Protein AF-0000000076120559 (afdb_homodimer)

InterPro domains:
  IPR026103 Harbinger transposase-derived nuclease, animal [PR02086] (25-47)
  IPR026103 Harbinger transposase-derived nuclease, animal [PR02086] (47-70)
  IPR026103 Harbinger transposase-derived nuclease, animal [PR02086] (150-171)
  IPR026103 Harbinger transposase-derived nuclease, animal [PR02086] (171-194)
  IPR027806 Harbinger transposase-derived nuclease domain [PF13359] (143-293)
  IPR045249 Putative nuclease HARBI1-like [PTHR22930] (47-306)

Sequence (680 aa):
MAAFRQVPVPPHRKERHFRLKDDLSLNLSNEELRERYRFGREGINFISNLVSDDITRKTKRNHALTVPQMVMVTLRFLATGSFLQVVGDTIGLHKGTVSRIVSDVLTSLCNKRDQFIKWPRNVDETRGDFYRLSGFPNVLGAIDGTHVRIQAPSEDEASFVNRKGVHSVNVQAVCDAKGKFTNINANWPGSSHDSHIFRTSQVCTYMEENGGWANGVLLGDSGYPCRPFLMTPYLNPVQDHQKKYNKCHCSTRSVIERTFGRLKRRFHILHSEIRMKPGKACKIIIVCAILHNICILLNEPDIEDDGVIVGNDGDLGEHFNGHQDGRAVRDHISTTFFNHMAAFRQVPVPPHRKERHFRLKDDLSLNLSNEELRERYRFGREGINFISNLVSDDITRKTKRNHALTVPQMVMVTLRFLATGSFLQVVGDTIGLHKGTVSRIVSDVLTSLCNKRDQFIKWPRNVDETRGDFYRLSGFPNVLGAIDGTHVRIQAPSEDEASFVNRKGVHSVNVQAVCDAKGKFTNINANWPGSSHDSHIFRTSQVCTYMEENGGWANGVLLGDSGYPCRPFLMTPYLNPVQDHQKKYNKCHCSTRSVIERTFGRLKRRFHILHSEIRMKPGKACKIIIVCAILHNICILLNEPDIEDDGVIVGNDGDLGEHFNGHQDGRAVRDHISTTFFNH

Radius of gyration: 29.27 Å; Cα contacts (8 Å, |Δi|>4): 1115; chains: 2; bounding box: 77×86×58 Å

Organism: Mytilus edulis (NCBI:txid6550)

Secondary structure (DSSP, 8-state):
---------------------GGGSTTS-HHHHHHHHSS-HHHHHHHHHHHHHHHGGG---TTPPPHHHHHHHHHHHHHH---HHHHHHHHT--HHHHHHHHHHHHHHHHTTHHHHS---S-HHHHHHHHHHHH--TTEEEEEEEEEEEEPPPSSSGGGGB-TTS-BEEEEEEEE-TTS-EEEEEEEEETTS-HHHHHHTSHHHHHHHHH-BTTTBEEE--TTS--BTTEE---SS--SHHHHHHHHHHHHHHHHHHHHHHHHHHH-GGGTSEE-S-HHHHHHHHHHHHHHHHHHHHTTPPPPP--S------S-S-PPP-S----HHHHHHHHHHHS--/---------------------GGGSTTS-HHHHHHHHSS-HHHHHHHHHHHHHHHGGG---TTPPPHHHHHHHHHHHHHH---HHHHHHHHT--HHHHHHHHHHHHHHHHTTHHHHS---S-HHHHHHHHHHHH--TTEEEEEEEEEEEEPPPSSSGGGGB-TTS-BEEEEEEEE-TTS-EEEEEEEEETTS-HHHHHHTSHHHHHHHHH-BTTTBEEE--TTS--BTTEE---SS--SHHHHHHHHHHHHHHHHHHHHHHHHHHH-GGGTSEE-S-HHHHHHHHHHHHHHHHHHHHTTPPPPP--S------S-S-PPP-S----HHHHHHHHHHHS--

Foldseek 3Di:
DDPPPPPPPPPPPPPLPLQQPCVLPLPDQQVVLCLQQVGGPVLLVVLLVQQVVQPVVVDPDPPDDRSSSLSSLLSNCQQAVDQLCVSCVVGRHHSVVSVVSNVSSLVSLLVCLPVQAAQDPDQVVLQVLLCVQQNQGQARWAKFKDWFAADQAPPPRVQQQAPVRTGTFIKMFIATSLLATNDIDGQGHRHDFPQRCCCPDPVNVCCVVPNASVRGAYEYELSHAAERRYHYADPDDDDQLSVQLRVSSCSSNCSNVVSVVQLCNRGVSRVDYNHDHSVVVSSSVSSSSSSSSSCVVVVRDTDPPPVPPSPPPGPPVDGHDDDHDNVVSNVVSSVVRRVD/DDPPPPPPPPPPPPPLPLQQPCVLPLPDQQVVLCVQQVGGPVLLVVLLVQQVVQPVVVDPDPPDDRSSSLNSLLSNCQQAVDQLCVSCVVGRHHSVVSVVSNVSSLVSLLVCLPVQAAQDPDQVVLQVLLCVQQNQGQARWAKFKDWFAADQAPPPRVQQQAPVRTGTFIKMFIATSLLATNDIDGQGHRHDFPQRCCCPDPVNVCCVVPNASVRGAYEYEQSHAAERRYHYADPDDDDQLSVQLRVSSCSSNCSNVVSVVQLCNRGVSRVDYNHDHSVVVSSSVSSSSSSSSSCVVVVRDTDPPPVPPSPPPGPPVDGHDDDHDNVVSNVVSSVVRRVD

pLDDT: mean 86.77, std 17.56, range [21.62, 98.81]

Solvent-accessible surface area (backbone atoms only — not comparable to full-atom values): 36539 Å² total; per-residue (Å²): 136,86,80,78,75,78,73,76,73,72,78,75,72,73,77,75,77,55,61,61,51,74,70,76,41,88,78,54,53,49,67,56,31,30,74,53,40,67,33,35,67,67,51,47,50,54,52,24,61,72,38,36,76,71,50,58,75,73,57,86,53,94,86,53,80,51,58,55,49,42,45,47,53,35,31,32,38,39,32,57,41,48,54,52,53,55,56,13,42,45,42,44,41,55,34,69,58,42,51,49,41,36,51,51,52,45,51,43,48,48,75,44,39,71,80,56,38,45,68,79,82,57,54,67,59,43,16,48,47,29,27,70,70,47,58,44,75,44,28,61,29,20,42,51,53,43,69,33,38,35,45,60,48,91,66,71,41,72,51,18,31,22,96,77,70,42,36,20,35,29,27,40,37,27,19,37,74,86,45,38,49,28,42,74,46,56,84,36,42,19,52,58,50,64,43,58,53,43,69,73,30,68,65,44,54,47,36,74,73,62,38,23,67,90,64,19,22,32,33,35,53,48,43,34,59,32,30,58,34,28,44,43,57,66,91,76,58,78,54,66,23,42,46,48,37,34,53,29,49,51,59,46,37,43,41,42,58,51,32,52,44,52,50,31,64,49,27,24,26,50,63,42,61,33,84,50,56,65,73,56,45,33,47,50,54,52,33,51,51,42,50,50,32,49,32,60,74,68,66,54,79,79,72,76,79,86,53,70,70,69,69,78,77,57,74,76,73,56,65,49,83,71,84,59,78,7,58,66,51,50,50,49,50,23,59,72,74,28,63,120,136,82,80,81,76,77,73,79,72,72,78,75,72,73,78,75,77,52,62,60,51,74,71,75,40,86,78,53,52,49,68,55,32,30,73,53,40,66,35,35,66,67,52,47,50,52,52,26,61,72,37,37,75,71,52,58,75,72,58,86,54,93,86,52,78,50,58,55,47,41,46,47,52,35,30,32,37,40,33,58,41,48,55,51,50,55,58,12,43,43,40,42,41,55,34,70,59,41,50,51,41,37,51,53,52,44,52,44,48,50,74,44,40,72,81,56,39,45,67,81,83,57,54,68,59,40,16,50,47,28,26,70,71,46,59,44,74,46,29,60,29,20,42,51,54,45,67,33,37,35,44,60,47,91,66,70,40,72,51,18,30,22,97,76,69,44,37,20,37,30,27,40,37,27,18,37,74,85,45,38,49,28,42,76,46,54,83,36,41,19,53,59,49,64,43,57,52,44,70,72,29,69,66,42,55,47,36,74,74,61,40,23,70,89,63,20,21,32,33,35,54,49,42,34,58,32,30,57,34,26,43,42,57,67,91,77,58,77,53,67,22,42,46,49,37,32,53,29,48,50,60,47,37,43,42,41,58,50,33,51,43,52,48,30,66,49,28,25,26,50,63,41,61,33,84,50,58,66,74,56,45,30,46,52,53,50,34,50,51,42,50,48,34,49,31,61,74,68,64,54,78,79,73,74,78,86,53,70,70,69,70,77,75,57,76,77,73,56,64,48,83,71,83,60,77,7,58,66,52,51,48,50,50,24,57,72,74,27,63,119

Structure (mmCIF, N/CA/C/O backbone):
data_AF-0000000076120559-model_v1
#
loop_
_entity.id
_entity.type
_entity.pdbx_description
1 polymer 'Putative nuclease HARBI1'
#
loop_
_atom_site.group_PDB
_atom_site.id
_atom_site.type_symbol
_atom_site.label_atom_id
_atom_site.label_alt_id
_atom_site.label_comp_id
_atom_site.label_asym_id
_atom_site.label_entity_id
_atom_site.label_seq_id
_atom_site.pdbx_PDB_ins_code
_atom_site.Cartn_x
_atom_site.Cartn_y
_atom_site.Cartn_z
_atom_site.occupancy
_atom_site.B_iso_or_equiv
_atom_site.auth_seq_id
_atom_site.auth_comp_id
_atom_site.auth_asym_id
_atom_site.auth_atom_id
_atom_site.pdbx_PDB_model_num
ATOM 1 N N . MET A 1 1 ? 44.969 -41.5 30.812 1 28.22 1 MET A N 1
ATOM 2 C CA . MET A 1 1 ? 44.25 -41.156 29.578 1 28.22 1 MET A CA 1
ATOM 3 C C . MET A 1 1 ? 43.875 -39.656 29.578 1 28.22 1 MET A C 1
ATOM 5 O O . MET A 1 1 ? 43 -39.25 30.328 1 28.22 1 MET A O 1
ATOM 9 N N . ALA A 1 2 ? 44.844 -38.75 29.141 1 28.41 2 ALA A N 1
ATOM 10 C CA . ALA A 1 2 ? 44.875 -37.312 29.281 1 28.41 2 ALA A CA 1
ATOM 11 C C . ALA A 1 2 ? 43.781 -36.625 28.453 1 28.41 2 ALA A C 1
ATOM 13 O O . ALA A 1 2 ? 43.656 -36.906 27.266 1 28.41 2 ALA A O 1
ATOM 14 N N . ALA A 1 3 ? 42.688 -36.125 29.109 1 35.03 3 ALA A N 1
ATOM 15 C CA . ALA A 1 3 ? 41.469 -35.406 28.656 1 35.03 3 ALA A CA 1
ATOM 16 C C . ALA A 1 3 ? 41.844 -34.188 27.844 1 35.03 3 ALA A C 1
ATOM 18 O O . ALA A 1 3 ? 42.469 -33.25 28.375 1 35.03 3 ALA A O 1
ATOM 19 N N . PHE A 1 4 ? 42.312 -34.25 26.594 1 30.72 4 PHE A N 1
ATOM 20 C CA . PHE A 1 4 ? 42.594 -33.125 25.719 1 30.72 4 PHE A CA 1
ATOM 21 C C . PHE A 1 4 ? 41.406 -32.156 25.688 1 30.72 4 PHE A C 1
ATOM 23 O O . PHE A 1 4 ? 40.312 -32.5 25.25 1 30.72 4 PHE A O 1
ATOM 30 N N . ARG A 1 5 ? 41.375 -31.281 26.672 1 35.78 5 ARG A N 1
ATOM 31 C CA . ARG A 1 5 ? 40.406 -30.172 26.766 1 35.78 5 ARG A CA 1
ATOM 32 C C . ARG A 1 5 ? 40.406 -29.344 25.484 1 35.78 5 ARG A C 1
ATOM 34 O O . ARG A 1 5 ? 41.438 -28.75 25.125 1 35.78 5 ARG A O 1
ATOM 41 N N . GLN A 1 6 ? 39.625 -29.719 24.469 1 35.5 6 GLN A N 1
ATOM 42 C CA . GLN A 1 6 ? 39.438 -28.922 23.266 1 35.5 6 GLN A CA 1
ATOM 43 C C . GLN A 1 6 ? 39.094 -27.484 23.609 1 35.5 6 GLN A C 1
ATOM 45 O O . GLN A 1 6 ? 38.156 -27.219 24.359 1 35.5 6 GLN A O 1
ATOM 50 N N . VAL A 1 7 ? 40.062 -26.547 23.688 1 38.03 7 VAL A N 1
ATOM 51 C CA . VAL A 1 7 ? 39.875 -25.109 23.891 1 38.03 7 VAL A CA 1
ATOM 52 C C . VAL A 1 7 ? 38.906 -24.562 22.828 1 38.03 7 VAL A C 1
ATOM 54 O O . VAL A 1 7 ? 39.156 -24.734 21.641 1 38.03 7 VAL A O 1
ATOM 57 N N . PRO A 1 8 ? 37.656 -24.328 23.219 1 38.28 8 PRO A N 1
ATOM 58 C CA . PRO A 1 8 ? 36.688 -23.734 22.266 1 38.28 8 PRO A CA 1
ATOM 59 C C . PRO A 1 8 ? 37.219 -22.453 21.625 1 38.28 8 PRO A C 1
ATOM 61 O O . PRO A 1 8 ? 37.75 -21.594 22.328 1 38.28 8 PRO A O 1
ATOM 64 N N . VAL A 1 9 ? 37.844 -22.5 20.438 1 41.44 9 VAL A N 1
ATOM 65 C CA . VAL A 1 9 ? 38.219 -21.297 19.688 1 41.44 9 VAL A CA 1
ATOM 66 C C . VAL A 1 9 ? 37.031 -20.312 19.703 1 41.44 9 VAL A C 1
ATOM 68 O O . VAL A 1 9 ? 35.906 -20.688 19.469 1 41.44 9 VAL A O 1
ATOM 71 N N . PRO A 1 10 ? 37.219 -19.266 20.406 1 38.25 10 PRO A N 1
ATOM 72 C CA . PRO A 1 10 ? 36.156 -18.266 20.469 1 38.25 10 PRO A CA 1
ATOM 73 C C . PRO A 1 10 ? 35.625 -17.875 19.094 1 38.25 10 PRO A C 1
ATOM 75 O O . PRO A 1 10 ? 36.375 -17.922 18.109 1 38.25 10 PRO A O 1
ATOM 78 N N . PRO A 1 11 ? 34.375 -18 18.797 1 35.31 11 PRO A N 1
ATOM 79 C CA . PRO A 1 11 ? 33.812 -17.609 17.5 1 35.31 11 PRO A CA 1
ATOM 80 C C . PRO A 1 11 ? 34.312 -16.25 17.016 1 35.31 11 PRO A C 1
ATOM 82 O O . PRO A 1 11 ? 34.562 -15.367 17.844 1 35.31 11 PRO A O 1
ATOM 85 N N . HIS A 1 12 ? 35.188 -16.172 16.078 1 33.81 12 HIS A N 1
ATOM 86 C CA . HIS A 1 12 ? 35.688 -14.945 15.461 1 33.81 12 HIS A CA 1
ATOM 87 C C . HIS A 1 12 ? 34.531 -13.953 15.258 1 33.81 12 HIS A C 1
ATOM 89 O O . HIS A 1 12 ? 33.5 -14.297 14.672 1 33.81 12 HIS A O 1
ATOM 95 N N . ARG A 1 13 ? 34.438 -13.055 16.094 1 33 13 ARG A N 1
ATOM 96 C CA . ARG A 1 13 ? 33.531 -11.93 15.891 1 33 13 ARG A CA 1
ATOM 97 C C . ARG A 1 13 ? 33.625 -11.383 14.469 1 33 13 ARG A C 1
ATOM 99 O O . ARG A 1 13 ? 34.719 -10.93 14.062 1 33 13 ARG A O 1
ATOM 106 N N . LYS A 1 14 ? 33.031 -11.906 13.469 1 34.69 14 LYS A N 1
ATOM 107 C CA . LYS A 1 14 ? 33 -11.273 12.148 1 34.69 14 LYS A CA 1
ATOM 108 C C . LYS A 1 14 ? 33 -9.758 12.266 1 34.69 14 LYS A C 1
ATOM 110 O O . LYS A 1 14 ? 32.156 -9.188 12.977 1 34.69 14 LYS A O 1
ATOM 115 N N . GLU A 1 15 ? 34.031 -9.125 12.289 1 31.45 15 GLU A N 1
ATOM 116 C CA . GLU A 1 15 ? 34.125 -7.668 12.242 1 31.45 15 GLU A CA 1
ATOM 117 C C . GLU A 1 15 ? 33.031 -7.086 11.352 1 31.45 15 GLU A C 1
ATOM 119 O O . GLU A 1 15 ? 32.938 -7.391 10.164 1 31.45 15 GLU A O 1
ATOM 124 N N . ARG A 1 16 ? 31.828 -6.906 11.781 1 35.94 16 ARG A N 1
ATOM 125 C CA . ARG A 1 16 ? 30.766 -6.141 11.141 1 35.94 16 ARG A CA 1
ATOM 126 C C . ARG A 1 16 ? 31.281 -4.809 10.617 1 35.94 16 ARG A C 1
ATOM 128 O O . ARG A 1 16 ? 31.5 -3.871 11.391 1 35.94 16 ARG A O 1
ATOM 135 N N . HIS A 1 17 ? 32.312 -4.824 9.852 1 35.28 17 HIS A N 1
ATOM 136 C CA . HIS A 1 17 ? 32.719 -3.547 9.273 1 35.28 17 HIS A CA 1
ATOM 137 C C . HIS A 1 17 ? 31.5 -2.771 8.742 1 35.28 17 HIS A C 1
ATOM 139 O O . HIS A 1 17 ? 30.969 -3.092 7.68 1 35.28 17 HIS A O 1
ATOM 145 N N . PHE A 1 18 ? 30.609 -2.287 9.539 1 38.56 18 PHE A N 1
ATOM 146 C CA . PHE A 1 18 ? 29.562 -1.306 9.281 1 38.56 18 PHE A CA 1
ATOM 147 C C . PHE A 1 18 ? 30.156 -0.038 8.672 1 38.56 18 PHE A C 1
ATOM 149 O O . PHE A 1 18 ? 30.719 0.791 9.383 1 38.56 18 PHE A O 1
ATOM 156 N N . ARG A 1 19 ? 30.953 0.031 7.719 1 39.94 19 ARG A N 1
ATOM 157 C CA . ARG A 1 19 ? 31.344 1.354 7.246 1 39.94 19 ARG A CA 1
ATOM 158 C C . ARG A 1 19 ? 30.141 2.137 6.746 1 39.94 19 ARG A C 1
ATOM 160 O O . ARG A 1 19 ? 29.484 1.722 5.793 1 39.94 19 ARG A O 1
ATOM 167 N N . LEU A 1 20 ? 29.484 2.902 7.707 1 48.03 20 LEU A N 1
ATOM 168 C CA . LEU A 1 20 ? 28.531 3.934 7.281 1 48.03 20 LEU A CA 1
ATOM 169 C C . LEU A 1 20 ? 29.016 4.613 6.004 1 48.03 20 LEU A C 1
ATOM 171 O O . LEU A 1 20 ? 30.141 5.125 5.949 1 48.03 20 LEU A O 1
ATOM 175 N N . LYS A 1 21 ? 28.516 4.234 4.863 1 52 21 LYS A N 1
ATOM 176 C CA . LYS A 1 21 ? 28.875 4.902 3.617 1 52 21 LYS A CA 1
ATOM 177 C C . LYS A 1 21 ? 28.875 6.418 3.787 1 52 21 LYS A C 1
ATOM 179 O O . LYS A 1 21 ? 28.047 6.969 4.504 1 52 21 LYS A O 1
ATOM 184 N N . ASP A 1 22 ? 29.906 7.086 3.58 1 49.91 22 ASP A N 1
ATOM 185 C CA . ASP A 1 22 ? 30.125 8.523 3.525 1 49.91 22 ASP A CA 1
ATOM 186 C C . ASP A 1 22 ? 28.891 9.258 3.006 1 49.91 22 ASP A C 1
ATOM 188 O O . ASP A 1 22 ? 28.859 10.492 2.982 1 49.91 22 ASP A O 1
ATOM 192 N N . ASP A 1 23 ? 27.891 8.5 2.527 1 52.47 23 ASP A N 1
ATOM 193 C CA . ASP A 1 23 ? 26.812 9.055 1.729 1 52.47 23 ASP A CA 1
ATOM 194 C C . ASP A 1 23 ? 25.828 9.828 2.605 1 52.47 23 ASP A C 1
ATOM 196 O O . ASP A 1 23 ? 24.953 10.531 2.094 1 52.47 23 ASP A O 1
ATOM 200 N N . LEU A 1 24 ? 25.781 9.391 3.887 1 56.28 24 LEU A N 1
ATOM 201 C CA . LEU A 1 24 ? 24.922 10.281 4.672 1 56.28 24 LEU A CA 1
ATOM 202 C C . LEU A 1 24 ? 25.609 11.625 4.891 1 56.28 24 LEU A C 1
ATOM 204 O O . LEU A 1 24 ? 25.141 12.43 5.711 1 56.28 24 LEU A O 1
ATOM 208 N N . SER A 1 25 ? 26.688 11.672 4.121 1 57.06 25 SER A N 1
ATOM 209 C CA . SER A 1 25 ? 27.328 12.977 4.297 1 57.06 25 SER A CA 1
ATOM 210 C C . SER A 1 25 ? 26.547 14.062 3.551 1 57.06 25 SER A C 1
ATOM 212 O O . SER A 1 25 ? 25.875 13.789 2.559 1 57.06 25 SER A O 1
ATOM 214 N N . LEU A 1 26 ? 26.141 15.125 4.27 1 60.28 26 LEU A N 1
ATOM 215 C CA . LEU A 1 26 ? 25.562 16.375 3.785 1 60.28 26 LEU A CA 1
ATOM 216 C C . LEU A 1 26 ? 26.297 16.875 2.549 1 60.28 26 LEU A C 1
ATOM 218 O O . LEU A 1 26 ? 26.188 18.047 2.188 1 60.28 26 LEU A O 1
ATOM 222 N N . ASN A 1 27 ? 26.938 15.852 1.829 1 70.75 27 ASN A N 1
ATOM 223 C CA . ASN A 1 27 ? 27.625 16.312 0.628 1 70.75 27 ASN A CA 1
ATOM 224 C C . ASN A 1 27 ? 26.734 16.172 -0.61 1 70.75 27 ASN A C 1
ATOM 226 O O . ASN A 1 27 ? 27.203 16.359 -1.735 1 70.75 27 ASN A O 1
ATOM 230 N N . LEU A 1 28 ? 25.609 15.891 -0.394 1 84.69 28 LEU A N 1
ATOM 231 C CA . LEU A 1 28 ? 24.625 15.844 -1.473 1 84.69 28 LEU A CA 1
ATOM 232 C C . LEU A 1 28 ? 24.078 17.234 -1.758 1 84.69 28 LEU A C 1
ATOM 234 O O . LEU A 1 28 ? 24.125 18.125 -0.894 1 84.69 28 LEU A O 1
ATOM 238 N N . SER A 1 29 ? 23.734 17.391 -3.033 1 90.56 29 SER A N 1
ATOM 239 C CA . SER A 1 29 ? 23.047 18.641 -3.363 1 90.56 29 SER A CA 1
ATOM 240 C C . SER A 1 29 ? 21.688 18.719 -2.66 1 90.56 29 SER A C 1
ATOM 242 O O . SER A 1 29 ? 21.156 17.719 -2.201 1 90.56 29 SER A O 1
ATOM 244 N N . ASN A 1 30 ? 21.234 19.906 -2.537 1 92.62 30 ASN A N 1
ATOM 245 C CA . ASN A 1 30 ? 19.922 20.078 -1.922 1 92.62 30 ASN A CA 1
ATOM 246 C C . ASN A 1 30 ? 18.844 19.297 -2.652 1 92.62 30 ASN A C 1
ATOM 248 O O . ASN A 1 30 ? 17.922 18.75 -2.025 1 92.62 30 ASN A O 1
ATOM 252 N N . GLU A 1 31 ? 18.984 19.234 -3.91 1 91.88 31 GLU A N 1
ATOM 253 C CA . GLU A 1 31 ? 18.016 18.484 -4.707 1 91.88 31 GLU A CA 1
ATOM 254 C C . GLU A 1 31 ? 18.062 17 -4.387 1 91.88 31 GLU A C 1
ATOM 256 O O . GLU A 1 31 ? 17.016 16.344 -4.258 1 91.88 31 GLU A O 1
ATOM 261 N N . GLU A 1 32 ? 19.203 16.516 -4.25 1 91.62 32 GLU A N 1
ATOM 262 C CA . GLU A 1 32 ? 19.375 15.102 -3.918 1 91.62 32 GLU A CA 1
ATOM 263 C C . GLU A 1 32 ? 18.859 14.805 -2.512 1 91.62 32 GLU A C 1
ATOM 265 O O . GLU A 1 32 ? 18.266 13.758 -2.275 1 91.62 32 GLU A O 1
ATOM 270 N N . LEU A 1 33 ? 19.188 15.727 -1.61 1 94.25 33 LEU A N 1
ATOM 271 C CA . LEU A 1 33 ? 18.703 15.57 -0.242 1 94.25 33 LEU A CA 1
ATOM 272 C C . LEU A 1 33 ? 17.188 15.547 -0.206 1 94.25 33 LEU A C 1
ATOM 274 O O . LEU A 1 33 ? 16.594 14.688 0.437 1 94.25 33 LEU A O 1
ATOM 278 N N . ARG A 1 34 ? 16.578 16.406 -0.949 1 94.88 34 ARG A N 1
ATOM 279 C CA . ARG A 1 34 ? 15.125 16.516 -0.967 1 94.88 34 ARG A CA 1
ATOM 280 C C . ARG A 1 34 ? 14.5 15.266 -1.585 1 94.88 34 ARG A C 1
ATOM 282 O O . ARG A 1 34 ? 13.438 14.812 -1.146 1 94.88 34 ARG A O 1
ATOM 289 N N . GLU A 1 35 ? 15.133 14.734 -2.539 1 93.06 35 GLU A N 1
ATOM 290 C CA . GLU A 1 35 ? 14.625 13.539 -3.203 1 93.06 35 GLU A CA 1
ATOM 291 C C . GLU A 1 35 ? 14.633 12.336 -2.258 1 93.06 35 GLU A C 1
ATOM 293 O O . GLU A 1 35 ? 13.758 11.477 -2.338 1 93.06 35 GLU A O 1
ATOM 298 N N . ARG A 1 36 ? 15.609 12.305 -1.396 1 93.88 36 ARG A N 1
ATOM 299 C CA . ARG A 1 36 ? 15.812 11.125 -0.562 1 93.88 36 ARG A CA 1
ATOM 300 C C . ARG A 1 36 ? 15.203 11.32 0.822 1 93.88 36 ARG A C 1
ATOM 302 O O . ARG A 1 36 ? 14.68 10.375 1.414 1 93.88 36 ARG A O 1
ATOM 309 N N . TYR A 1 37 ? 15.266 12.57 1.289 1 95.75 37 TYR A N 1
ATOM 310 C CA . TYR A 1 37 ? 14.953 12.805 2.695 1 95.75 37 TYR A CA 1
ATOM 311 C C . TYR A 1 37 ? 13.852 13.844 2.846 1 95.75 37 TYR A C 1
ATOM 313 O O . TYR A 1 37 ? 13.398 14.125 3.961 1 95.75 37 TYR A O 1
ATOM 321 N N . ARG A 1 38 ? 13.414 14.523 1.765 1 96.38 38 ARG A N 1
ATOM 322 C CA . ARG A 1 38 ? 12.281 15.438 1.666 1 96.38 38 ARG A CA 1
ATOM 323 C C . ARG A 1 38 ? 12.633 16.797 2.246 1 96.38 38 ARG A C 1
ATOM 325 O O . ARG A 1 38 ? 11.781 17.703 2.299 1 96.38 38 ARG A O 1
ATOM 332 N N . PHE A 1 39 ? 13.867 16.984 2.707 1 97 39 PHE A N 1
ATOM 333 C CA . PHE A 1 39 ? 14.383 18.25 3.211 1 97 39 PHE A CA 1
ATOM 334 C C . PHE A 1 39 ? 15.742 18.578 2.605 1 97 39 PHE A C 1
ATOM 336 O O . PHE A 1 39 ? 16.531 17.656 2.332 1 97 39 PHE A O 1
ATOM 343 N N . GLY A 1 40 ? 15.953 19.891 2.404 1 95.19 40 GLY A N 1
ATOM 344 C CA . GLY A 1 40 ? 17.312 20.312 2.1 1 95.19 40 GLY A CA 1
ATOM 345 C C . GLY A 1 40 ? 18.219 20.344 3.318 1 95.19 40 GLY A C 1
ATOM 346 O O . GLY A 1 40 ? 17.812 19.922 4.402 1 95.19 40 GLY A O 1
ATOM 347 N N . ARG A 1 41 ? 19.438 20.812 3.047 1 94.81 41 ARG A N 1
ATOM 348 C CA . ARG A 1 41 ? 20.438 20.828 4.102 1 94.81 41 ARG A CA 1
ATOM 349 C C . ARG A 1 41 ? 19.969 21.656 5.297 1 94.81 41 ARG A C 1
ATOM 351 O O . ARG A 1 41 ? 20.156 21.25 6.445 1 94.81 41 ARG A O 1
ATOM 358 N N . GLU A 1 42 ? 19.391 22.75 5.031 1 95.06 42 GLU A N 1
ATOM 359 C CA . GLU A 1 42 ? 18.906 23.625 6.094 1 95.06 42 GLU A CA 1
ATOM 360 C C . GLU A 1 42 ? 17.828 22.938 6.934 1 95.06 42 GLU A C 1
ATOM 362 O O . GLU A 1 42 ? 17.844 23.047 8.164 1 95.06 42 GLU A O 1
ATOM 367 N N . GLY A 1 43 ? 16.891 22.297 6.262 1 96.94 43 GLY A N 1
ATOM 368 C CA . GLY A 1 43 ? 15.844 21.594 6.973 1 96.94 43 GLY A CA 1
ATOM 369 C C . GLY A 1 43 ? 16.375 20.453 7.832 1 96.94 43 GLY A C 1
ATOM 370 O O . GLY A 1 43 ? 15.938 20.281 8.977 1 96.94 43 GLY A O 1
ATOM 371 N N . ILE A 1 44 ? 17.297 19.719 7.336 1 96.69 44 ILE A N 1
ATOM 372 C CA . ILE A 1 44 ? 17.891 18.609 8.07 1 96.69 44 ILE A CA 1
ATOM 373 C C . ILE A 1 44 ? 18.625 19.125 9.305 1 96.69 44 ILE A C 1
ATOM 375 O O . ILE A 1 44 ? 18.5 18.562 10.391 1 96.69 44 ILE A O 1
ATOM 379 N N . ASN A 1 45 ? 19.328 20.172 9.102 1 95.62 45 ASN A N 1
ATOM 380 C CA . ASN A 1 45 ? 20.016 20.797 10.227 1 95.62 45 ASN A CA 1
ATOM 381 C C . ASN A 1 45 ? 19.031 21.297 11.281 1 95.62 45 ASN A C 1
ATOM 383 O O . ASN A 1 45 ? 19.281 21.156 12.477 1 95.62 45 ASN A O 1
ATOM 387 N N . PHE A 1 46 ? 18.016 21.953 10.828 1 97.5 46 PHE A N 1
ATOM 388 C CA . PHE A 1 46 ? 17 22.469 11.727 1 97.5 46 PHE A CA 1
ATOM 389 C C . PHE A 1 46 ? 16.422 21.359 12.586 1 97.5 46 PHE A C 1
ATOM 391 O O . PHE A 1 46 ? 16.344 21.484 13.812 1 97.5 46 PHE A O 1
ATOM 398 N N . ILE A 1 47 ? 16.031 20.25 11.938 1 98 47 ILE A N 1
ATOM 399 C CA . ILE A 1 47 ? 15.445 19.109 12.641 1 98 47 ILE A CA 1
ATOM 400 C C . ILE A 1 47 ? 16.484 18.484 13.578 1 98 47 ILE A C 1
ATOM 402 O O . ILE A 1 47 ? 16.156 18.094 14.695 1 98 47 ILE A O 1
ATOM 406 N N . SER A 1 48 ? 17.703 18.375 13.102 1 96.31 48 SER A N 1
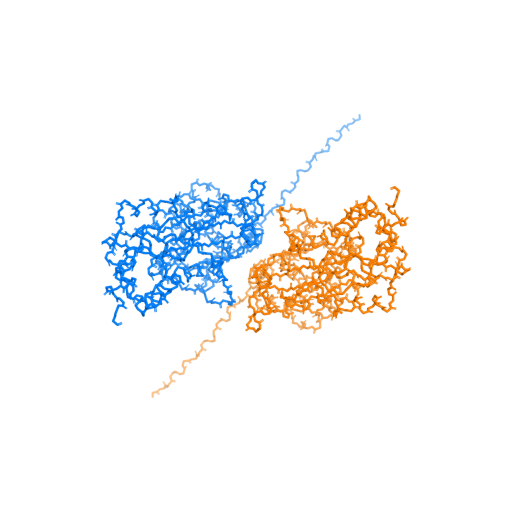ATOM 407 C CA . SER A 1 48 ? 18.766 17.812 13.922 1 96.31 48 SER A CA 1
ATOM 408 C C . SER A 1 48 ? 18.953 18.609 15.211 1 96.31 48 SER A C 1
ATOM 410 O O . SER A 1 48 ? 19.125 18.047 16.281 1 96.31 48 SER A O 1
ATOM 412 N N . ASN A 1 49 ? 18.906 19.891 15.055 1 96.19 49 ASN A N 1
ATOM 413 C CA . ASN A 1 49 ? 19.031 20.734 16.234 1 96.19 49 ASN A CA 1
ATOM 414 C C . ASN A 1 49 ? 17.844 20.562 17.188 1 96.19 49 ASN A C 1
ATOM 416 O O . ASN A 1 49 ? 18.016 20.609 18.406 1 96.19 49 ASN A O 1
ATOM 420 N N . LEU A 1 50 ? 16.734 20.422 16.609 1 96.44 50 LEU A N 1
ATOM 421 C CA . LEU A 1 50 ? 15.508 20.266 17.406 1 96.44 50 LEU A CA 1
ATOM 422 C C . LEU A 1 50 ? 15.586 19.031 18.281 1 96.44 50 LEU A C 1
ATOM 424 O O . LEU A 1 50 ? 15.094 19.031 19.422 1 96.44 50 LEU A O 1
ATOM 428 N N . VAL A 1 51 ? 16.219 17.953 17.781 1 96.88 51 VAL A N 1
ATOM 429 C CA . VAL A 1 51 ? 16.141 16.688 18.5 1 96.88 51 VAL A CA 1
ATOM 430 C C . VAL A 1 51 ? 17.453 16.422 19.234 1 96.88 51 VAL A C 1
ATOM 432 O O . VAL A 1 51 ? 17.578 15.438 19.969 1 96.88 51 VAL A O 1
ATOM 435 N N . SER A 1 52 ? 18.438 17.219 19.094 1 94.12 52 SER A N 1
ATOM 436 C CA . SER A 1 52 ? 19.797 16.984 19.562 1 94.12 52 SER A CA 1
ATOM 437 C C . SER A 1 52 ? 19.828 16.734 21.062 1 94.12 52 SER A C 1
ATOM 439 O O . SER A 1 52 ? 20.484 15.797 21.531 1 94.12 52 SER A O 1
ATOM 441 N N . ASP A 1 53 ? 19.141 17.484 21.828 1 90.69 53 ASP A N 1
ATOM 442 C CA . ASP A 1 53 ? 19.188 17.391 23.281 1 90.69 53 ASP A CA 1
ATOM 443 C C . ASP A 1 53 ? 18.594 16.062 23.766 1 90.69 53 ASP A C 1
ATOM 445 O O . ASP A 1 53 ? 19.062 15.484 24.75 1 90.69 53 ASP A O 1
ATOM 449 N N . ASP A 1 54 ? 17.594 15.586 23.125 1 90.69 54 ASP A N 1
ATOM 450 C CA . ASP A 1 54 ? 16.891 14.367 23.516 1 90.69 54 ASP A CA 1
ATOM 451 C C . ASP A 1 54 ? 17.688 13.125 23.141 1 90.69 54 ASP A C 1
ATOM 453 O O . ASP A 1 54 ? 17.641 12.109 23.844 1 90.69 54 ASP A O 1
ATOM 457 N N . ILE A 1 55 ? 18.375 13.172 22.031 1 88.19 55 ILE A N 1
ATOM 458 C CA . ILE A 1 55 ? 18.984 11.984 21.453 1 88.19 55 ILE A CA 1
ATOM 459 C C . ILE A 1 55 ? 20.422 11.836 21.953 1 88.19 55 ILE A C 1
ATOM 461 O O . ILE A 1 55 ? 20.891 10.719 22.203 1 88.19 55 ILE A O 1
ATOM 465 N N . THR A 1 56 ? 21.281 12.781 22.016 1 73 56 THR A N 1
ATOM 466 C CA . THR A 1 56 ? 22.672 12.742 22.453 1 73 56 THR A CA 1
ATOM 467 C C . THR A 1 56 ? 22.781 12.133 23.859 1 73 56 THR A C 1
ATOM 469 O O . THR A 1 56 ? 23.734 11.422 24.156 1 73 56 THR A O 1
ATOM 472 N N . ARG A 1 57 ? 21.953 12.305 24.516 1 61.06 57 ARG A N 1
ATOM 473 C CA . ARG A 1 57 ? 22.031 11.805 25.891 1 61.06 57 ARG A CA 1
ATOM 474 C C . ARG A 1 57 ? 22.031 10.281 25.922 1 61.06 57 ARG A C 1
ATOM 476 O O . ARG A 1 57 ? 22.562 9.672 26.844 1 61.06 57 ARG A O 1
ATOM 483 N N . LYS A 1 58 ? 21.641 9.703 24.844 1 55.84 58 LYS A N 1
ATOM 484 C CA . LYS A 1 58 ? 21.438 8.25 24.875 1 55.84 58 LYS A CA 1
ATOM 485 C C . LYS A 1 58 ? 22.656 7.523 24.312 1 55.84 58 LYS A C 1
ATOM 487 O O . LYS A 1 58 ? 22.844 6.328 24.547 1 55.84 58 LYS A O 1
ATOM 492 N N . THR A 1 59 ? 23.594 8.195 23.516 1 58 59 THR A N 1
ATOM 493 C CA . THR A 1 59 ? 24.578 7.387 22.781 1 58 59 THR A CA 1
ATOM 494 C C . THR A 1 59 ? 26 7.738 23.203 1 58 59 THR A C 1
ATOM 496 O O . THR A 1 59 ? 26.484 8.836 22.922 1 58 59 THR A O 1
ATOM 499 N N . LYS A 1 60 ? 26.594 7.535 24.375 1 51.09 60 LYS A N 1
ATOM 500 C CA . LYS A 1 60 ? 27.984 7.762 24.766 1 51.09 60 LYS A CA 1
ATOM 501 C C . LYS A 1 60 ? 28.922 6.793 24.047 1 51.09 60 LYS A C 1
ATOM 503 O O . LYS A 1 60 ? 30.094 6.703 24.375 1 51.09 60 LYS A O 1
ATOM 508 N N . ARG A 1 61 ? 28.469 6.219 22.969 1 51.47 61 ARG A N 1
ATOM 509 C CA . ARG A 1 61 ? 29.406 5.219 22.484 1 51.47 61 ARG A CA 1
ATOM 510 C C . ARG A 1 61 ? 30.312 5.801 21.406 1 51.47 61 ARG A C 1
ATOM 512 O O . ARG A 1 61 ? 29.922 6.73 20.703 1 51.47 61 ARG A O 1
ATOM 519 N N . ASN A 1 62 ? 31.703 5.57 21.359 1 48.66 62 ASN A N 1
ATOM 520 C CA . ASN A 1 62 ? 32.781 6.023 20.5 1 48.66 62 ASN A CA 1
ATOM 521 C C . ASN A 1 62 ? 32.344 6.066 19.031 1 48.66 62 ASN A C 1
ATOM 523 O O . ASN A 1 62 ? 32.812 6.914 18.266 1 48.66 62 ASN A O 1
ATOM 527 N N . HIS A 1 63 ? 31.672 5.082 18.484 1 57.91 63 HIS A N 1
ATOM 528 C CA . HIS A 1 63 ? 31.359 5.027 17.062 1 57.91 63 HIS A CA 1
ATOM 529 C C . HIS A 1 63 ? 29.859 5.234 16.812 1 57.91 63 HIS A C 1
ATOM 531 O O . HIS A 1 63 ? 29.281 4.59 15.945 1 57.91 63 HIS A O 1
ATOM 537 N N . ALA A 1 64 ? 29.453 6.258 17.469 1 71 64 ALA A N 1
ATOM 538 C CA . ALA A 1 64 ? 28 6.473 17.5 1 71 64 ALA A CA 1
ATOM 539 C C . ALA A 1 64 ? 27.562 7.348 16.328 1 71 64 ALA A C 1
ATOM 541 O O . ALA A 1 64 ? 28.328 8.172 15.828 1 71 64 ALA A O 1
ATOM 542 N N . LEU A 1 65 ? 26.562 6.961 15.672 1 84.56 65 LEU A N 1
ATOM 543 C CA . LEU A 1 65 ? 25.922 7.793 14.648 1 84.56 65 LEU A CA 1
ATOM 544 C C . LEU A 1 65 ? 25.672 9.203 15.18 1 84.56 65 LEU A C 1
ATOM 546 O O . LEU A 1 65 ? 25.328 9.383 16.344 1 84.56 65 LEU A O 1
ATOM 550 N N . THR A 1 66 ? 26.016 10.188 14.352 1 88.12 66 THR A N 1
ATOM 551 C CA . THR A 1 66 ? 25.719 11.57 14.703 1 88.12 66 THR A CA 1
ATOM 552 C C . THR A 1 66 ? 24.219 11.828 14.656 1 88.12 66 THR A C 1
ATOM 554 O O . THR A 1 66 ? 23.469 11.055 14.055 1 88.12 66 THR A O 1
ATOM 557 N N . VAL A 1 67 ? 23.812 12.883 15.273 1 92.38 67 VAL A N 1
ATOM 558 C CA . VAL A 1 67 ? 22.391 13.227 15.336 1 92.38 67 VAL A CA 1
ATOM 559 C C . VAL A 1 67 ? 21.859 13.453 13.922 1 92.38 67 VAL A C 1
ATOM 561 O O . VAL A 1 67 ? 20.812 12.922 13.547 1 92.38 67 VAL A O 1
ATOM 564 N N . PRO A 1 68 ? 22.578 14.219 13.078 1 92.31 68 PRO A N 1
ATOM 565 C CA . PRO A 1 68 ? 22.078 14.406 11.711 1 92.31 68 PRO A CA 1
ATOM 566 C C . PRO A 1 68 ? 21.906 13.086 10.961 1 92.31 68 PRO A C 1
ATOM 568 O O . PRO A 1 68 ? 20.953 12.922 10.203 1 92.31 68 PRO A O 1
ATOM 571 N N . GLN A 1 69 ? 22.781 12.211 11.195 1 91.5 69 GLN A N 1
ATOM 572 C CA . GLN A 1 69 ? 22.672 10.906 10.555 1 91.5 69 GLN A CA 1
ATOM 573 C C . GLN A 1 69 ? 21.406 10.18 11.016 1 91.5 69 GLN A C 1
ATOM 575 O O . GLN A 1 69 ? 20.703 9.57 10.203 1 91.5 69 GLN A O 1
ATOM 580 N N . MET A 1 70 ? 21.141 10.258 12.258 1 94.62 70 MET A N 1
ATOM 581 C CA . MET A 1 70 ? 19.953 9.617 12.805 1 94.62 70 MET A CA 1
ATOM 582 C C . MET A 1 70 ? 18.688 10.242 12.234 1 94.62 70 MET A C 1
ATOM 584 O O . MET A 1 70 ? 17.734 9.539 11.906 1 94.62 70 MET A O 1
ATOM 588 N N . VAL A 1 71 ? 18.75 11.523 12.109 1 96.44 71 VAL A N 1
ATOM 589 C CA . VAL A 1 71 ? 17.625 12.25 11.539 1 96.44 71 VAL A CA 1
ATOM 590 C C . VAL A 1 71 ? 17.438 11.836 10.078 1 96.44 71 VAL A C 1
ATOM 592 O O . VAL A 1 71 ? 16.312 11.562 9.648 1 96.44 71 VAL A O 1
ATOM 595 N N . MET A 1 72 ? 18.484 11.742 9.367 1 95.75 72 MET A N 1
ATOM 596 C CA . MET A 1 72 ? 18.422 11.383 7.957 1 95.75 72 MET A CA 1
ATOM 597 C C . MET A 1 72 ? 17.875 9.969 7.781 1 95.75 72 MET A C 1
ATOM 599 O O . MET A 1 72 ? 17.078 9.711 6.883 1 95.75 72 MET A O 1
ATOM 603 N N . VAL A 1 73 ? 18.297 9.094 8.609 1 95.88 73 VAL A N 1
ATOM 604 C CA . VAL A 1 73 ? 17.797 7.727 8.57 1 95.88 73 VAL A CA 1
ATOM 605 C C . VAL A 1 73 ? 16.281 7.723 8.781 1 95.88 73 VAL A C 1
ATOM 607 O O . VAL A 1 73 ? 15.547 7.055 8.047 1 95.88 73 VAL A O 1
ATOM 610 N N . THR A 1 74 ? 15.812 8.445 9.727 1 98 74 THR A N 1
ATOM 611 C CA . THR A 1 74 ? 14.398 8.516 10.055 1 98 74 THR A CA 1
ATOM 612 C C . THR A 1 74 ? 13.609 9.156 8.914 1 98 74 THR A C 1
ATOM 614 O O . THR A 1 74 ? 12.555 8.664 8.523 1 98 74 THR A O 1
ATOM 617 N N . LEU A 1 75 ? 14.195 10.234 8.422 1 98.25 75 LEU A N 1
ATOM 618 C CA . LEU A 1 75 ? 13.531 10.906 7.312 1 98.25 75 LEU A CA 1
ATOM 619 C C . LEU A 1 75 ? 13.422 9.984 6.105 1 98.25 75 LEU A C 1
ATOM 621 O O . LEU A 1 75 ? 12.406 9.992 5.406 1 98.25 75 LEU A O 1
ATOM 625 N N . ARG A 1 76 ? 14.453 9.195 5.855 1 97.06 76 ARG A N 1
ATOM 626 C CA . ARG A 1 76 ? 14.43 8.25 4.746 1 97.06 76 ARG A CA 1
ATOM 627 C C . ARG A 1 76 ? 13.328 7.211 4.934 1 97.06 76 ARG A C 1
ATOM 629 O O . ARG A 1 76 ? 12.625 6.863 3.986 1 97.06 76 ARG A O 1
ATOM 636 N N . PHE A 1 77 ? 13.227 6.789 6.109 1 98.12 77 PHE A N 1
ATOM 637 C CA . PHE A 1 77 ? 12.195 5.816 6.449 1 98.12 77 PHE A CA 1
ATOM 638 C C . PHE A 1 77 ? 10.805 6.395 6.207 1 98.12 77 PHE A C 1
ATOM 640 O O . PHE A 1 77 ? 9.961 5.754 5.57 1 98.12 77 PHE A O 1
ATOM 647 N N . LEU A 1 78 ? 10.57 7.547 6.617 1 98.62 78 LEU A N 1
ATOM 648 C CA . LEU A 1 78 ? 9.273 8.203 6.465 1 98.62 78 LEU A CA 1
ATOM 649 C C . LEU A 1 78 ? 9 8.531 5.004 1 98.62 78 LEU A C 1
ATOM 651 O O . LEU A 1 78 ? 7.863 8.414 4.539 1 98.62 78 LEU A O 1
ATOM 655 N N . ALA A 1 79 ? 10.023 9.008 4.305 1 97.56 79 ALA A N 1
ATOM 656 C CA . ALA A 1 79 ? 9.891 9.422 2.912 1 97.56 79 ALA A CA 1
ATOM 657 C C . ALA A 1 79 ? 9.492 8.25 2.027 1 97.56 79 ALA A C 1
ATOM 659 O O . ALA A 1 79 ? 8.773 8.43 1.036 1 97.56 79 ALA A O 1
ATOM 660 N N . THR A 1 80 ? 9.906 7.055 2.393 1 96.44 80 THR A N 1
ATOM 661 C CA . THR A 1 80 ? 9.805 5.961 1.432 1 96.44 80 THR A CA 1
ATOM 662 C C . THR A 1 80 ? 8.844 4.887 1.937 1 96.44 80 THR A C 1
ATOM 664 O O . THR A 1 80 ? 8.273 4.137 1.145 1 96.44 80 THR A O 1
ATOM 667 N N . GLY A 1 81 ? 8.734 4.785 3.227 1 96 81 GLY A N 1
ATOM 668 C CA . GLY A 1 81 ? 7.953 3.691 3.779 1 96 81 GLY A CA 1
ATOM 669 C C . GLY A 1 81 ? 8.586 2.332 3.559 1 96 81 GLY A C 1
ATOM 670 O O . GLY A 1 81 ? 7.902 1.309 3.582 1 96 81 GLY A O 1
ATOM 671 N N . SER A 1 82 ? 9.883 2.268 3.285 1 95.75 82 SER A N 1
ATOM 672 C CA . SER A 1 82 ? 10.602 1.027 3.014 1 95.75 82 SER A CA 1
ATOM 673 C C . SER A 1 82 ? 10.773 0.199 4.281 1 95.75 82 SER A C 1
ATOM 675 O O . SER A 1 82 ? 10.594 0.709 5.391 1 95.75 82 SER A O 1
ATOM 677 N N . PHE A 1 83 ? 11.086 -1.069 4.062 1 95.19 83 PHE A N 1
ATOM 678 C CA . PHE A 1 83 ? 11.461 -1.907 5.195 1 95.19 83 PHE A CA 1
ATOM 679 C C . PHE A 1 83 ? 12.672 -1.332 5.922 1 95.19 83 PHE A C 1
ATOM 681 O O . PHE A 1 83 ? 13.57 -0.766 5.289 1 95.19 83 PHE A O 1
ATOM 688 N N . LEU A 1 84 ? 12.664 -1.547 7.23 1 96.06 84 LEU A N 1
ATOM 689 C CA . LEU A 1 84 ? 13.789 -1.054 8.016 1 96.06 84 LEU A CA 1
ATOM 690 C C . LEU A 1 84 ? 15.109 -1.622 7.496 1 96.06 84 LEU A C 1
ATOM 692 O O . LEU A 1 84 ? 16.125 -0.921 7.461 1 96.06 84 LEU A O 1
ATOM 696 N N . GLN A 1 85 ? 15.078 -2.859 7.059 1 94.25 85 GLN A N 1
ATOM 697 C CA . GLN A 1 85 ? 16.281 -3.5 6.523 1 94.25 85 GLN A CA 1
ATOM 698 C C . GLN A 1 85 ? 16.75 -2.797 5.254 1 94.25 85 GLN A C 1
ATOM 700 O O . GLN A 1 85 ? 17.953 -2.637 5.043 1 94.25 85 GLN A O 1
ATOM 705 N N . VAL A 1 86 ? 15.836 -2.416 4.449 1 94.88 86 VAL A N 1
ATOM 706 C CA . VAL A 1 86 ? 16.172 -1.751 3.197 1 94.88 86 VAL A CA 1
ATOM 707 C C . VAL A 1 86 ? 16.797 -0.386 3.486 1 94.88 86 VAL A C 1
ATOM 709 O O . VAL A 1 86 ? 17.828 -0.029 2.908 1 94.88 86 VAL A O 1
ATOM 712 N N . VAL A 1 87 ? 16.156 0.319 4.375 1 95.06 87 VAL A N 1
ATOM 713 C CA . VAL A 1 87 ? 16.688 1.616 4.773 1 95.06 87 VAL A CA 1
ATOM 714 C C . VAL A 1 87 ? 18.109 1.444 5.328 1 95.06 87 VAL A C 1
ATOM 716 O O . VAL A 1 87 ? 19.016 2.186 4.957 1 95.06 87 VAL A O 1
ATOM 719 N N . GLY A 1 88 ? 18.266 0.471 6.148 1 93.44 88 GLY A N 1
ATOM 720 C CA . GLY A 1 88 ? 19.562 0.194 6.727 1 93.44 88 GLY A CA 1
ATOM 721 C C . GLY A 1 88 ? 20.609 -0.165 5.691 1 93.44 88 GLY A C 1
ATOM 722 O O . GLY A 1 88 ? 21.75 0.297 5.77 1 93.44 88 GLY A O 1
ATOM 723 N N . ASP A 1 89 ? 20.25 -0.935 4.73 1 90.31 89 ASP A N 1
ATOM 724 C CA . ASP A 1 89 ? 21.172 -1.387 3.695 1 90.31 89 ASP A CA 1
ATOM 725 C C . ASP A 1 89 ? 21.688 -0.212 2.863 1 90.31 89 ASP A C 1
ATOM 727 O O . ASP A 1 89 ? 22.781 -0.277 2.289 1 90.31 89 ASP A O 1
ATOM 731 N N . THR A 1 90 ? 20.891 0.834 2.801 1 90.06 90 THR A N 1
ATOM 732 C CA . THR A 1 90 ? 21.328 1.991 2.025 1 90.06 90 THR A CA 1
ATOM 733 C C . THR A 1 90 ? 22.531 2.668 2.682 1 90.06 90 THR A C 1
ATOM 735 O O . THR A 1 90 ? 23.281 3.383 2.021 1 90.06 90 THR A O 1
ATOM 738 N N . ILE A 1 91 ? 22.688 2.447 3.967 1 87.88 91 ILE A N 1
ATOM 739 C CA . ILE A 1 91 ? 23.719 3.199 4.668 1 87.88 91 ILE A CA 1
ATOM 740 C C . ILE A 1 91 ? 24.578 2.246 5.496 1 87.88 91 ILE A C 1
ATOM 742 O O . ILE A 1 91 ? 25.422 2.684 6.281 1 87.88 91 ILE A O 1
ATOM 746 N N . GLY A 1 92 ? 24.281 1.02 5.41 1 86.19 92 GLY A N 1
ATOM 747 C CA . GLY A 1 92 ? 25.125 0.023 6.062 1 86.19 92 GLY A CA 1
ATOM 748 C C . GLY A 1 92 ? 24.781 -0.177 7.527 1 86.19 92 GLY A C 1
ATOM 749 O O . GLY A 1 92 ? 25.672 -0.331 8.359 1 86.19 92 GLY A O 1
ATOM 750 N N . LEU A 1 93 ? 23.578 -0.082 7.898 1 89.69 93 LEU A N 1
ATOM 751 C CA . LEU A 1 93 ? 23.125 -0.297 9.266 1 89.69 93 LEU A CA 1
ATOM 752 C C . LEU A 1 93 ? 22.234 -1.537 9.352 1 89.69 93 LEU A C 1
ATOM 754 O O . LEU A 1 93 ? 21.5 -1.843 8.422 1 89.69 93 LEU A O 1
ATOM 758 N N . HIS A 1 94 ? 22.359 -2.168 10.461 1 91.38 94 HIS A N 1
ATOM 759 C CA . HIS A 1 94 ? 21.453 -3.273 10.727 1 91.38 94 HIS A CA 1
ATOM 760 C C . HIS A 1 94 ? 20.031 -2.766 11.008 1 91.38 94 HIS A C 1
ATOM 762 O O . HIS A 1 94 ? 19.859 -1.688 11.586 1 91.38 94 HIS A O 1
ATOM 768 N N . LYS A 1 95 ? 19.078 -3.541 10.68 1 94.25 95 LYS A N 1
ATOM 769 C CA . LYS A 1 95 ? 17.672 -3.152 10.82 1 94.25 95 LYS A CA 1
ATOM 770 C C . LYS A 1 95 ? 17.344 -2.838 12.273 1 94.25 95 LYS A C 1
ATOM 772 O O . LYS A 1 95 ? 16.516 -1.96 12.555 1 94.25 95 LYS A O 1
ATOM 777 N N . GLY A 1 96 ? 17.938 -3.598 13.266 1 94.56 96 GLY A N 1
ATOM 778 C CA . GLY A 1 96 ? 17.703 -3.311 14.672 1 94.56 96 GLY A CA 1
ATOM 779 C C . GLY A 1 96 ? 18.141 -1.92 15.078 1 94.56 96 GLY A C 1
ATOM 780 O O . GLY A 1 96 ? 17.469 -1.244 15.852 1 94.56 96 GLY A O 1
ATOM 781 N N . THR A 1 97 ? 19.312 -1.54 14.57 1 93.44 97 THR A N 1
ATOM 782 C CA . THR A 1 97 ? 19.812 -0.198 14.836 1 93.44 97 THR A CA 1
ATOM 783 C C . THR A 1 97 ? 18.906 0.857 14.219 1 93.44 97 THR A C 1
ATOM 785 O O . THR A 1 97 ? 18.594 1.865 14.852 1 93.44 97 THR A O 1
ATOM 788 N N . VAL A 1 98 ? 18.484 0.628 12.977 1 95.69 98 VAL A N 1
ATOM 789 C CA . VAL A 1 98 ? 17.562 1.542 12.305 1 95.69 98 VAL A CA 1
ATOM 790 C C . VAL A 1 98 ? 16.281 1.693 13.125 1 95.69 98 VAL A C 1
ATOM 792 O O . VAL A 1 98 ? 15.797 2.809 13.32 1 95.69 98 VAL A O 1
ATOM 795 N N . SER A 1 99 ? 15.758 0.588 13.602 1 96.62 99 SER A N 1
ATOM 796 C CA . SER A 1 99 ? 14.531 0.599 14.391 1 96.62 99 SER A CA 1
ATOM 797 C C . SER A 1 99 ? 14.68 1.474 15.633 1 96.62 99 SER A C 1
ATOM 799 O O . SER A 1 99 ? 13.797 2.277 15.938 1 96.62 99 SER A O 1
ATOM 801 N N . ARG A 1 100 ? 15.766 1.347 16.266 1 95.31 100 ARG A N 1
ATOM 802 C CA . ARG A 1 100 ? 16.016 2.125 17.469 1 95.31 100 ARG A CA 1
ATOM 803 C C . ARG A 1 100 ? 16.141 3.609 17.141 1 95.31 100 ARG A C 1
ATOM 805 O O . ARG A 1 100 ? 15.578 4.453 17.844 1 95.31 100 ARG A O 1
ATOM 812 N N . ILE A 1 101 ? 16.891 3.898 16.156 1 94.75 101 ILE A N 1
ATOM 813 C CA . ILE A 1 101 ? 17.094 5.281 15.727 1 94.75 101 ILE A CA 1
ATOM 814 C C . ILE A 1 101 ? 15.742 5.926 15.414 1 94.75 101 ILE A C 1
ATOM 816 O O . ILE A 1 101 ? 15.445 7.02 15.898 1 94.75 101 ILE A O 1
ATOM 820 N N . VAL A 1 102 ? 14.953 5.281 14.586 1 97.44 102 VAL A N 1
ATOM 821 C CA . VAL A 1 102 ? 13.648 5.789 14.18 1 97.44 102 VAL A CA 1
ATOM 822 C C . VAL A 1 102 ? 12.773 6.02 15.414 1 97.44 102 VAL A C 1
ATOM 824 O O . VAL A 1 102 ? 12.141 7.07 15.547 1 97.44 102 VAL A O 1
ATOM 827 N N . SER A 1 103 ? 12.812 5.078 16.312 1 97.12 103 SER A N 1
ATOM 828 C CA . SER A 1 103 ? 12.016 5.199 17.531 1 97.12 103 SER A CA 1
ATOM 829 C C . SER A 1 103 ? 12.438 6.414 18.344 1 97.12 103 SER A C 1
ATOM 831 O O . SER A 1 103 ? 11.594 7.164 18.828 1 97.12 103 SER A O 1
ATOM 833 N N . ASP A 1 104 ? 13.695 6.602 18.453 1 96.31 104 ASP A N 1
ATOM 834 C CA . ASP A 1 104 ? 14.227 7.711 19.25 1 96.31 104 ASP A CA 1
ATOM 835 C C . ASP A 1 104 ? 13.867 9.055 18.625 1 96.31 104 ASP A C 1
ATOM 837 O O . ASP A 1 104 ? 13.398 9.961 19.312 1 96.31 104 ASP A O 1
ATOM 841 N N . VAL A 1 105 ? 14.07 9.148 17.406 1 97.62 105 VAL A N 1
ATOM 842 C CA . VAL A 1 105 ? 13.805 10.406 16.719 1 97.62 105 VAL A CA 1
ATOM 843 C C . VAL A 1 105 ? 12.305 10.695 16.734 1 97.62 105 VAL A C 1
ATOM 845 O O . VAL A 1 105 ? 11.883 11.82 16.984 1 97.62 105 VAL A O 1
ATOM 848 N N . LEU A 1 106 ? 11.484 9.695 16.469 1 98.25 106 LEU A N 1
ATOM 849 C CA . LEU A 1 106 ? 10.039 9.867 16.516 1 98.25 106 LEU A CA 1
ATOM 850 C C . LEU A 1 106 ? 9.586 10.359 17.891 1 98.25 106 LEU A C 1
ATOM 852 O O . LEU A 1 106 ? 8.773 11.289 17.984 1 98.25 106 LEU A O 1
ATOM 856 N N . THR A 1 107 ? 10.102 9.75 18.875 1 97.5 107 THR A N 1
ATOM 857 C CA . THR A 1 107 ? 9.719 10.109 20.234 1 97.5 107 THR A CA 1
ATOM 858 C C . THR A 1 107 ? 10.102 11.562 20.547 1 97.5 107 THR A C 1
ATOM 860 O O . THR A 1 107 ? 9.289 12.32 21.078 1 97.5 107 THR A O 1
ATOM 863 N N . SER A 1 108 ? 11.25 11.922 20.156 1 97.69 108 SER A N 1
ATOM 864 C CA . SER A 1 108 ? 11.711 13.281 20.391 1 97.69 108 SER A CA 1
ATOM 865 C C . SER A 1 108 ? 10.844 14.305 19.656 1 97.69 108 SER A C 1
ATOM 867 O O . SER A 1 108 ? 10.438 15.312 20.234 1 97.69 108 SER A O 1
ATOM 869 N N . LEU A 1 109 ? 10.578 14.047 18.438 1 98.19 109 LEU A N 1
ATOM 870 C CA . LEU A 1 109 ? 9.766 14.969 17.656 1 98.19 109 LEU A CA 1
ATOM 871 C C . LEU A 1 109 ? 8.336 15.016 18.172 1 98.19 109 LEU A C 1
ATOM 873 O O . LEU A 1 109 ? 7.719 16.094 18.219 1 98.19 109 LEU A O 1
ATOM 877 N N . CYS A 1 110 ? 7.828 13.922 18.594 1 97.25 110 CYS A N 1
ATOM 878 C CA . CYS A 1 110 ? 6.477 13.875 19.141 1 97.25 110 CYS A CA 1
ATOM 879 C C . CYS A 1 110 ? 6.359 14.781 20.375 1 97.25 110 CYS A C 1
ATOM 881 O O . CYS A 1 110 ? 5.32 15.406 20.594 1 97.25 110 CYS A O 1
ATOM 883 N N . ASN A 1 111 ? 7.383 14.797 21.109 1 96.12 111 ASN A N 1
ATOM 884 C CA . ASN A 1 111 ? 7.395 15.617 22.312 1 96.12 111 ASN A CA 1
ATOM 885 C C . ASN A 1 111 ? 7.367 17.109 21.984 1 96.12 111 ASN A C 1
ATOM 887 O O . ASN A 1 111 ? 7.09 17.938 22.844 1 96.12 111 ASN A O 1
ATOM 891 N N . LYS A 1 112 ? 7.625 17.406 20.781 1 96.44 112 LYS A N 1
ATOM 892 C CA . LYS A 1 112 ? 7.641 18.812 20.359 1 96.44 112 LYS A CA 1
ATOM 893 C C . LYS A 1 112 ? 6.383 19.156 19.562 1 96.44 112 LYS A C 1
ATOM 895 O O . LYS A 1 112 ? 6.348 20.172 18.859 1 96.44 112 LYS A O 1
ATOM 900 N N . ARG A 1 113 ? 5.398 18.359 19.594 1 97 113 ARG A N 1
ATOM 901 C CA . ARG A 1 113 ? 4.156 18.516 18.844 1 97 113 ARG A CA 1
ATOM 902 C C . ARG A 1 113 ? 3.549 19.891 19.047 1 97 113 ARG A C 1
ATOM 904 O O . ARG A 1 113 ? 3.199 20.578 18.094 1 97 113 ARG A O 1
ATOM 911 N N . ASP A 1 114 ? 3.502 20.406 20.312 1 96.06 114 ASP A N 1
ATOM 912 C CA . ASP A 1 114 ? 2.807 21.641 20.672 1 96.06 114 ASP A CA 1
ATOM 913 C C . ASP A 1 114 ? 3.57 22.859 20.172 1 96.06 114 ASP A C 1
ATOM 915 O O . ASP A 1 114 ? 3.023 23.969 20.125 1 96.06 114 ASP A O 1
ATOM 919 N N . GLN A 1 115 ? 4.797 22.641 19.844 1 96.56 115 GLN A N 1
ATOM 920 C CA . GLN A 1 115 ? 5.598 23.719 19.297 1 96.56 115 GLN A CA 1
ATOM 921 C C . GLN A 1 115 ? 5.242 23.984 17.828 1 96.56 115 GLN A C 1
ATOM 923 O O . GLN A 1 115 ? 5.363 25.109 17.344 1 96.56 115 GLN A O 1
ATOM 928 N N . PHE A 1 116 ? 4.766 22.969 17.156 1 97.56 116 PHE A N 1
ATOM 929 C CA . PHE A 1 116 ? 4.633 23.094 15.711 1 97.56 116 PHE A CA 1
ATOM 930 C C . PHE A 1 116 ? 3.172 22.984 15.289 1 97.56 116 PHE A C 1
ATOM 932 O O . PHE A 1 116 ? 2.797 23.422 14.203 1 97.56 116 PHE A O 1
ATOM 939 N N . ILE A 1 117 ? 2.371 22.328 16.016 1 97.75 117 ILE A N 1
ATOM 940 C CA . ILE A 1 117 ? 0.938 22.219 15.773 1 97.75 117 ILE A CA 1
ATOM 941 C C . ILE A 1 117 ? 0.169 22.969 16.859 1 97.75 117 ILE A C 1
ATOM 943 O O . ILE A 1 117 ? -0.018 22.469 17.953 1 97.75 117 ILE A O 1
ATOM 947 N N . LYS A 1 118 ? -0.268 24.141 16.438 1 94.94 118 LYS A N 1
ATOM 948 C CA . LYS A 1 118 ? -0.9 25.047 17.391 1 94.94 118 LYS A CA 1
ATOM 949 C C . LYS A 1 118 ? -2.158 25.672 16.797 1 94.94 118 LYS A C 1
ATOM 951 O O . LYS A 1 118 ? -2.189 26.016 15.617 1 94.94 118 LYS A O 1
ATOM 956 N N . TRP A 1 119 ? -3.078 25.781 17.672 1 93.75 119 TRP A N 1
ATOM 957 C CA . TRP A 1 119 ? -4.281 26.516 17.297 1 93.75 119 TRP A CA 1
ATOM 958 C C . TRP A 1 119 ? -3.957 27.984 17.016 1 93.75 119 TRP A C 1
ATOM 960 O O . TRP A 1 119 ? -3.111 28.578 17.688 1 93.75 119 TRP A O 1
ATOM 970 N N . PRO A 1 120 ? -4.59 28.562 16.094 1 90.5 120 PRO A N 1
ATOM 971 C CA . PRO A 1 120 ? -4.25 29.938 15.75 1 90.5 120 PRO A CA 1
ATOM 972 C C . PRO A 1 120 ? -4.492 30.906 16.906 1 90.5 120 PRO A C 1
ATOM 974 O O . PRO A 1 120 ? -5.551 30.875 17.531 1 90.5 120 PRO A O 1
ATOM 977 N N . ARG A 1 121 ? -3.547 31.734 17.078 1 86.88 121 ARG A N 1
ATOM 978 C CA . ARG A 1 121 ? -3.668 32.75 18.109 1 86.88 121 ARG A CA 1
ATOM 979 C C . ARG A 1 121 ? -4.266 34.031 17.531 1 86.88 121 ARG A C 1
ATOM 981 O O . ARG A 1 121 ? -5.078 34.688 18.188 1 86.88 121 ARG A O 1
ATOM 988 N N . ASN A 1 122 ? -3.836 34.281 16.312 1 89.31 122 ASN A N 1
ATOM 989 C CA . ASN A 1 122 ? -4.363 35.469 15.625 1 89.31 122 ASN A CA 1
ATOM 990 C C . ASN A 1 122 ? -5.566 35.125 14.75 1 89.31 122 ASN A C 1
ATOM 992 O O . ASN A 1 122 ? -5.418 34.875 13.555 1 89.31 122 ASN A O 1
ATOM 996 N N . VAL A 1 123 ? -6.715 35.25 15.266 1 89.88 123 VAL A N 1
ATOM 997 C CA . VAL A 1 123 ? -7.965 34.844 14.641 1 89.88 123 VAL A CA 1
ATOM 998 C C . VAL A 1 123 ? -8.25 35.719 13.422 1 89.88 123 VAL A C 1
ATOM 1000 O O . VAL A 1 123 ? -8.664 35.219 12.375 1 89.88 123 VAL A O 1
ATOM 1003 N N . ASP A 1 124 ? -8.008 37 13.555 1 91.69 124 ASP A N 1
ATOM 1004 C CA . ASP A 1 124 ? -8.297 37.938 12.477 1 91.69 124 ASP A CA 1
ATOM 1005 C C . ASP A 1 124 ? -7.441 37.656 11.25 1 91.69 124 ASP A C 1
ATOM 1007 O O . ASP A 1 124 ? -7.938 37.656 10.125 1 91.69 124 ASP A O 1
ATOM 1011 N N . GLU A 1 125 ? -6.293 37.406 11.539 1 94.12 125 GLU A N 1
ATOM 1012 C CA . GLU A 1 125 ? -5.395 37.094 10.43 1 94.12 125 GLU A CA 1
ATOM 1013 C C . GLU A 1 125 ? -5.797 35.781 9.742 1 94.12 125 GLU A C 1
ATOM 1015 O O . GLU A 1 125 ? -5.785 35.688 8.516 1 94.12 125 GLU A O 1
ATOM 1020 N N . THR A 1 126 ? -6.07 34.781 10.523 1 95.06 126 THR A N 1
ATOM 1021 C CA . THR A 1 126 ? -6.469 33.5 9.984 1 95.06 126 THR A CA 1
ATOM 1022 C C . THR A 1 126 ? -7.734 33.625 9.141 1 95.06 126 THR A C 1
ATOM 1024 O O . THR A 1 126 ? -7.797 33.094 8.023 1 95.06 126 THR A O 1
ATOM 1027 N N . ARG A 1 127 ? -8.68 34.375 9.641 1 95.19 127 ARG A N 1
ATOM 1028 C CA . ARG A 1 127 ? -9.922 34.594 8.914 1 95.19 127 ARG A CA 1
ATOM 1029 C C . ARG A 1 127 ? -9.664 35.312 7.598 1 95.19 127 ARG A C 1
ATOM 1031 O O . ARG A 1 127 ? -10.273 35 6.574 1 95.19 127 ARG A O 1
ATOM 1038 N N . GLY A 1 128 ? -8.812 36.281 7.715 1 95.88 128 GLY A N 1
ATOM 1039 C CA . GLY A 1 128 ? -8.453 37.031 6.512 1 95.88 128 GLY A CA 1
ATOM 1040 C C . GLY A 1 128 ? -7.805 36.156 5.453 1 95.88 128 GLY A C 1
ATOM 1041 O O . GLY A 1 128 ? -8.117 36.281 4.266 1 95.88 128 GLY A O 1
ATOM 1042 N N . ASP A 1 129 ? -6.926 35.281 5.906 1 96.5 129 ASP A N 1
ATOM 1043 C CA . ASP A 1 129 ? -6.234 34.406 4.984 1 96.5 129 ASP A CA 1
ATOM 1044 C C . ASP A 1 129 ? -7.223 33.469 4.277 1 96.5 129 ASP A C 1
ATOM 1046 O O . ASP A 1 129 ? -7.117 33.25 3.07 1 96.5 129 ASP A O 1
ATOM 1050 N N . PHE A 1 130 ? -8.164 32.938 4.973 1 96.94 130 PHE A N 1
ATOM 1051 C CA . PHE A 1 130 ? -9.164 32.062 4.375 1 96.94 130 PHE A CA 1
ATOM 1052 C C . PHE A 1 130 ? -10.039 32.812 3.389 1 96.94 130 PHE A C 1
ATOM 1054 O O . PHE A 1 130 ? -10.383 32.312 2.322 1 96.94 130 PHE A O 1
ATOM 1061 N N . TYR A 1 131 ? -10.391 34.031 3.812 1 96.62 131 TYR A N 1
ATOM 1062 C CA . TYR A 1 131 ? -11.234 34.844 2.939 1 96.62 131 TYR A CA 1
ATOM 1063 C C . TYR A 1 131 ? -10.539 35.125 1.616 1 96.62 131 TYR A C 1
ATOM 1065 O O . TYR A 1 131 ? -11.172 35.156 0.562 1 96.62 131 TYR A O 1
ATOM 1073 N N . ARG A 1 132 ? -9.32 35.344 1.738 1 96.25 132 ARG A N 1
ATOM 1074 C CA . ARG A 1 132 ? -8.531 35.625 0.54 1 96.25 132 ARG A CA 1
ATOM 1075 C C . ARG A 1 132 ? -8.445 34.375 -0.358 1 96.25 132 ARG A C 1
ATOM 1077 O O . ARG A 1 132 ? -8.273 34.5 -1.573 1 96.25 132 ARG A O 1
ATOM 1084 N N . LEU A 1 133 ? -8.523 33.219 0.217 1 94.06 133 LEU A N 1
ATOM 1085 C CA . LEU A 1 133 ? -8.43 31.984 -0.542 1 94.06 133 LEU A CA 1
ATOM 1086 C C . LEU A 1 133 ? -9.625 31.828 -1.483 1 94.06 133 LEU A C 1
ATOM 1088 O O . LEU A 1 133 ? -9.445 31.594 -2.682 1 94.06 133 LEU A O 1
ATOM 1092 N N . SER A 1 134 ? -10.883 31.891 -0.935 1 93 134 SER A N 1
ATOM 1093 C CA . SER A 1 134 ? -12.039 31.578 -1.778 1 93 134 SER A CA 1
ATOM 1094 C C . SER A 1 134 ? -13.234 32.438 -1.407 1 93 134 SER A C 1
ATOM 1096 O O . SER A 1 134 ? -14.336 32.25 -1.924 1 93 134 SER A O 1
ATOM 1098 N N . GLY A 1 135 ? -13.078 33.281 -0.416 1 94.62 135 GLY A N 1
ATOM 1099 C CA . GLY A 1 135 ? -14.102 34.281 -0.157 1 94.62 135 GLY A CA 1
ATOM 1100 C C . GLY A 1 135 ? -15.055 33.906 0.956 1 94.62 13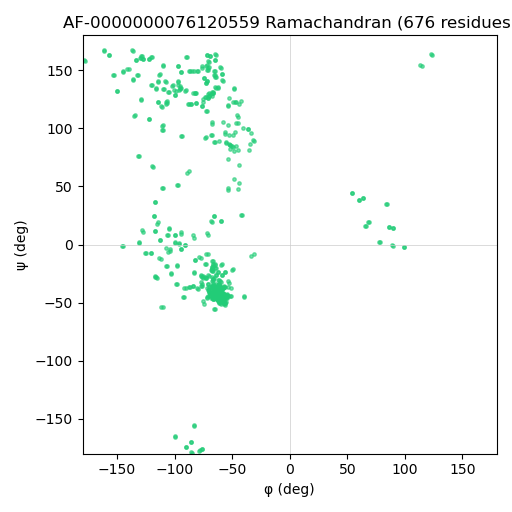5 GLY A C 1
ATOM 1101 O O . GLY A 1 135 ? -15.984 34.656 1.273 1 94.62 135 GLY A O 1
ATOM 1102 N N . PHE A 1 136 ? -14.945 32.75 1.568 1 96.38 136 PHE A N 1
ATOM 1103 C CA . PHE A 1 136 ? -15.812 32.375 2.672 1 96.38 136 PHE A CA 1
ATOM 1104 C C . PHE A 1 136 ? -15.461 33.156 3.934 1 96.38 136 PHE A C 1
ATOM 1106 O O . PHE A 1 136 ? -14.312 33.156 4.371 1 96.38 136 PHE A O 1
ATOM 1113 N N . PRO A 1 137 ? -16.391 33.781 4.516 1 94.75 137 PRO A N 1
ATOM 1114 C CA . PRO A 1 137 ? -16.062 34.656 5.645 1 94.75 137 PRO A CA 1
ATOM 1115 C C . PRO A 1 137 ? -15.867 33.875 6.949 1 94.75 137 PRO A C 1
ATOM 1117 O O . PRO A 1 137 ? -16.453 32.812 7.137 1 94.75 137 PRO A O 1
ATOM 1120 N N . ASN A 1 138 ? -15.039 34.375 7.785 1 94.94 138 ASN A N 1
ATOM 1121 C CA . ASN A 1 138 ? -14.914 34.062 9.203 1 94.94 138 ASN A CA 1
ATOM 1122 C C . ASN A 1 138 ? -14.5 32.594 9.414 1 94.94 138 ASN A C 1
ATOM 1124 O O . ASN A 1 138 ? -15.031 31.922 10.297 1 94.94 138 ASN A O 1
ATOM 1128 N N . VAL A 1 139 ? -13.625 32.094 8.617 1 96.88 139 VAL A N 1
ATOM 1129 C CA . VAL A 1 139 ? -13.164 30.719 8.742 1 96.88 139 VAL A CA 1
ATOM 1130 C C . VAL A 1 139 ? -11.891 30.672 9.578 1 96.88 139 VAL A C 1
ATOM 1132 O O . VAL A 1 139 ? -10.977 31.469 9.359 1 96.88 139 VAL A O 1
ATOM 1135 N N . LEU A 1 140 ? -11.836 29.75 10.484 1 96 140 LEU A N 1
ATOM 1136 C CA . LEU A 1 140 ? -10.664 29.547 11.328 1 96 140 LEU A CA 1
ATOM 1137 C C . LEU A 1 140 ? -9.852 28.344 10.875 1 96 140 LEU A C 1
ATOM 1139 O O . LEU A 1 140 ? -8.664 28.234 11.195 1 96 140 LEU A O 1
ATOM 1143 N N . GLY A 1 141 ? -10.523 27.422 10.219 1 97.31 141 GLY A N 1
ATOM 1144 C CA . GLY A 1 141 ? -9.859 26.203 9.781 1 97.31 141 GLY A CA 1
ATOM 1145 C C . GLY A 1 141 ? -10.766 25.281 8.992 1 97.31 141 GLY A C 1
ATOM 1146 O O . GLY A 1 141 ? -11.992 25.422 9.031 1 97.31 141 GLY A O 1
ATOM 1147 N N . ALA A 1 142 ? -10.18 24.438 8.219 1 98.25 142 ALA A N 1
ATOM 1148 C CA . ALA A 1 142 ? -10.875 23.359 7.535 1 98.25 142 ALA A CA 1
ATOM 1149 C C . ALA A 1 142 ? -10.586 22.016 8.203 1 98.25 142 ALA A C 1
ATOM 1151 O O . ALA A 1 142 ? -9.43 21.688 8.484 1 98.25 142 ALA A O 1
ATOM 1152 N N . ILE A 1 143 ? -11.625 21.25 8.469 1 97.81 143 ILE A N 1
ATOM 1153 C CA . ILE A 1 143 ? -11.492 19.984 9.188 1 97.81 143 ILE A CA 1
ATOM 1154 C C . ILE A 1 143 ? -11.859 18.828 8.273 1 97.81 143 ILE A C 1
ATOM 1156 O O . ILE A 1 143 ? -12.789 18.922 7.469 1 97.81 143 ILE A O 1
ATOM 1160 N N . ASP A 1 144 ? -11.141 17.766 8.359 1 96.69 144 ASP A N 1
ATOM 1161 C CA . ASP A 1 144 ? -11.445 16.547 7.629 1 96.69 144 ASP A CA 1
ATOM 1162 C C . ASP A 1 144 ? -10.727 15.352 8.242 1 96.69 144 ASP A C 1
ATOM 1164 O O . ASP A 1 144 ? -9.906 15.508 9.148 1 96.69 144 ASP A O 1
ATOM 1168 N N . GLY A 1 145 ? -11.164 14.195 7.812 1 95.31 145 GLY A N 1
ATOM 1169 C CA . GLY A 1 145 ? -10.5 12.953 8.203 1 95.31 145 GLY A CA 1
ATOM 1170 C C . GLY A 1 145 ? -9.766 12.289 7.055 1 95.31 145 GLY A C 1
ATOM 1171 O O . GLY A 1 145 ? -10.07 12.531 5.887 1 95.31 145 GLY A O 1
ATOM 1172 N N . THR A 1 146 ? -8.781 11.539 7.391 1 94.62 146 THR A N 1
ATOM 1173 C CA . THR A 1 146 ? -8.078 10.711 6.414 1 94.62 146 THR A CA 1
ATOM 1174 C C . THR A 1 146 ? -7.629 9.398 7.047 1 94.62 146 THR A C 1
ATOM 1176 O O . THR A 1 146 ? -7.332 9.344 8.242 1 94.62 146 THR A O 1
ATOM 1179 N N . HIS A 1 147 ? -7.582 8.352 6.242 1 93.94 147 HIS A N 1
ATOM 1180 C CA . HIS A 1 147 ? -7.176 7.047 6.742 1 93.94 147 HIS A CA 1
ATOM 1181 C C . HIS A 1 147 ? -5.73 6.742 6.367 1 93.94 147 HIS A C 1
ATOM 1183 O O . HIS A 1 147 ? -5.293 7.047 5.254 1 93.94 147 HIS A O 1
ATOM 1189 N N . VAL A 1 148 ? -5.039 6.234 7.262 1 96 148 VAL A N 1
ATOM 1190 C CA . VAL A 1 148 ? -3.695 5.711 7.043 1 96 148 VAL A CA 1
ATOM 1191 C C . VAL A 1 148 ? -3.689 4.199 7.27 1 96 148 VAL A C 1
ATOM 1193 O O . VAL A 1 148 ? -4.043 3.725 8.352 1 96 148 VAL A O 1
ATOM 1196 N N . ARG A 1 149 ? -3.277 3.49 6.273 1 93.44 149 ARG A N 1
ATOM 1197 C CA . ARG A 1 149 ? -3.311 2.033 6.309 1 93.44 149 ARG A CA 1
ATOM 1198 C C . ARG A 1 149 ? -2.244 1.486 7.254 1 93.44 149 ARG A C 1
ATOM 1200 O O . ARG A 1 149 ? -1.11 1.97 7.266 1 93.44 149 ARG A O 1
ATOM 1207 N N . ILE A 1 150 ? -2.613 0.45 7.98 1 94.06 150 ILE A N 1
ATOM 1208 C CA . ILE A 1 150 ? -1.674 -0.22 8.875 1 94.06 150 ILE A CA 1
ATOM 1209 C C . ILE A 1 150 ? -1.778 -1.732 8.688 1 94.06 150 ILE A C 1
ATOM 1211 O O . ILE A 1 150 ? -2.76 -2.23 8.133 1 94.06 150 ILE A O 1
ATOM 1215 N N . GLN A 1 151 ? -0.737 -2.336 9.086 1 90.44 151 GLN A N 1
ATOM 1216 C CA . GLN A 1 151 ? -0.798 -3.791 9.156 1 90.44 151 GLN A CA 1
ATOM 1217 C C . GLN A 1 151 ? -1.805 -4.25 10.211 1 90.44 151 GLN A C 1
ATOM 1219 O O . GLN A 1 151 ? -1.938 -3.627 11.266 1 90.44 151 GLN A O 1
ATOM 1224 N N . ALA A 1 152 ? -2.449 -5.34 9.93 1 86.75 152 ALA A N 1
ATOM 1225 C CA . ALA A 1 152 ? -3.438 -5.875 10.867 1 86.75 152 ALA A CA 1
ATOM 1226 C C . ALA A 1 152 ? -2.84 -6.043 12.258 1 86.75 152 ALA A C 1
ATOM 1228 O O . ALA A 1 152 ? -1.849 -6.754 12.438 1 86.75 152 ALA A O 1
ATOM 1229 N N . PRO A 1 153 ? -3.436 -5.336 13.172 1 86.88 153 PRO A N 1
ATOM 1230 C CA . PRO A 1 153 ? -2.932 -5.488 14.539 1 86.88 153 PRO A CA 1
ATOM 1231 C C . PRO A 1 153 ? -3.301 -6.832 15.156 1 86.88 153 PRO A C 1
ATOM 1233 O O . PRO A 1 153 ? -4.289 -7.453 14.75 1 86.88 153 PRO A O 1
ATOM 1236 N N . SER A 1 154 ? -2.504 -7.211 16.078 1 83.19 154 SER A N 1
ATOM 1237 C CA . SER A 1 154 ? -2.76 -8.477 16.766 1 83.19 154 SER A CA 1
ATOM 1238 C C . SER A 1 154 ? -3.895 -8.336 17.781 1 83.19 154 SER A C 1
ATOM 1240 O O . SER A 1 154 ? -4.602 -9.305 18.062 1 83.19 154 SER A O 1
ATOM 1242 N N . GLU A 1 155 ? -4.051 -7.184 18.266 1 83.06 155 GLU A N 1
ATOM 1243 C CA . GLU A 1 155 ? -5.09 -6.91 19.25 1 83.06 155 GLU A CA 1
ATOM 1244 C C . GLU A 1 155 ? -6.199 -6.039 18.656 1 83.06 155 GLU A C 1
ATOM 1246 O O . GLU A 1 155 ? -5.922 -5.062 17.953 1 83.06 155 GLU A O 1
ATOM 1251 N N . ASP A 1 156 ? -7.449 -6.418 18.891 1 85.38 156 ASP A N 1
ATOM 1252 C CA . ASP A 1 156 ? -8.625 -5.648 18.484 1 85.38 156 ASP A CA 1
ATOM 1253 C C . ASP A 1 156 ? -8.586 -5.332 16.984 1 85.38 156 ASP A C 1
ATOM 1255 O O . ASP A 1 156 ? -8.75 -4.176 16.594 1 85.38 156 ASP A O 1
ATOM 1259 N N . GLU A 1 157 ? -8.258 -6.254 16.234 1 84 157 GLU A N 1
ATOM 1260 C CA . GLU A 1 157 ? -8.094 -6.098 14.789 1 84 157 GLU A CA 1
ATOM 1261 C C . GLU A 1 157 ? -9.352 -5.516 14.148 1 84 157 GLU A C 1
ATOM 1263 O O . GLU A 1 157 ? -9.266 -4.605 13.32 1 84 157 GLU A O 1
ATOM 1268 N N . ALA A 1 158 ? -10.461 -5.969 14.523 1 83.81 158 ALA A N 1
ATOM 1269 C CA . ALA A 1 158 ? -11.727 -5.594 13.898 1 83.81 158 ALA A CA 1
ATOM 1270 C C . ALA A 1 158 ? -11.977 -4.094 14.031 1 83.81 158 ALA A C 1
ATOM 1272 O O . ALA A 1 158 ? -12.57 -3.477 13.148 1 83.81 158 ALA A O 1
ATOM 1273 N N . SER A 1 159 ? -11.547 -3.531 15.109 1 88.62 159 SER A N 1
ATOM 1274 C CA . SER A 1 159 ? -11.75 -2.105 15.344 1 88.62 159 SER A CA 1
ATOM 1275 C C . SER A 1 159 ? -10.992 -1.264 14.32 1 88.62 159 SER A C 1
ATOM 1277 O O . SER A 1 159 ? -11.352 -0.112 14.07 1 88.62 159 SER A O 1
ATOM 1279 N N . PHE A 1 160 ? -10.039 -1.873 13.727 1 89.81 160 PHE A N 1
ATOM 1280 C CA . PHE A 1 160 ? -9.18 -1.087 12.852 1 89.81 160 PHE A CA 1
ATOM 1281 C C . PHE A 1 160 ? -9.586 -1.263 11.398 1 89.81 160 PHE A C 1
ATOM 1283 O O . PHE A 1 160 ? -8.953 -0.697 10.5 1 89.81 160 PHE A O 1
ATOM 1290 N N . VAL A 1 161 ? -10.562 -1.981 11.125 1 86.88 161 VAL A N 1
ATOM 1291 C CA . VAL A 1 161 ? -11.039 -2.188 9.758 1 86.88 161 VAL A CA 1
ATOM 1292 C C . VAL A 1 161 ? -12.008 -1.067 9.375 1 86.88 161 VAL A C 1
ATOM 1294 O O . VAL A 1 161 ? -13.031 -0.869 10.039 1 86.88 161 VAL A O 1
ATOM 1297 N N . ASN A 1 162 ? -11.68 -0.385 8.375 1 85.69 162 ASN A N 1
ATOM 1298 C CA . ASN A 1 162 ? -12.531 0.723 7.953 1 85.69 162 ASN A CA 1
ATOM 1299 C C . ASN A 1 162 ? -13.648 0.249 7.031 1 85.69 162 ASN A C 1
ATOM 1301 O O . ASN A 1 162 ? -13.789 -0.949 6.785 1 85.69 162 ASN A O 1
ATOM 1305 N N . ARG A 1 163 ? -14.422 1.15 6.59 1 75.75 163 ARG A N 1
ATOM 1306 C CA . ARG A 1 163 ? -15.602 0.841 5.797 1 75.75 163 ARG A CA 1
ATOM 1307 C C . ARG A 1 163 ? -15.227 0.147 4.492 1 75.75 163 ARG A C 1
ATOM 1309 O O . ARG A 1 163 ? -16.047 -0.542 3.887 1 75.75 163 ARG A O 1
ATOM 1316 N N . LYS A 1 164 ? -14.055 0.354 4.074 1 75 164 LYS A N 1
ATOM 1317 C CA . LYS A 1 164 ? -13.594 -0.241 2.824 1 75 164 LYS A CA 1
ATOM 1318 C C . LYS A 1 164 ? -12.945 -1.6 3.07 1 75 164 LYS A C 1
ATOM 1320 O O . LYS A 1 164 ? -12.398 -2.209 2.146 1 75 164 LYS A O 1
ATOM 1325 N N . GLY A 1 165 ? -12.891 -2.016 4.367 1 78.25 165 GLY A N 1
ATOM 1326 C CA . GLY A 1 165 ? -12.359 -3.328 4.711 1 78.25 165 GLY A CA 1
ATOM 1327 C C . GLY A 1 165 ? -10.852 -3.338 4.887 1 78.25 165 GLY A C 1
ATOM 1328 O O . GLY A 1 165 ? -10.227 -4.398 4.863 1 78.25 165 GLY A O 1
ATOM 1329 N N . VAL A 1 166 ? -10.32 -2.221 5.008 1 85.06 166 VAL A N 1
ATOM 1330 C CA . VAL A 1 166 ? -8.867 -2.096 5.141 1 85.06 166 VAL A CA 1
ATOM 1331 C C . VAL A 1 166 ? -8.508 -1.706 6.57 1 85.06 166 VAL A C 1
ATOM 1333 O O . VAL A 1 166 ? -9.195 -0.886 7.188 1 85.06 166 VAL A O 1
ATOM 1336 N N . HIS A 1 167 ? -7.5 -2.279 7.047 1 91.38 167 HIS A N 1
ATOM 1337 C CA . HIS A 1 167 ? -7.016 -1.875 8.367 1 91.38 167 HIS A CA 1
ATOM 1338 C C . HIS A 1 167 ? -6.383 -0.488 8.312 1 91.38 167 HIS A C 1
ATOM 1340 O O . HIS A 1 167 ? -5.434 -0.259 7.559 1 91.38 167 HIS A O 1
ATOM 1346 N N . SER A 1 168 ? -6.848 0.417 9.172 1 94.25 168 SER A N 1
ATOM 1347 C CA . SER A 1 168 ? -6.316 1.773 9.094 1 94.25 168 SER A CA 1
ATOM 1348 C C . SER A 1 168 ? -6.492 2.514 10.422 1 94.25 168 SER A C 1
ATOM 1350 O O . SER A 1 168 ? -7.168 2.023 11.328 1 94.25 168 SER A O 1
ATOM 1352 N N . VAL A 1 169 ? -5.77 3.566 10.547 1 95.31 169 VAL A N 1
ATOM 1353 C CA . VAL A 1 169 ? -5.984 4.598 11.555 1 95.31 169 VAL A CA 1
ATOM 1354 C C . VAL A 1 169 ? -6.727 5.781 10.938 1 95.31 169 VAL A C 1
ATOM 1356 O O . VAL A 1 169 ? -6.395 6.219 9.836 1 95.31 169 VAL A O 1
ATOM 1359 N N . ASN A 1 170 ? -7.809 6.191 11.586 1 95.5 170 ASN A N 1
ATOM 1360 C CA . ASN A 1 170 ? -8.531 7.383 11.148 1 95.5 170 ASN A CA 1
ATOM 1361 C C . ASN A 1 170 ? -7.961 8.648 11.781 1 95.5 170 ASN A C 1
ATOM 1363 O O . ASN A 1 170 ? -7.965 8.781 13.008 1 95.5 170 ASN A O 1
ATOM 1367 N N . VAL A 1 171 ? -7.52 9.547 10.984 1 97.06 171 VAL A N 1
ATOM 1368 C CA . VAL A 1 171 ? -6.836 10.758 11.43 1 97.06 171 VAL A CA 1
ATOM 1369 C C . VAL A 1 171 ? -7.711 11.977 11.156 1 97.06 171 VAL A C 1
ATOM 1371 O O . VAL A 1 171 ? -8.078 12.242 10.008 1 97.06 171 VAL A O 1
ATOM 1374 N N . GLN A 1 172 ? -8.078 12.688 12.156 1 97.25 172 GLN A N 1
ATOM 1375 C CA . GLN A 1 172 ? -8.758 13.977 11.992 1 97.25 172 GLN A CA 1
ATOM 1376 C C . GLN A 1 172 ? -7.766 15.133 12.07 1 97.25 172 GLN A C 1
ATOM 1378 O O . GLN A 1 172 ? -6.922 15.172 12.969 1 97.25 172 GLN A O 1
ATOM 1383 N N . ALA A 1 173 ? -7.836 16.047 11.18 1 98.19 173 ALA A N 1
ATOM 1384 C CA . ALA A 1 173 ? -6.934 17.188 11.227 1 98.19 173 ALA A CA 1
ATOM 1385 C C . ALA A 1 173 ? -7.664 18.484 10.859 1 98.19 173 ALA A C 1
ATOM 1387 O O . ALA A 1 173 ? -8.711 18.453 10.203 1 98.19 173 ALA A O 1
ATOM 1388 N N . VAL A 1 174 ? -7.207 19.562 11.383 1 98.25 174 VAL A N 1
ATOM 1389 C CA . VAL A 1 174 ? -7.586 20.922 11 1 98.25 174 VAL A CA 1
ATOM 1390 C C . VAL A 1 174 ? -6.379 21.656 10.422 1 98.25 174 VAL A C 1
ATOM 1392 O O . VAL A 1 174 ? -5.262 21.531 10.93 1 98.25 174 VAL A O 1
ATOM 1395 N N . CYS A 1 175 ? -6.574 22.312 9.344 1 98.31 175 CYS A N 1
ATOM 1396 C CA . CYS A 1 175 ? -5.465 23.094 8.812 1 98.31 175 CYS A CA 1
ATOM 1397 C C . CYS A 1 175 ? -5.902 24.531 8.516 1 98.31 175 CYS A C 1
ATOM 1399 O O . CYS A 1 175 ? -7.098 24.828 8.469 1 98.31 175 CYS A O 1
ATOM 1401 N N . ASP A 1 176 ? -4.996 25.438 8.406 1 97.69 176 ASP A N 1
ATOM 1402 C CA . ASP A 1 176 ? -5.266 26.828 8.062 1 97.69 176 ASP A CA 1
ATOM 1403 C C . ASP A 1 176 ? -5.215 27.031 6.551 1 97.69 176 ASP A C 1
ATOM 1405 O O . ASP A 1 176 ? -5.156 26.062 5.785 1 97.69 176 ASP A O 1
ATOM 1409 N N . ALA A 1 177 ? -5.328 28.25 6.129 1 97.38 177 ALA A N 1
ATOM 1410 C CA . ALA A 1 177 ? -5.453 28.594 4.711 1 97.38 177 ALA A CA 1
ATOM 1411 C C . ALA A 1 177 ? -4.164 28.281 3.959 1 97.38 177 ALA A C 1
ATOM 1413 O O . ALA A 1 177 ? -4.172 28.141 2.732 1 97.38 177 ALA A O 1
ATOM 1414 N N . LYS A 1 178 ? -3.068 28.156 4.68 1 96 178 LYS A N 1
ATOM 1415 C CA . LYS A 1 178 ? -1.773 27.875 4.062 1 96 178 LYS A CA 1
ATOM 1416 C C . LYS A 1 178 ? -1.475 26.375 4.059 1 96 178 LYS A C 1
ATOM 1418 O O . LYS A 1 178 ? -0.426 25.953 3.57 1 96 178 LYS A O 1
ATOM 1423 N N . GLY A 1 179 ? -2.338 25.609 4.66 1 97.19 179 GLY A N 1
ATOM 1424 C CA . GLY A 1 179 ? -2.166 24.172 4.699 1 97.19 179 GLY A CA 1
ATOM 1425 C C . GLY A 1 179 ? -1.364 23.703 5.895 1 97.19 179 GLY A C 1
ATOM 1426 O O . GLY A 1 179 ? -0.824 22.594 5.887 1 97.19 179 GLY A O 1
ATOM 1427 N N . LYS A 1 180 ? -1.201 24.562 6.836 1 97.88 180 LYS A N 1
ATOM 1428 C CA . LYS A 1 180 ? -0.539 24.172 8.078 1 97.88 180 LYS A CA 1
ATOM 1429 C C . LYS A 1 180 ? -1.519 23.516 9.039 1 97.88 180 LYS A C 1
ATOM 1431 O O . LYS A 1 180 ? -2.609 24.031 9.281 1 97.88 180 LYS A O 1
ATOM 1436 N N . PHE A 1 181 ? -1.074 22.344 9.539 1 98.56 181 PHE A N 1
ATOM 1437 C CA . PHE A 1 181 ? -1.933 21.688 10.516 1 98.56 181 PHE A CA 1
ATOM 1438 C C . PHE A 1 181 ? -1.965 22.453 11.828 1 98.56 181 PHE A C 1
ATOM 1440 O O . PHE A 1 181 ? -0.916 22.766 12.391 1 98.56 181 PHE A O 1
ATOM 1447 N N . THR A 1 182 ? -3.145 22.75 12.289 1 97.94 182 THR A N 1
ATOM 1448 C CA . THR A 1 182 ? -3.297 23.469 13.555 1 97.94 182 THR A CA 1
ATOM 1449 C C . THR A 1 182 ? -3.803 22.516 14.648 1 97.94 182 THR A C 1
ATOM 1451 O O . THR A 1 182 ? -3.717 22.844 15.836 1 97.94 182 THR A O 1
ATOM 1454 N N . ASN A 1 183 ? -4.332 21.453 14.219 1 97.69 183 ASN A N 1
ATOM 1455 C CA . ASN A 1 183 ? -4.754 20.375 15.109 1 97.69 183 ASN A CA 1
ATOM 1456 C C . ASN A 1 183 ? -4.73 19.031 14.398 1 97.69 183 ASN A C 1
ATOM 1458 O O . ASN A 1 183 ? -5.023 18.938 13.203 1 97.69 183 ASN A O 1
ATOM 1462 N N . ILE A 1 184 ? -4.395 17.984 15.156 1 97.5 184 ILE A N 1
ATOM 1463 C CA . ILE A 1 184 ? -4.398 16.656 14.586 1 97.5 184 ILE A CA 1
ATOM 1464 C C . ILE A 1 184 ? -4.719 15.625 15.672 1 97.5 184 ILE A C 1
ATOM 1466 O O . ILE A 1 184 ? -4.246 15.75 16.812 1 97.5 184 ILE A O 1
ATOM 1470 N N . ASN A 1 185 ? -5.578 14.766 15.406 1 96.56 185 ASN A N 1
ATOM 1471 C CA . ASN A 1 185 ? -5.918 13.602 16.219 1 96.56 185 ASN A CA 1
ATOM 1472 C C . ASN A 1 185 ? -5.738 12.305 15.438 1 96.56 185 ASN A C 1
ATOM 1474 O O . ASN A 1 185 ? -6.52 12.008 14.531 1 96.56 185 ASN A O 1
ATOM 1478 N N . ALA A 1 186 ? -4.727 11.555 15.781 1 95.56 186 ALA A N 1
ATOM 1479 C CA . ALA A 1 186 ? -4.387 10.336 15.055 1 95.56 186 ALA A CA 1
ATOM 1480 C C . ALA A 1 186 ? -4.512 9.109 15.961 1 95.56 186 ALA A C 1
ATOM 1482 O O . ALA A 1 186 ? -3.727 8.164 15.852 1 95.56 186 ALA A O 1
ATOM 1483 N N . ASN A 1 187 ? -5.457 9.086 16.828 1 93.25 187 ASN A N 1
ATOM 1484 C CA . ASN A 1 187 ? -5.52 8.023 17.828 1 93.25 187 ASN A CA 1
ATOM 1485 C C . ASN A 1 187 ? -6.793 7.199 17.688 1 93.25 187 ASN A C 1
ATOM 1487 O O . ASN A 1 187 ? -7.238 6.566 18.641 1 93.25 187 ASN A O 1
ATOM 1491 N N . TRP A 1 188 ? -7.379 7.164 16.547 1 93.88 188 TRP A N 1
ATOM 1492 C CA . TRP A 1 188 ? -8.641 6.445 16.406 1 93.88 188 TRP A CA 1
ATOM 1493 C C . TRP A 1 188 ? -8.516 5.324 15.383 1 93.88 188 TRP A C 1
ATOM 1495 O O . TRP A 1 188 ? -7.887 5.5 14.336 1 93.88 188 TRP A O 1
ATOM 1505 N N . PRO A 1 189 ? -9.086 4.18 15.742 1 93.88 189 PRO A N 1
ATOM 1506 C CA . PRO A 1 189 ? -9.078 3.078 14.773 1 93.88 189 PRO A CA 1
ATOM 1507 C C . PRO A 1 189 ? -9.883 3.389 13.516 1 93.88 189 PRO A C 1
ATOM 1509 O O . PRO A 1 189 ? -10.711 4.297 13.516 1 93.88 189 PRO A O 1
ATOM 1512 N N . GLY A 1 190 ? -9.656 2.635 12.508 1 91.62 190 GLY A N 1
ATOM 1513 C CA . GLY A 1 190 ? -10.242 2.867 11.195 1 91.62 190 GLY A CA 1
ATOM 1514 C C . GLY A 1 190 ? -11.75 2.721 11.188 1 91.62 190 GLY A C 1
ATOM 1515 O O . GLY A 1 190 ? -12.422 3.242 10.289 1 91.62 190 GLY A O 1
ATOM 1516 N N . SER A 1 191 ? -12.297 2.121 12.133 1 91.12 191 SER A N 1
ATOM 1517 C CA . SER A 1 191 ? -13.742 1.902 12.164 1 91.12 191 SER A CA 1
ATOM 1518 C C . SER A 1 191 ? -14.477 3.137 12.68 1 91.12 191 SER A C 1
ATOM 1520 O O . SER A 1 191 ? -15.695 3.24 12.547 1 91.12 191 SER A O 1
ATOM 1522 N N . SER A 1 192 ? -13.797 4.051 13.234 1 91.94 192 SER A N 1
ATOM 1523 C CA . SER A 1 192 ? -14.406 5.242 13.812 1 91.94 192 SER A CA 1
ATOM 1524 C C . SER A 1 192 ? -14.859 6.215 12.734 1 91.94 192 SER A C 1
ATOM 1526 O O . SER A 1 192 ? -14.156 6.426 11.742 1 91.94 192 SER A O 1
ATOM 1528 N N . HIS A 1 193 ? -15.984 6.855 12.977 1 90.19 193 HIS A N 1
ATOM 1529 C CA . HIS A 1 193 ? -16.5 7.855 12.055 1 90.19 193 HIS A CA 1
ATOM 1530 C C . HIS A 1 193 ? -15.922 9.234 12.352 1 90.19 193 HIS A C 1
ATOM 1532 O O . HIS A 1 193 ? -15.703 9.586 13.516 1 90.19 193 HIS A O 1
ATOM 1538 N N . ASP A 1 194 ? -15.805 9.961 11.336 1 91 194 ASP A N 1
ATOM 1539 C CA . ASP A 1 194 ? -15.266 11.312 11.469 1 91 194 ASP A CA 1
ATOM 1540 C C . ASP A 1 194 ? -16.078 12.125 12.477 1 91 194 ASP A C 1
ATOM 1542 O O . ASP A 1 194 ? -15.5 12.859 13.289 1 91 194 ASP A O 1
ATOM 1546 N N . SER A 1 195 ? -17.422 12.016 12.398 1 92.38 195 SER A N 1
ATOM 1547 C CA . SER A 1 195 ? -18.281 12.781 13.297 1 92.38 195 SER A CA 1
ATOM 1548 C C . SER A 1 195 ? -18.047 12.383 14.758 1 92.38 195 SER A C 1
ATOM 1550 O O . SER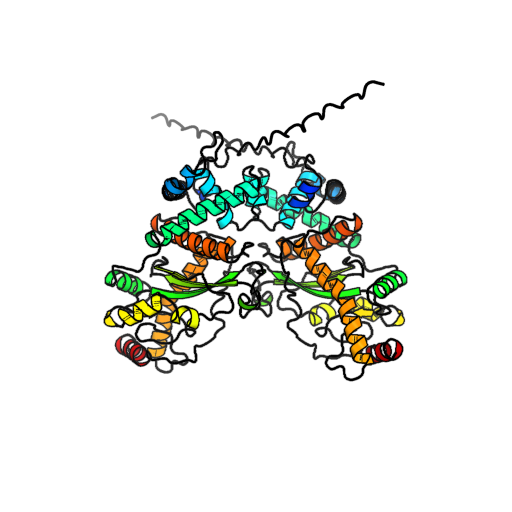 A 1 195 ? -18.109 13.227 15.648 1 92.38 195 SER A O 1
ATOM 1552 N N . HIS A 1 196 ? -17.797 11.148 14.93 1 92.25 196 HIS A N 1
ATOM 1553 C CA . HIS A 1 196 ? -17.531 10.672 16.281 1 92.25 196 HIS A CA 1
ATOM 1554 C C . HIS A 1 196 ? -16.188 11.203 16.797 1 92.25 196 HIS A C 1
ATOM 1556 O O . HIS A 1 196 ? -16.109 11.656 17.953 1 92.25 196 HIS A O 1
ATOM 1562 N N . ILE A 1 197 ? -15.234 11.141 15.992 1 94.75 197 ILE A N 1
ATOM 1563 C CA . ILE A 1 197 ? -13.922 11.648 16.359 1 94.75 197 ILE A CA 1
ATOM 1564 C C . ILE A 1 197 ? -14.016 13.141 16.703 1 94.75 197 ILE A C 1
ATOM 1566 O O . ILE A 1 197 ? -13.484 13.594 17.719 1 94.75 197 ILE A O 1
ATOM 1570 N N . PHE A 1 198 ? -14.703 13.867 15.891 1 96.25 198 PHE A N 1
ATOM 1571 C CA . PHE A 1 198 ? -14.867 15.297 16.109 1 96.25 198 PHE A CA 1
ATOM 1572 C C . PHE A 1 198 ? -15.547 15.562 17.453 1 96.25 198 PHE A C 1
ATOM 1574 O O . PHE A 1 198 ? -15.055 16.359 18.266 1 96.25 198 PHE A O 1
ATOM 1581 N N . ARG A 1 199 ? -16.609 14.883 17.719 1 94.12 199 ARG A N 1
ATOM 1582 C CA . ARG A 1 199 ? -17.422 15.109 18.906 1 94.12 199 ARG A CA 1
ATOM 1583 C C . ARG A 1 199 ? -16.594 14.875 20.172 1 94.12 199 ARG A C 1
ATOM 1585 O O . ARG A 1 199 ? -16.797 15.562 21.188 1 94.12 199 ARG A O 1
ATOM 1592 N N . THR A 1 200 ? -15.672 14.008 20.094 1 93.81 200 THR A N 1
ATOM 1593 C CA . THR A 1 200 ? -14.891 13.656 21.281 1 93.81 200 THR A CA 1
ATOM 1594 C C . THR A 1 200 ? -13.547 14.375 21.281 1 93.81 200 THR A C 1
ATOM 1596 O O . THR A 1 200 ? -12.711 14.141 22.141 1 93.81 200 THR A O 1
ATOM 1599 N N . SER A 1 201 ? -13.391 15.234 20.391 1 94.88 201 SER A N 1
ATOM 1600 C CA . SER A 1 201 ? -12.086 15.867 20.203 1 94.88 201 SER A CA 1
ATOM 1601 C C . SER A 1 201 ? -11.953 17.109 21.062 1 94.88 201 SER A C 1
ATOM 1603 O O . SER A 1 201 ? -12.953 17.688 21.5 1 94.88 201 SER A O 1
ATOM 1605 N N . GLN A 1 202 ? -10.711 17.516 21.25 1 92 202 GLN A N 1
ATOM 1606 C CA . GLN A 1 202 ? -10.406 18.766 21.938 1 92 202 GLN A CA 1
ATOM 1607 C C . GLN A 1 202 ? -10.867 19.969 21.109 1 92 202 GLN A C 1
ATOM 1609 O O . GLN A 1 202 ? -11.258 21 21.672 1 92 202 GLN A O 1
ATOM 1614 N N . VAL A 1 203 ? -10.844 19.859 19.859 1 93.88 203 VAL A N 1
ATOM 1615 C CA . VAL A 1 203 ? -11.25 20.953 18.984 1 93.88 203 VAL A CA 1
ATOM 1616 C C . VAL A 1 203 ? -12.734 21.25 19.172 1 93.88 203 VAL A C 1
ATOM 1618 O O . VAL A 1 203 ? -13.141 22.422 19.266 1 93.88 203 VAL A O 1
ATOM 1621 N N . CYS A 1 204 ? -13.469 20.234 19.234 1 94.56 204 CYS A N 1
ATOM 1622 C CA . CYS A 1 204 ? -14.898 20.422 19.453 1 94.56 204 CYS A CA 1
ATOM 1623 C C . CYS A 1 204 ? -15.156 21.109 20.797 1 94.56 204 CYS A C 1
ATOM 1625 O O . CYS A 1 204 ? -15.898 22.094 20.844 1 94.56 204 CYS A O 1
ATOM 1627 N N . THR A 1 205 ? -14.57 20.609 21.812 1 94 205 THR A N 1
ATOM 1628 C CA . THR A 1 205 ? -14.727 21.188 23.141 1 94 205 THR A CA 1
ATOM 1629 C C . THR A 1 205 ? -14.312 22.656 23.141 1 94 205 THR A C 1
ATOM 1631 O O . THR A 1 205 ? -15.023 23.5 23.688 1 94 205 THR A O 1
ATOM 1634 N N . TYR A 1 206 ? -13.234 22.906 22.547 1 92.81 206 TYR A N 1
ATOM 1635 C CA . TYR A 1 206 ? -12.727 24.266 22.484 1 92.81 206 TYR A CA 1
ATOM 1636 C C . TYR A 1 206 ? -13.703 25.188 21.75 1 92.81 206 TYR A C 1
ATOM 1638 O O . TYR A 1 206 ? -13.984 26.297 22.203 1 92.81 206 TYR A O 1
ATOM 1646 N N . MET A 1 207 ? -14.219 24.734 20.672 1 93.38 207 MET A N 1
ATOM 1647 C CA . MET A 1 207 ? -15.102 25.547 19.844 1 93.38 207 MET A CA 1
ATOM 1648 C C . MET A 1 207 ? -16.453 25.75 20.531 1 93.38 207 MET A C 1
ATOM 1650 O O . MET A 1 207 ? -17.078 26.797 20.391 1 93.38 207 MET A O 1
ATOM 1654 N N . GLU A 1 208 ? -16.875 24.797 21.234 1 92.38 208 GLU A N 1
ATOM 1655 C CA . GLU A 1 208 ? -18.109 24.922 22 1 92.38 208 GLU A CA 1
ATOM 1656 C C . GLU A 1 208 ? -18 26.016 23.062 1 92.38 208 GLU A C 1
ATOM 1658 O O . GLU A 1 208 ? -18.953 26.734 23.328 1 92.38 208 GLU A O 1
ATOM 1663 N N . GLU A 1 209 ? -16.828 26.094 23.562 1 91 209 GLU A N 1
ATOM 1664 C CA . GLU A 1 209 ? -16.594 27.047 24.656 1 91 209 GLU A CA 1
ATOM 1665 C C . GLU A 1 209 ? -16.234 28.422 24.125 1 91 209 GLU A C 1
ATOM 1667 O O . GLU A 1 209 ? -16.609 29.438 24.703 1 91 209 GLU A O 1
ATOM 1672 N N . ASN A 1 210 ? -15.5 28.438 23.062 1 83.81 210 ASN A N 1
ATOM 1673 C CA . ASN A 1 210 ? -14.914 29.688 22.609 1 83.81 210 ASN A CA 1
ATOM 1674 C C . ASN A 1 210 ? -15.383 30.047 21.203 1 83.81 210 ASN A C 1
ATOM 1676 O O . ASN A 1 210 ? -15.102 31.141 20.703 1 83.81 210 ASN A O 1
ATOM 1680 N N . GLY A 1 211 ? -16.094 29.078 20.625 1 74.62 211 GLY A N 1
ATOM 1681 C CA . GLY A 1 211 ? -16.406 29.25 19.219 1 74.62 211 GLY A CA 1
ATOM 1682 C C . GLY A 1 211 ? -17.672 30.078 18.984 1 74.62 211 GLY A C 1
ATOM 1683 O O . GLY A 1 211 ? -18.062 30.859 19.859 1 74.62 211 GLY A O 1
ATOM 1684 N N . GLY A 1 212 ? -18.109 30.094 17.766 1 71.75 212 GLY A N 1
ATOM 1685 C CA . GLY A 1 212 ? -19.266 30.859 17.312 1 71.75 212 GLY A CA 1
ATOM 1686 C C . GLY A 1 212 ? -18.938 31.812 16.172 1 71.75 212 GLY A C 1
ATOM 1687 O O . GLY A 1 212 ? -17.766 32.062 15.883 1 71.75 212 GLY A O 1
ATOM 1688 N N . TRP A 1 213 ? -19.953 32.219 15.562 1 72.25 213 TRP A N 1
ATOM 1689 C CA . TRP A 1 213 ? -19.812 33.062 14.367 1 72.25 213 TRP A CA 1
ATOM 1690 C C . TRP A 1 213 ? -18.891 34.25 14.625 1 72.25 213 TRP A C 1
ATOM 1692 O O . TRP A 1 213 ? -18.031 34.562 13.805 1 72.25 213 TRP A O 1
ATOM 1702 N N . ALA A 1 214 ? -19 34.75 15.766 1 77 214 ALA A N 1
ATOM 1703 C CA . ALA A 1 214 ? -18.234 35.938 16.062 1 77 214 ALA A CA 1
ATOM 1704 C C . ALA A 1 214 ? -16.75 35.656 16.188 1 77 214 ALA A C 1
ATOM 1706 O O . ALA A 1 214 ? -15.906 36.469 15.867 1 77 214 ALA A O 1
ATOM 1707 N N . ASN A 1 215 ? -16.422 34.438 16.547 1 85.25 215 ASN A N 1
ATOM 1708 C CA . ASN A 1 215 ? -15.031 34.125 16.812 1 85.25 215 ASN A CA 1
ATOM 1709 C C . ASN A 1 215 ? -14.438 33.25 15.695 1 85.25 215 ASN A C 1
ATOM 1711 O O . ASN A 1 215 ? -13.234 33.031 15.664 1 85.25 215 ASN A O 1
ATOM 1715 N N . GLY A 1 216 ? -15.281 32.906 14.773 1 91.94 216 GLY A N 1
ATOM 1716 C CA . GLY A 1 216 ? -14.812 32.094 13.648 1 91.94 216 GLY A CA 1
ATOM 1717 C C . GLY A 1 216 ? -15.398 30.703 13.609 1 91.94 216 GLY A C 1
ATOM 1718 O O . GLY A 1 216 ? -15.805 30.172 14.648 1 91.94 216 GLY A O 1
ATOM 1719 N N . VAL A 1 217 ? -15.453 30.141 12.422 1 95.62 217 VAL A N 1
ATOM 1720 C CA . VAL A 1 217 ? -16.078 28.828 12.273 1 95.62 217 VAL A CA 1
ATOM 1721 C C . VAL A 1 217 ? -15.125 27.875 11.562 1 95.62 217 VAL A C 1
ATOM 1723 O O . VAL A 1 217 ? -14.18 28.312 10.906 1 95.62 217 VAL A O 1
ATOM 1726 N N . LEU A 1 218 ? -15.352 26.594 11.719 1 97.12 218 LEU A N 1
ATOM 1727 C CA . LEU A 1 218 ? -14.695 25.547 10.953 1 97.12 218 LEU A CA 1
ATOM 1728 C C . LEU A 1 218 ? -15.531 25.141 9.75 1 97.12 218 LEU A C 1
ATOM 1730 O O . LEU A 1 218 ? -16.766 25.25 9.781 1 97.12 218 LEU A O 1
ATOM 1734 N N . LEU A 1 219 ? -14.875 24.75 8.734 1 97.75 219 LEU A N 1
ATOM 1735 C CA . LEU A 1 219 ? -15.562 24.172 7.59 1 97.75 219 LEU A CA 1
ATOM 1736 C C . LEU A 1 219 ? -15.344 22.672 7.527 1 97.75 219 LEU A C 1
ATOM 1738 O O . LEU A 1 219 ? -14.203 22.203 7.566 1 97.75 219 LEU A O 1
ATOM 1742 N N . GLY A 1 220 ? -16.375 21.875 7.516 1 97.19 220 GLY A N 1
ATOM 1743 C CA . GLY A 1 220 ? -16.344 20.422 7.391 1 97.19 220 GLY A CA 1
ATOM 1744 C C . GLY A 1 220 ? -17.281 19.906 6.312 1 97.19 220 GLY A C 1
ATOM 1745 O O . GLY A 1 220 ? -18.172 20.625 5.844 1 97.19 220 GLY A O 1
ATOM 1746 N N . ASP A 1 221 ? -17.078 18.719 5.898 1 95 221 ASP A N 1
ATOM 1747 C CA . ASP A 1 221 ? -17.938 18.141 4.867 1 95 221 ASP A CA 1
ATOM 1748 C C . ASP A 1 221 ? -19.266 17.688 5.453 1 95 221 ASP A C 1
ATOM 1750 O O . ASP A 1 221 ? -19.578 17.969 6.609 1 95 221 ASP A O 1
ATOM 1754 N N . SER A 1 222 ? -20.125 17.078 4.641 1 93.44 222 SER A N 1
ATOM 1755 C CA . SER A 1 222 ? -21.484 16.734 5.043 1 93.44 222 SER A CA 1
ATOM 1756 C C . SER A 1 222 ? -21.484 15.562 6.027 1 93.44 222 SER A C 1
ATOM 1758 O O . SER A 1 222 ? -22.531 15.234 6.602 1 93.44 222 SER A O 1
ATOM 1760 N N . GLY A 1 223 ? -20.312 14.977 6.207 1 91.62 223 GLY A N 1
ATOM 1761 C CA . GLY A 1 223 ? -20.188 13.906 7.188 1 91.62 223 GLY A CA 1
ATOM 1762 C C . GLY A 1 223 ? -20.125 14.414 8.617 1 91.62 223 GLY A C 1
ATOM 1763 O O . GLY A 1 223 ? -20.281 13.648 9.562 1 91.62 223 GLY A O 1
ATOM 1764 N N . TYR A 1 224 ? -19.953 15.68 8.766 1 94.94 224 TYR A N 1
ATOM 1765 C CA . TYR A 1 224 ? -19.938 16.328 10.07 1 94.94 224 TYR A CA 1
ATOM 1766 C C . TYR A 1 224 ? -21.297 16.938 10.406 1 94.94 224 TYR A C 1
ATOM 1768 O O . TYR A 1 224 ? -22.062 17.281 9.508 1 94.94 224 TYR A O 1
ATOM 1776 N N . PRO A 1 225 ? -21.578 17.062 11.641 1 94.5 225 PRO A N 1
ATOM 1777 C CA . PRO A 1 225 ? -22.797 17.797 12.008 1 94.5 225 PRO A CA 1
ATOM 1778 C C . PRO A 1 225 ? -22.656 19.297 11.805 1 94.5 225 PRO A C 1
ATOM 1780 O O . PRO A 1 225 ? -21.609 19.875 12.094 1 94.5 225 PRO A O 1
ATOM 1783 N N . CYS A 1 226 ? -23.703 19.875 11.305 1 95.31 226 CYS A N 1
ATOM 1784 C CA . CYS A 1 226 ? -23.734 21.328 11.258 1 95.31 226 CYS A CA 1
ATOM 1785 C C . CYS A 1 226 ? -23.922 21.922 12.648 1 95.31 226 CYS A C 1
ATOM 1787 O O . CYS A 1 226 ? -24.953 21.688 13.281 1 95.31 226 CYS A O 1
ATOM 1789 N N . ARG A 1 227 ? -22.938 22.625 13.117 1 95.12 227 ARG A N 1
ATOM 1790 C CA . ARG A 1 227 ? -22.953 23.297 14.414 1 95.12 227 ARG A CA 1
ATOM 1791 C C . ARG A 1 227 ? -22.75 24.797 14.25 1 95.12 227 ARG A C 1
ATOM 1793 O O . ARG A 1 227 ? -22.297 25.266 13.195 1 95.12 227 ARG A O 1
ATOM 1800 N N . PRO A 1 228 ? -23.094 25.578 15.242 1 94.38 228 PRO A N 1
ATOM 1801 C CA . PRO A 1 228 ? -22.906 27.031 15.109 1 94.38 228 PRO A CA 1
ATOM 1802 C C . PRO A 1 228 ? -21.469 27.422 14.789 1 94.38 228 PRO A C 1
ATOM 1804 O O . PRO A 1 228 ? -21.219 28.484 14.203 1 94.38 228 PRO A O 1
ATOM 1807 N N . PHE A 1 229 ? -20.547 26.531 15.156 1 95.5 229 PHE A N 1
ATOM 1808 C CA . PHE A 1 229 ? -19.141 26.812 14.953 1 95.5 229 PHE A CA 1
ATOM 1809 C C . PHE A 1 229 ? -18.547 25.875 13.906 1 95.5 229 PHE A C 1
ATOM 1811 O O . PHE A 1 229 ? -17.328 25.891 13.656 1 95.5 229 PHE A O 1
ATOM 1818 N N . LEU A 1 230 ? -19.312 25.016 13.273 1 96.69 230 LEU A N 1
ATOM 1819 C CA . LEU A 1 230 ? -18.922 24.078 12.227 1 96.69 230 LEU A CA 1
ATOM 1820 C C . LEU A 1 230 ? -19.922 24.109 11.078 1 96.69 230 LEU A C 1
ATOM 1822 O O . LEU A 1 230 ? -21.047 23.625 11.219 1 96.69 230 LEU A O 1
ATOM 1826 N N . MET A 1 231 ? -19.5 24.609 9.961 1 96.19 231 MET A N 1
ATOM 1827 C CA . MET A 1 231 ? -20.391 24.797 8.82 1 96.19 231 MET A CA 1
ATOM 1828 C C . MET A 1 231 ? -20.203 23.672 7.809 1 96.19 231 MET A C 1
ATOM 1830 O O . MET A 1 231 ? -19.078 23.281 7.496 1 96.19 231 MET A O 1
ATOM 1834 N N . THR A 1 232 ? -21.234 23.125 7.355 1 97.12 232 THR A N 1
ATOM 1835 C CA . THR A 1 232 ? -21.266 22.078 6.34 1 97.12 232 THR A CA 1
ATOM 1836 C C . THR A 1 232 ? -22.109 22.516 5.141 1 97.12 232 THR A C 1
ATOM 1838 O O . THR A 1 232 ? -22.844 23.484 5.223 1 97.12 232 THR A O 1
ATOM 1841 N N . PRO A 1 233 ? -21.938 21.938 4.035 1 96.94 233 PRO A N 1
ATOM 1842 C CA . PRO A 1 233 ? -22.719 22.328 2.863 1 96.94 233 PRO A CA 1
ATOM 1843 C C . PRO A 1 233 ? -24.188 21.922 2.975 1 96.94 233 PRO A C 1
ATOM 1845 O O . PRO A 1 233 ? -24.547 21.062 3.783 1 96.94 233 PRO A O 1
ATOM 1848 N N . TYR A 1 234 ? -25.031 22.688 2.166 1 95.75 234 TYR A N 1
ATOM 1849 C CA . TYR A 1 234 ? -26.406 22.25 1.979 1 95.75 234 TYR A CA 1
ATOM 1850 C C . TYR A 1 234 ? -26.469 20.938 1.195 1 95.75 234 TYR A C 1
ATOM 1852 O O . TYR A 1 234 ? -25.812 20.797 0.157 1 95.75 234 TYR A O 1
ATOM 1860 N N . LEU A 1 235 ? -27.188 19.984 1.659 1 92.19 235 LEU A N 1
ATOM 1861 C CA . LEU A 1 235 ? -27.312 18.703 0.961 1 92.19 235 LEU A CA 1
ATOM 1862 C C . LEU A 1 235 ? -28.141 18.875 -0.312 1 92.19 235 LEU A C 1
ATOM 1864 O O . LEU A 1 235 ? -27.812 18.281 -1.346 1 92.19 235 LEU A O 1
ATOM 1868 N N . ASN A 1 236 ? -29.188 19.703 -0.213 1 92.62 236 ASN A N 1
ATOM 1869 C CA . ASN A 1 236 ? -30.078 19.969 -1.347 1 92.62 236 ASN A CA 1
ATOM 1870 C C . ASN A 1 236 ? -30.297 21.469 -1.542 1 92.62 236 ASN A C 1
ATOM 1872 O O . ASN A 1 236 ? -31.391 21.969 -1.293 1 92.62 236 ASN A O 1
ATOM 1876 N N . PRO A 1 237 ? -29.328 22.109 -2.09 1 94.25 237 PRO A N 1
ATOM 1877 C CA . PRO A 1 237 ? -29.484 23.562 -2.289 1 94.25 237 PRO A CA 1
ATOM 1878 C C . PRO A 1 237 ? -30.547 23.906 -3.33 1 94.25 237 PRO A C 1
ATOM 1880 O O . PRO A 1 237 ? -30.484 23.406 -4.461 1 94.25 237 PRO A O 1
ATOM 1883 N N . VAL A 1 238 ? -31.422 24.719 -3.051 1 92.94 238 VAL A N 1
ATOM 1884 C CA . VAL A 1 238 ? -32.531 25.109 -3.938 1 92.94 238 VAL A CA 1
ATOM 1885 C C . VAL A 1 238 ? -32.344 26.562 -4.375 1 92.94 238 VAL A C 1
ATOM 1887 O O . VAL A 1 238 ? -32.375 26.859 -5.57 1 92.94 238 VAL A O 1
ATOM 1890 N N . GLN A 1 239 ? -32.188 27.391 -3.396 1 94.75 239 GLN A N 1
ATOM 1891 C CA . GLN A 1 239 ? -32.031 28.812 -3.66 1 94.75 239 GLN A CA 1
ATOM 1892 C C . GLN A 1 239 ? -30.641 29.125 -4.168 1 94.75 239 GLN A C 1
ATOM 1894 O O . GLN A 1 239 ? -29.688 28.391 -3.889 1 94.75 239 GLN A O 1
ATOM 1899 N N . ASP A 1 240 ? -30.453 30.125 -4.898 1 95.5 240 ASP A N 1
ATOM 1900 C CA . ASP A 1 240 ? -29.188 30.531 -5.508 1 95.5 240 ASP A CA 1
ATOM 1901 C C . ASP A 1 240 ? -28.125 30.812 -4.441 1 95.5 240 ASP A C 1
ATOM 1903 O O . ASP A 1 240 ? -26.969 30.453 -4.613 1 95.5 240 ASP A O 1
ATOM 1907 N N . HIS A 1 241 ? -28.547 31.438 -3.418 1 94.5 241 HIS A N 1
ATOM 1908 C CA . HIS A 1 241 ? -27.562 31.766 -2.387 1 94.5 241 HIS A CA 1
ATOM 1909 C C . HIS A 1 241 ? -27.031 30.5 -1.72 1 94.5 241 HIS A C 1
ATOM 1911 O O . HIS A 1 241 ? -25.875 30.469 -1.272 1 94.5 241 HIS A O 1
ATOM 1917 N N . GLN A 1 242 ? -27.875 29.484 -1.68 1 96.56 242 GLN A N 1
ATOM 1918 C CA . GLN A 1 242 ? -27.422 28.203 -1.146 1 96.56 242 GLN A CA 1
ATOM 1919 C C . GLN A 1 242 ? -26.391 27.562 -2.07 1 96.56 242 GLN A C 1
ATOM 1921 O O . GLN A 1 242 ? -25.422 26.969 -1.606 1 96.56 242 GLN A O 1
ATOM 1926 N N . LYS A 1 243 ? -26.625 27.656 -3.318 1 96.56 243 LYS A N 1
ATOM 1927 C CA . LYS A 1 243 ? -25.703 27.109 -4.309 1 96.56 243 LYS A CA 1
ATOM 1928 C C . LYS A 1 243 ? -24.359 27.844 -4.27 1 96.56 243 LYS A C 1
ATOM 1930 O O . LYS A 1 243 ? -23.312 27.219 -4.348 1 96.56 243 LYS A O 1
ATOM 1935 N N . LYS A 1 244 ? -24.453 29.156 -4.184 1 96.44 244 LYS A N 1
ATOM 1936 C CA . LYS A 1 244 ? -23.25 29.953 -4.082 1 96.44 244 LYS A CA 1
ATOM 1937 C C . LYS A 1 244 ? -22.484 29.641 -2.801 1 96.44 244 LYS A C 1
ATOM 1939 O O . LYS A 1 244 ? -21.25 29.562 -2.811 1 96.44 244 LYS A O 1
ATOM 1944 N N . TYR A 1 245 ? -23.25 29.469 -1.722 1 97.12 245 TYR A N 1
ATOM 1945 C CA . TYR A 1 245 ? -22.672 29.062 -0.452 1 97.12 245 TYR A CA 1
ATOM 1946 C C . TYR A 1 245 ? -21.906 27.75 -0.607 1 97.12 245 TYR A C 1
ATOM 1948 O O . TYR A 1 245 ? -20.75 27.641 -0.196 1 97.12 245 TYR A O 1
ATOM 1956 N N . ASN A 1 246 ? -22.531 26.766 -1.194 1 97.31 246 ASN A N 1
ATOM 1957 C CA . ASN A 1 246 ? -21.922 25.453 -1.365 1 97.31 246 ASN A CA 1
ATOM 1958 C C . ASN A 1 246 ? -20.641 25.531 -2.213 1 97.31 246 ASN A C 1
ATOM 1960 O O . ASN A 1 246 ? -19.641 24.891 -1.906 1 97.31 246 ASN A O 1
ATOM 1964 N N . LYS A 1 247 ? -20.719 26.281 -3.232 1 96.5 247 LYS A N 1
ATOM 1965 C CA . LYS A 1 247 ? -19.562 26.438 -4.113 1 96.5 247 LYS A CA 1
ATOM 1966 C C . LYS A 1 247 ? -18.375 27.047 -3.369 1 96.5 247 LYS A C 1
ATOM 1968 O O . LYS A 1 247 ? -17.266 26.531 -3.449 1 96.5 247 LYS A O 1
ATOM 1973 N N . CYS A 1 248 ? -18.656 28.109 -2.664 1 97.31 248 CYS A N 1
ATOM 1974 C CA . CYS A 1 248 ? -17.609 28.781 -1.9 1 97.31 248 CYS A CA 1
ATOM 1975 C C . CYS A 1 248 ? -17.094 27.891 -0.779 1 97.31 248 CYS A C 1
ATOM 1977 O O . CYS A 1 248 ? -15.883 27.844 -0.537 1 97.31 248 CYS A O 1
ATOM 1979 N N . HIS A 1 249 ? -18 27.25 -0.125 1 97.56 249 HIS A N 1
ATOM 1980 C CA . HIS A 1 249 ? -17.656 26.328 0.943 1 97.56 249 HIS A CA 1
ATOM 1981 C C . HIS A 1 249 ? -16.719 25.234 0.442 1 97.56 249 HIS A C 1
ATOM 1983 O O . HIS A 1 249 ? -15.672 24.984 1.045 1 97.56 249 HIS A O 1
ATOM 1989 N N . CYS A 1 250 ? -17.094 24.641 -0.63 1 96.62 250 CYS A N 1
ATOM 1990 C CA . CYS A 1 250 ? -16.297 23.547 -1.204 1 96.62 250 CYS A CA 1
ATOM 1991 C C . CYS A 1 250 ? -14.914 24.047 -1.609 1 96.62 250 CYS A C 1
ATOM 1993 O O . CYS A 1 250 ? -13.914 23.375 -1.33 1 96.62 250 CYS A O 1
ATOM 1995 N N . SER A 1 251 ? -14.914 25.125 -2.225 1 96.81 251 SER A N 1
ATOM 1996 C CA . SER A 1 251 ? -13.648 25.688 -2.688 1 96.81 251 SER A CA 1
ATOM 1997 C C . SER A 1 251 ? -12.727 26.016 -1.5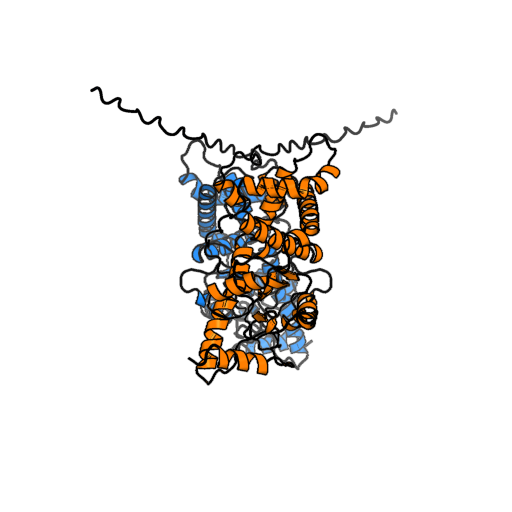16 1 96.81 251 SER A C 1
ATOM 1999 O O . SER A 1 251 ? -11.523 25.766 -1.579 1 96.81 251 SER A O 1
ATOM 2001 N N . THR A 1 252 ? -13.258 26.547 -0.502 1 97.31 252 THR A N 1
ATOM 2002 C CA . THR A 1 252 ? -12.477 26.922 0.672 1 97.31 252 THR A CA 1
ATOM 2003 C C . THR A 1 252 ? -12.008 25.672 1.423 1 97.31 252 THR A C 1
ATOM 2005 O O . THR A 1 252 ? -10.844 25.578 1.794 1 97.31 252 THR A O 1
ATOM 2008 N N . ARG A 1 253 ? -12.883 24.75 1.581 1 97 253 ARG A N 1
ATOM 2009 C CA . ARG A 1 253 ? -12.609 23.531 2.346 1 97 253 ARG A CA 1
ATOM 2010 C C . ARG A 1 253 ? -11.57 22.672 1.643 1 97 253 ARG A C 1
ATOM 2012 O O . ARG A 1 253 ? -10.883 21.859 2.283 1 97 253 ARG A O 1
ATOM 2019 N N . SER A 1 254 ? -11.391 22.797 0.367 1 96.31 254 SER A N 1
ATOM 2020 C CA . SER A 1 254 ? -10.508 21.969 -0.442 1 96.31 254 SER A CA 1
ATOM 2021 C C . SER A 1 254 ? -9.062 22.047 0.045 1 96.31 254 SER A C 1
ATOM 2023 O O . SER A 1 254 ? -8.25 21.172 -0.263 1 96.31 254 SER A O 1
ATOM 2025 N N . VAL A 1 255 ? -8.742 23.047 0.833 1 97.25 255 VAL A N 1
ATOM 2026 C CA . VAL A 1 255 ? -7.383 23.234 1.329 1 97.25 255 VAL A CA 1
ATOM 2027 C C . VAL A 1 255 ? -6.969 22.047 2.18 1 97.25 255 VAL A C 1
ATOM 2029 O O . VAL A 1 255 ? -5.816 21.594 2.129 1 97.25 255 VAL A O 1
ATOM 2032 N N . ILE A 1 256 ? -7.887 21.5 2.951 1 97.69 256 ILE A N 1
ATOM 2033 C CA . ILE A 1 256 ? -7.547 20.391 3.83 1 97.69 256 ILE A CA 1
ATOM 2034 C C . ILE A 1 256 ? -7.281 19.141 2.996 1 97.69 256 ILE A C 1
ATOM 2036 O O . ILE A 1 256 ? -6.383 18.359 3.312 1 97.69 256 ILE A O 1
ATOM 2040 N N . GLU A 1 257 ? -8.047 18.938 1.943 1 94.38 257 GLU A N 1
ATOM 2041 C CA . GLU A 1 257 ? -7.805 17.812 1.045 1 94.38 257 GLU A CA 1
ATOM 2042 C C . GLU A 1 257 ? -6.441 17.922 0.367 1 94.38 257 GLU A C 1
ATOM 2044 O O . GLU A 1 257 ? -5.707 16.938 0.269 1 94.38 257 GLU A O 1
ATOM 2049 N N . ARG A 1 258 ? -6.172 19.078 -0.064 1 94.56 258 ARG A N 1
ATOM 2050 C CA . ARG A 1 258 ? -4.875 19.328 -0.688 1 94.56 258 ARG A CA 1
ATOM 2051 C C . ARG A 1 258 ? -3.74 19.125 0.312 1 94.56 258 ARG A C 1
ATOM 2053 O O . ARG A 1 258 ? -2.672 18.625 -0.046 1 94.56 258 ARG A O 1
ATOM 2060 N N . THR A 1 259 ? -3.967 19.531 1.454 1 97.19 259 THR A N 1
ATOM 2061 C CA . THR A 1 259 ? -2.961 19.375 2.5 1 97.19 259 THR A CA 1
ATOM 2062 C C . THR A 1 259 ? -2.666 17.906 2.762 1 97.19 259 THR A C 1
ATOM 2064 O O . THR A 1 259 ? -1.504 17.5 2.854 1 97.19 259 THR A O 1
ATOM 2067 N N . PHE A 1 260 ? -3.699 17.078 2.871 1 96.56 260 PHE A N 1
ATOM 2068 C CA . PHE A 1 260 ? -3.5 15.641 3.029 1 96.56 260 PHE A CA 1
ATOM 2069 C C . PHE A 1 260 ? -2.725 15.07 1.849 1 96.56 260 PHE A C 1
ATOM 2071 O O . PHE A 1 260 ? -1.852 14.219 2.027 1 96.56 260 PHE A O 1
ATOM 2078 N N . GLY A 1 261 ? -3.088 15.539 0.688 1 94.12 261 GLY A N 1
ATOM 2079 C CA . GLY A 1 261 ? -2.359 15.109 -0.493 1 94.12 261 GLY A CA 1
ATOM 2080 C C . GLY A 1 261 ? -0.877 15.422 -0.429 1 94.12 261 GLY A C 1
ATOM 2081 O O . GLY A 1 261 ? -0.042 14.555 -0.71 1 94.12 261 GLY A O 1
ATOM 2082 N N . ARG A 1 262 ? -0.552 16.625 -0.04 1 95.31 262 ARG A N 1
ATOM 2083 C CA . ARG A 1 262 ? 0.839 17.047 0.088 1 95.31 262 ARG A CA 1
ATOM 2084 C C . ARG A 1 262 ? 1.564 16.219 1.148 1 95.31 262 ARG A C 1
ATOM 2086 O O . ARG A 1 262 ? 2.709 15.812 0.946 1 95.31 262 ARG A O 1
ATOM 2093 N N . LEU A 1 263 ? 0.886 16.016 2.205 1 97.25 263 LEU A N 1
ATOM 2094 C CA . LEU A 1 263 ? 1.446 15.242 3.314 1 97.25 263 LEU A CA 1
ATOM 2095 C C . LEU A 1 263 ? 1.801 13.828 2.875 1 97.25 263 LEU A C 1
ATOM 2097 O O . LEU A 1 263 ? 2.932 13.375 3.074 1 97.25 263 LEU A O 1
ATOM 2101 N N . LYS A 1 264 ? 0.872 13.148 2.246 1 95.19 264 LYS A N 1
ATOM 2102 C CA . LYS A 1 264 ? 1.054 11.75 1.87 1 95.19 264 LYS A CA 1
ATOM 2103 C C . LYS A 1 264 ? 2.027 11.617 0.702 1 95.19 264 LYS A C 1
ATOM 2105 O O . LYS A 1 264 ? 2.736 10.617 0.59 1 95.19 264 LYS A O 1
ATOM 2110 N N . ARG A 1 265 ? 2.066 12.641 -0.101 1 93.44 265 ARG A N 1
ATOM 2111 C CA . ARG A 1 265 ? 3.025 12.633 -1.2 1 93.44 265 ARG A CA 1
ATOM 2112 C C . ARG A 1 265 ? 4.453 12.789 -0.682 1 93.44 265 ARG A C 1
ATOM 2114 O O . ARG A 1 265 ? 5.379 12.164 -1.208 1 93.44 265 ARG A O 1
ATOM 2121 N N . ARG A 1 266 ? 4.609 13.602 0.24 1 96 266 ARG A N 1
ATOM 2122 C CA . ARG A 1 266 ? 5.941 13.859 0.781 1 96 266 ARG A CA 1
ATOM 2123 C C . ARG A 1 266 ? 6.434 12.672 1.605 1 96 266 ARG A C 1
ATOM 2125 O O . ARG A 1 266 ? 7.586 12.258 1.48 1 96 266 ARG A O 1
ATOM 2132 N N . PHE A 1 267 ? 5.57 12.203 2.416 1 97.62 267 PHE A N 1
ATOM 2133 C CA . PHE A 1 267 ? 5.914 11.055 3.252 1 97.62 267 PHE A CA 1
ATOM 2134 C C . PHE A 1 267 ? 5.148 9.812 2.814 1 97.62 267 PHE A C 1
ATOM 2136 O O . PHE A 1 267 ? 4.062 9.539 3.324 1 97.62 267 PHE A O 1
ATOM 2143 N N . HIS A 1 268 ? 5.77 9.008 2.07 1 95.69 268 HIS A N 1
ATOM 2144 C CA . HIS A 1 268 ? 5.137 7.875 1.402 1 95.69 268 HIS A CA 1
ATOM 2145 C C . HIS A 1 268 ? 4.691 6.82 2.408 1 95.69 268 HIS A C 1
ATOM 2147 O O . HIS A 1 268 ? 3.805 6.012 2.117 1 95.69 268 HIS A O 1
ATOM 2153 N N . ILE A 1 269 ? 5.262 6.832 3.555 1 97.25 269 ILE A N 1
ATOM 2154 C CA . ILE A 1 269 ? 4.887 5.875 4.586 1 97.25 269 ILE A CA 1
ATOM 2155 C C . ILE A 1 269 ? 3.4 6.027 4.914 1 97.25 269 ILE A C 1
ATOM 2157 O O . ILE A 1 269 ? 2.746 5.062 5.316 1 97.25 269 ILE A O 1
ATOM 2161 N N . LEU A 1 270 ? 2.896 7.203 4.691 1 96.94 270 LEU A N 1
ATOM 2162 C CA . LEU A 1 270 ? 1.492 7.461 4.988 1 96.94 270 LEU A CA 1
ATOM 2163 C C . LEU A 1 270 ? 0.602 7.004 3.836 1 96.94 270 LEU A C 1
ATOM 2165 O O . LEU A 1 270 ? -0.612 6.867 4 1 96.94 270 LEU A O 1
ATOM 2169 N N . HIS A 1 271 ? 1.173 6.953 2.736 1 92.38 271 HIS A N 1
ATOM 2170 C CA . HIS A 1 271 ? 0.445 6.496 1.558 1 92.38 271 HIS A CA 1
ATOM 2171 C C . HIS A 1 271 ? 0.451 4.973 1.462 1 92.38 271 HIS A C 1
ATOM 2173 O O . HIS A 1 271 ? -0.525 4.371 1.007 1 92.38 271 HIS A O 1
ATOM 2179 N N . SER A 1 272 ? 1.539 4.504 1.875 1 91.81 272 SER A N 1
ATOM 2180 C CA . SER A 1 272 ? 1.671 3.053 1.862 1 91.81 272 SER A CA 1
ATOM 2181 C C . SER A 1 272 ? 1.043 2.43 3.105 1 91.81 272 SER A C 1
ATOM 2183 O O . SER A 1 272 ? 0.099 2.982 3.674 1 91.81 272 SER A O 1
ATOM 2185 N N . GLU A 1 273 ? 1.471 1.307 3.484 1 92.19 273 GLU A N 1
ATOM 2186 C CA . GLU A 1 273 ? 1.016 0.608 4.684 1 92.19 273 GLU A CA 1
ATOM 2187 C C . GLU A 1 273 ? 2.084 0.626 5.773 1 92.19 273 GLU A C 1
ATOM 2189 O O . GLU A 1 273 ? 3.215 0.19 5.547 1 92.19 273 GLU A O 1
ATOM 2194 N N . ILE A 1 274 ? 1.717 1.185 6.902 1 94.81 274 ILE A N 1
ATOM 2195 C CA . ILE A 1 274 ? 2.654 1.189 8.023 1 94.81 274 ILE A CA 1
ATOM 2196 C C . ILE A 1 274 ? 2.705 -0.198 8.656 1 94.81 274 ILE A C 1
ATOM 2198 O O . ILE A 1 274 ? 1.695 -0.695 9.164 1 94.81 274 ILE A O 1
ATOM 2202 N N . ARG A 1 275 ? 3.865 -0.725 8.609 1 92.25 275 ARG A N 1
ATOM 2203 C CA . ARG A 1 275 ? 4.055 -2.09 9.094 1 92.25 275 ARG A CA 1
ATOM 2204 C C . ARG A 1 275 ? 4.578 -2.104 10.523 1 92.25 275 ARG A C 1
ATOM 2206 O O . ARG A 1 275 ? 5.625 -2.695 10.797 1 92.25 275 ARG A O 1
ATOM 2213 N N . MET A 1 276 ? 3.982 -1.43 11.367 1 93 276 MET A N 1
ATOM 2214 C CA . MET A 1 276 ? 4.305 -1.336 12.789 1 93 276 MET A CA 1
ATOM 2215 C C . MET A 1 276 ? 3.039 -1.401 13.641 1 93 276 MET A C 1
ATOM 2217 O O . MET A 1 276 ? 1.928 -1.317 13.117 1 93 276 MET A O 1
ATOM 2221 N N . LYS A 1 277 ? 3.211 -1.58 14.891 1 92.06 277 LYS A N 1
ATOM 2222 C CA . LYS A 1 277 ? 2.076 -1.592 15.812 1 92.06 277 LYS A CA 1
ATOM 2223 C C . LYS A 1 277 ? 1.328 -0.262 15.773 1 92.06 277 LYS A C 1
ATOM 2225 O O . LYS A 1 277 ? 1.918 0.781 15.484 1 92.06 277 LYS A O 1
ATOM 2230 N N . PRO A 1 278 ? 0.066 -0.312 16.078 1 92.5 278 PRO A N 1
ATOM 2231 C CA . PRO A 1 278 ? -0.765 0.891 15.984 1 92.5 278 PRO A CA 1
ATOM 2232 C C . PRO A 1 278 ? -0.193 2.064 16.781 1 92.5 278 PRO A C 1
ATOM 2234 O O . PRO A 1 278 ? -0.229 3.207 16.312 1 92.5 278 PRO A O 1
ATOM 2237 N N . GLY A 1 279 ? 0.281 1.78 18 1 93.25 279 GLY A N 1
ATOM 2238 C CA . GLY A 1 279 ? 0.87 2.854 18.781 1 93.25 279 GLY A CA 1
ATOM 2239 C C . GLY A 1 279 ? 1.987 3.58 18.047 1 93.25 279 GLY A C 1
ATOM 2240 O O . GLY A 1 279 ? 2.055 4.809 18.078 1 93.25 279 GLY A O 1
ATOM 2241 N N . LYS A 1 280 ? 2.848 2.883 17.453 1 95.25 280 LYS A N 1
ATOM 2242 C CA . LYS A 1 280 ? 3.945 3.477 16.703 1 95.25 280 LYS A CA 1
ATOM 2243 C C . LYS A 1 280 ? 3.432 4.176 15.445 1 95.25 280 LYS A C 1
ATOM 2245 O O . LYS A 1 280 ? 3.965 5.215 15.039 1 95.25 280 LYS A O 1
ATOM 2250 N N . ALA A 1 281 ? 2.426 3.572 14.844 1 96.56 281 ALA A N 1
ATOM 2251 C CA . ALA A 1 281 ? 1.818 4.199 13.68 1 96.56 281 ALA A CA 1
ATOM 2252 C C . ALA A 1 281 ? 1.292 5.59 14.008 1 96.56 281 ALA A C 1
ATOM 2254 O O . ALA A 1 281 ? 1.474 6.531 13.234 1 96.56 281 ALA A O 1
ATOM 2255 N N . CYS A 1 282 ? 0.699 5.719 15.125 1 96.94 282 CYS A N 1
ATOM 2256 C CA . CYS A 1 282 ? 0.186 7.012 15.562 1 96.94 282 CYS A CA 1
ATOM 2257 C C . CYS A 1 282 ? 1.313 8.023 15.695 1 96.94 282 CYS A C 1
ATOM 2259 O O . CYS A 1 282 ? 1.178 9.172 15.258 1 96.94 282 CYS A O 1
ATOM 2261 N N . LYS A 1 283 ? 2.404 7.59 16.266 1 97.5 283 LYS A N 1
ATOM 2262 C CA . LYS A 1 283 ? 3.561 8.469 16.406 1 97.5 283 LYS A CA 1
ATOM 2263 C C . LYS A 1 283 ? 4.082 8.922 15.047 1 97.5 283 LYS A C 1
ATOM 2265 O O . LYS A 1 283 ? 4.418 10.094 14.859 1 97.5 283 LYS A O 1
ATOM 2270 N N . ILE A 1 284 ? 4.137 7.969 14.156 1 98.56 284 ILE A N 1
ATOM 2271 C CA . ILE A 1 284 ? 4.621 8.258 12.805 1 98.56 284 ILE A CA 1
ATOM 2272 C C . ILE A 1 284 ? 3.746 9.328 12.164 1 98.56 284 ILE A C 1
ATOM 2274 O O . ILE A 1 284 ? 4.258 10.281 11.57 1 98.56 284 ILE A O 1
ATOM 2278 N N . ILE A 1 285 ? 2.477 9.219 12.312 1 98.5 285 ILE A N 1
ATOM 2279 C CA . ILE A 1 285 ? 1.526 10.141 11.703 1 98.5 285 ILE A CA 1
ATOM 2280 C C . ILE A 1 285 ? 1.719 11.539 12.289 1 98.5 285 ILE A C 1
ATOM 2282 O O . ILE A 1 285 ? 1.81 12.516 11.547 1 98.5 285 ILE A O 1
ATOM 2286 N N . ILE A 1 286 ? 1.825 11.617 13.578 1 98.38 286 ILE A N 1
ATOM 2287 C CA . ILE A 1 286 ? 1.996 12.891 14.258 1 98.38 286 ILE A CA 1
ATOM 2288 C C . ILE A 1 286 ? 3.303 13.547 13.812 1 98.38 286 ILE A C 1
ATOM 2290 O O . ILE A 1 286 ? 3.336 14.742 13.508 1 98.38 286 ILE A O 1
ATOM 2294 N N . VAL A 1 287 ? 4.316 12.781 13.781 1 98.81 287 VAL A N 1
ATOM 2295 C CA . VAL A 1 287 ? 5.625 13.305 13.406 1 98.81 287 VAL A CA 1
ATOM 2296 C C . VAL A 1 287 ? 5.594 13.805 11.961 1 98.81 287 VAL A C 1
ATOM 2298 O O . VAL A 1 287 ? 6.148 14.859 11.648 1 98.81 287 VAL A O 1
ATOM 2301 N N . CYS A 1 288 ? 4.961 13.055 11.07 1 98.81 288 CYS A N 1
ATOM 2302 C CA . CYS A 1 288 ? 4.852 13.5 9.688 1 98.81 288 CYS A CA 1
ATOM 2303 C C . CYS A 1 288 ? 4.109 14.828 9.594 1 98.81 288 CYS A C 1
ATOM 2305 O O . CYS A 1 288 ? 4.457 15.68 8.781 1 98.81 288 CYS A O 1
ATOM 2307 N N . ALA A 1 289 ? 3.107 14.977 10.422 1 98.75 289 ALA A N 1
ATOM 2308 C CA . ALA A 1 289 ? 2.385 16.25 10.461 1 98.75 289 ALA A CA 1
ATOM 2309 C C . ALA A 1 289 ? 3.289 17.375 10.938 1 98.75 289 ALA A C 1
ATOM 2311 O O . ALA A 1 289 ? 3.26 18.484 10.383 1 98.75 289 ALA A O 1
ATOM 2312 N N . ILE A 1 290 ? 4.062 17.109 11.977 1 98.75 290 ILE A N 1
ATOM 2313 C CA . ILE A 1 290 ? 5.02 18.078 12.492 1 98.75 290 ILE A CA 1
ATOM 2314 C C . ILE A 1 290 ? 5.996 18.469 11.383 1 98.75 290 ILE A C 1
ATOM 2316 O O . ILE A 1 290 ? 6.223 19.656 11.141 1 98.75 290 ILE A O 1
ATOM 2320 N N . LEU A 1 291 ? 6.52 17.484 10.719 1 98.81 291 LEU A N 1
ATOM 2321 C CA . LEU A 1 291 ? 7.5 17.719 9.672 1 98.81 291 LEU A CA 1
ATOM 2322 C C . LEU A 1 291 ? 6.883 18.484 8.508 1 98.81 291 LEU A C 1
ATOM 2324 O O . LEU A 1 291 ? 7.547 19.312 7.871 1 98.81 291 LEU A O 1
ATOM 2328 N N . HIS A 1 292 ? 5.688 18.219 8.203 1 98.5 292 HIS A N 1
ATOM 2329 C CA . HIS A 1 292 ? 4.969 18.969 7.184 1 98.5 292 HIS A CA 1
ATOM 2330 C C . HIS A 1 292 ? 4.914 20.453 7.535 1 98.5 292 HIS A C 1
ATOM 2332 O O . HIS A 1 292 ? 5.184 21.312 6.684 1 98.5 292 HIS A O 1
ATOM 2338 N N . ASN A 1 293 ? 4.535 20.766 8.773 1 98.5 293 ASN A N 1
ATOM 2339 C CA . ASN A 1 293 ? 4.5 22.156 9.211 1 98.5 293 ASN A CA 1
ATOM 2340 C C . ASN A 1 293 ? 5.887 22.797 9.164 1 98.5 293 ASN A C 1
ATOM 2342 O O . ASN A 1 293 ? 6.02 23.969 8.836 1 98.5 293 ASN A O 1
ATOM 2346 N N . ILE A 1 294 ? 6.914 22.031 9.508 1 98.31 294 ILE A N 1
ATOM 2347 C CA . ILE A 1 294 ? 8.289 22.531 9.43 1 98.31 294 ILE A CA 1
ATOM 2348 C C . ILE A 1 294 ? 8.641 22.844 7.98 1 98.31 294 ILE A C 1
ATOM 2350 O O . ILE A 1 294 ? 9.312 23.844 7.703 1 98.31 294 ILE A O 1
ATOM 2354 N N . CYS A 1 295 ? 8.219 22.016 7.059 1 97.75 295 CYS A N 1
ATOM 2355 C CA . CYS A 1 295 ? 8.445 22.25 5.637 1 97.75 295 CYS A CA 1
ATOM 2356 C C . CYS A 1 295 ? 7.855 23.594 5.215 1 97.75 295 CYS A C 1
ATOM 2358 O O . CYS A 1 295 ? 8.484 24.344 4.461 1 97.75 295 CYS A O 1
ATOM 2360 N N . ILE A 1 296 ? 6.668 23.859 5.672 1 96.81 296 ILE A N 1
ATOM 2361 C CA . ILE A 1 296 ? 6.012 25.125 5.348 1 96.81 296 ILE A CA 1
ATOM 2362 C C . ILE A 1 296 ? 6.777 26.281 5.98 1 96.81 296 ILE A C 1
ATOM 2364 O O . ILE A 1 296 ? 7.02 27.297 5.332 1 96.81 296 ILE A O 1
ATOM 2368 N N . LEU A 1 297 ? 7.184 26.109 7.219 1 96.44 297 LEU A N 1
ATOM 2369 C CA . LEU A 1 297 ? 7.926 27.125 7.953 1 96.44 297 LEU A CA 1
ATOM 2370 C C . LEU A 1 297 ? 9.219 27.484 7.23 1 96.44 297 LEU A C 1
ATOM 2372 O O . LEU A 1 297 ? 9.594 28.656 7.156 1 96.44 297 LEU A O 1
ATOM 2376 N N . LEU A 1 298 ? 9.875 26.469 6.652 1 96.94 298 LEU A N 1
ATOM 2377 C CA . LEU A 1 298 ? 11.18 26.672 6.035 1 96.94 298 LEU A CA 1
ATOM 2378 C C . LEU A 1 298 ? 11.039 26.891 4.535 1 96.94 298 LEU A C 1
ATOM 2380 O O . LEU A 1 298 ? 12.047 27.016 3.826 1 96.94 298 LEU A O 1
ATOM 2384 N N . ASN A 1 299 ? 9.82 26.906 3.996 1 95.81 299 ASN A N 1
ATOM 2385 C CA . ASN A 1 299 ? 9.523 27.094 2.58 1 95.81 299 ASN A CA 1
ATOM 2386 C C . ASN A 1 299 ? 10.172 26 1.722 1 95.81 299 ASN A C 1
ATOM 2388 O O . ASN A 1 299 ? 10.789 26.312 0.697 1 95.81 299 ASN A O 1
ATOM 2392 N N . GLU A 1 300 ? 10.156 24.781 2.252 1 95.5 300 GLU A N 1
ATOM 2393 C CA . GLU A 1 300 ? 10.586 23.641 1.439 1 95.5 300 GLU A CA 1
ATOM 2394 C C . GLU A 1 300 ? 9.648 23.422 0.255 1 95.5 300 GLU A C 1
ATOM 2396 O O . GLU A 1 300 ? 8.43 23.438 0.412 1 95.5 300 GLU A O 1
ATOM 2401 N N . PRO A 1 301 ? 10.172 23.188 -0.908 1 92.75 301 PRO A N 1
ATOM 2402 C CA . PRO A 1 301 ? 9.305 22.984 -2.068 1 92.75 301 PRO A CA 1
ATOM 2403 C C . PRO A 1 301 ? 8.469 21.719 -1.961 1 92.75 301 PRO A C 1
ATOM 2405 O O . PRO A 1 301 ? 8.914 20.719 -1.372 1 92.75 301 PRO A O 1
ATOM 2408 N N . ASP A 1 302 ? 7.277 21.75 -2.555 1 89.12 302 ASP A N 1
ATOM 2409 C CA . ASP A 1 302 ? 6.43 20.562 -2.602 1 89.12 302 ASP A CA 1
ATOM 2410 C C . ASP A 1 302 ? 7.012 19.516 -3.543 1 89.12 302 ASP A C 1
ATOM 2412 O O . ASP A 1 302 ? 7.754 19.844 -4.469 1 89.12 302 ASP A O 1
ATOM 2416 N N . ILE A 1 303 ? 6.668 18.297 -3.211 1 84.88 303 ILE A N 1
ATOM 2417 C CA . ILE A 1 303 ? 7.102 17.203 -4.066 1 84.88 303 ILE A CA 1
ATOM 2418 C C . ILE A 1 303 ? 6.164 17.078 -5.262 1 84.88 303 ILE A C 1
ATOM 2420 O O . ILE A 1 303 ? 4.941 17.172 -5.113 1 84.88 303 ILE A O 1
ATOM 2424 N N . GLU A 1 304 ? 6.777 17.203 -6.457 1 69.5 304 GLU A N 1
ATOM 2425 C CA . GLU A 1 304 ? 5.98 17.125 -7.676 1 69.5 304 GLU A CA 1
ATOM 2426 C C . GLU A 1 304 ? 5.219 15.812 -7.766 1 69.5 304 GLU A C 1
ATOM 2428 O O . GLU A 1 304 ? 5.68 14.789 -7.254 1 69.5 304 GLU A O 1
ATOM 2433 N N . ASP A 1 305 ? 3.998 15.938 -8.25 1 58.88 305 ASP A N 1
ATOM 2434 C CA . ASP A 1 305 ? 3.037 14.844 -8.398 1 58.88 305 ASP A CA 1
ATOM 2435 C C . ASP A 1 305 ? 3.621 13.703 -9.227 1 58.88 305 ASP A C 1
ATOM 2437 O O . ASP A 1 305 ? 4.016 13.906 -10.375 1 58.88 305 ASP A O 1
ATOM 2441 N N . ASP A 1 306 ? 4.336 12.711 -8.641 1 52.22 306 ASP A N 1
ATOM 2442 C CA . ASP A 1 306 ? 4.789 11.555 -9.414 1 52.22 306 ASP A CA 1
ATOM 2443 C C . ASP A 1 306 ? 3.607 10.719 -9.891 1 52.22 306 ASP A C 1
ATOM 2445 O O . ASP A 1 306 ? 3.762 9.531 -10.188 1 52.22 306 ASP A O 1
ATOM 2449 N N . GLY A 1 307 ? 2.365 11.406 -10.016 1 50.41 307 GLY A N 1
ATOM 2450 C CA . GLY A 1 307 ? 1.221 10.672 -10.523 1 50.41 307 GLY A CA 1
ATOM 2451 C C . GLY A 1 307 ? 0.425 9.977 -9.438 1 50.41 307 GLY A C 1
ATOM 2452 O O . GLY A 1 307 ? -0.489 9.203 -9.727 1 50.41 307 GLY A O 1
ATOM 2453 N N . VAL A 1 308 ? 0.946 10.164 -8.227 1 49.91 308 VAL A N 1
ATOM 2454 C CA . VAL A 1 308 ? 0.223 9.5 -7.148 1 49.91 308 VAL A CA 1
ATOM 2455 C C . VAL A 1 308 ? -1.094 10.227 -6.883 1 49.91 308 VAL A C 1
ATOM 2457 O O . VAL A 1 308 ? -1.099 11.406 -6.547 1 49.91 308 VAL A O 1
ATOM 2460 N N . ILE A 1 309 ? -2.205 9.773 -7.543 1 48.81 309 ILE A N 1
ATOM 2461 C CA . ILE A 1 309 ? -3.516 10.289 -7.16 1 48.81 309 ILE A CA 1
ATOM 2462 C C . ILE A 1 309 ? -3.879 9.781 -5.766 1 48.81 309 ILE A C 1
ATOM 2464 O O . ILE A 1 309 ? -3.959 8.578 -5.535 1 48.81 309 ILE A O 1
ATOM 2468 N N . VAL A 1 310 ? -3.602 10.539 -4.723 1 52.62 310 VAL A N 1
ATOM 2469 C CA . VAL A 1 310 ? -4.062 10.188 -3.383 1 52.62 310 VAL A CA 1
ATOM 2470 C C . VAL A 1 310 ? -5.586 10.258 -3.324 1 52.62 310 VAL A C 1
ATOM 2472 O O . VAL A 1 310 ? -6.176 11.32 -3.57 1 52.62 310 VAL A O 1
ATOM 2475 N N . GLY A 1 311 ? -6.176 9.109 -3.682 1 49.09 311 GLY A N 1
ATOM 2476 C CA . GLY A 1 311 ? -7.629 9.102 -3.627 1 49.09 311 GLY A CA 1
ATOM 2477 C C . GLY A 1 311 ? -8.18 9.664 -2.332 1 49.09 311 GLY A C 1
ATOM 2478 O O . GLY A 1 311 ? -7.52 9.609 -1.293 1 49.09 311 GLY A O 1
ATOM 2479 N N . ASN A 1 312 ? -8.977 10.648 -2.484 1 48 312 ASN A N 1
ATOM 2480 C CA . ASN A 1 312 ? -9.734 11.148 -1.345 1 48 312 ASN A CA 1
ATOM 2481 C C . ASN A 1 312 ? -10.484 10.031 -0.634 1 48 312 ASN A C 1
ATOM 2483 O O . ASN A 1 312 ? -11.367 9.398 -1.222 1 48 312 ASN A O 1
ATOM 2487 N N . ASP A 1 313 ? -9.812 9.344 0.296 1 51.16 313 ASP A N 1
ATOM 2488 C CA . ASP A 1 313 ? -10.422 8.289 1.094 1 51.16 313 ASP A CA 1
ATOM 2489 C C . ASP A 1 313 ? -11.742 8.758 1.709 1 51.16 313 ASP A C 1
ATOM 2491 O O . ASP A 1 313 ? -12.492 7.949 2.266 1 51.16 313 ASP A O 1
ATOM 2495 N N . GLY A 1 314 ? -11.93 10.039 1.838 1 46.56 314 GLY A N 1
ATOM 2496 C CA . GLY A 1 314 ? -12.906 10.57 2.777 1 46.56 314 GLY A CA 1
ATOM 2497 C C . GLY A 1 314 ? -14.336 10.422 2.305 1 46.56 314 GLY A C 1
ATOM 2498 O O . GLY A 1 314 ? -15.25 10.25 3.113 1 46.56 314 GLY A O 1
ATOM 2499 N N . ASP A 1 315 ? -14.617 10.836 0.974 1 51.66 315 ASP A N 1
ATOM 2500 C CA . ASP A 1 315 ? -16.031 11.172 0.816 1 51.66 315 ASP A CA 1
ATOM 2501 C C . ASP A 1 315 ? -16.844 9.945 0.425 1 51.66 315 ASP A C 1
ATOM 2503 O O . ASP A 1 315 ? -16.828 9.523 -0.734 1 51.66 315 ASP A O 1
ATOM 2507 N N . LEU A 1 316 ? -16.844 8.961 1.285 1 50.47 316 LEU A N 1
ATOM 2508 C CA . LEU A 1 316 ? -17.75 7.883 0.9 1 50.47 316 LEU A CA 1
ATOM 2509 C C . LEU A 1 316 ? -19.188 8.398 0.788 1 50.47 316 LEU A C 1
ATOM 2511 O O . LEU A 1 316 ? -20.141 7.605 0.763 1 50.47 316 LEU A O 1
ATOM 2515 N N . GLY A 1 317 ? -19.234 9.75 0.637 1 57.44 317 GLY A N 1
ATOM 2516 C CA . GLY A 1 317 ? -20.562 10.289 0.385 1 57.44 317 GLY A CA 1
ATOM 2517 C C . GLY A 1 317 ? -21.516 10.125 1.559 1 57.44 317 GLY A C 1
ATOM 2518 O O . GLY A 1 317 ? -22.734 10.141 1.386 1 57.44 317 GLY A O 1
ATOM 2519 N N . GLU A 1 318 ? -20.922 9.82 2.748 1 67.94 318 GLU A N 1
ATOM 2520 C CA . GLU A 1 318 ? -21.844 9.648 3.863 1 67.94 318 GLU A CA 1
ATOM 2521 C C . GLU A 1 318 ? -22.25 10.992 4.469 1 67.94 318 GLU A C 1
ATOM 2523 O O . GLU A 1 318 ? -21.422 11.898 4.582 1 67.94 318 GLU A O 1
ATOM 2528 N N . HIS A 1 319 ? -23.484 11.203 4.645 1 80.25 319 HIS A N 1
ATOM 2529 C CA . HIS A 1 319 ? -24.047 12.383 5.293 1 80.25 319 HIS A CA 1
ATOM 2530 C C . HIS A 1 319 ? -24.344 12.109 6.766 1 80.25 319 HIS A C 1
ATOM 2532 O O . HIS A 1 319 ? -24.766 11.016 7.129 1 80.25 319 HIS A O 1
ATOM 2538 N N . PHE A 1 320 ? -24.031 13.125 7.5 1 84.31 320 PHE A N 1
ATOM 2539 C CA . PHE A 1 320 ? -24.344 13.016 8.922 1 84.31 320 PHE A CA 1
ATOM 2540 C C . PHE A 1 320 ? -25.844 13.062 9.164 1 84.31 320 PHE A C 1
ATOM 2542 O O . PHE A 1 320 ? -26.531 13.945 8.641 1 84.31 320 PHE A O 1
ATOM 2549 N N . ASN A 1 321 ? -26.391 12.18 9.898 1 81 321 ASN A N 1
ATOM 2550 C CA . ASN A 1 321 ? -27.844 12.102 10.125 1 81 321 ASN A CA 1
ATOM 2551 C C . ASN A 1 321 ? -28.188 12.359 11.586 1 81 321 ASN A C 1
ATOM 2553 O O . ASN A 1 321 ? -29.344 12.211 11.984 1 81 321 ASN A O 1
ATOM 2557 N N . GLY A 1 322 ? -27.375 12.922 12.391 1 83.19 322 GLY A N 1
ATOM 2558 C CA . GLY A 1 322 ? -27.656 13.172 13.797 1 83.19 322 GLY A CA 1
ATOM 2559 C C . GLY A 1 322 ? -28.094 14.594 14.07 1 83.19 322 GLY A C 1
ATOM 2560 O O . GLY A 1 322 ? -28.578 15.289 13.172 1 83.19 322 GLY A O 1
ATOM 2561 N N . HIS A 1 323 ? -28.094 15.016 15.258 1 83.31 323 HIS A N 1
ATOM 2562 C CA . HIS A 1 323 ? -28.547 16.328 15.695 1 83.31 323 HIS A CA 1
ATOM 2563 C C . HIS A 1 323 ? -27.625 17.438 15.156 1 83.31 323 HIS A C 1
ATOM 2565 O O . HIS A 1 323 ? -26.406 17.328 15.234 1 83.31 323 HIS A O 1
ATOM 2571 N N . GLN A 1 324 ? -28.312 18.438 14.578 1 88.81 324 GLN A N 1
ATOM 2572 C CA . GLN A 1 324 ? -27.609 19.609 14.055 1 88.81 324 GLN A CA 1
ATOM 2573 C C . GLN A 1 324 ? -28.234 20.891 14.57 1 88.81 324 GLN A C 1
ATOM 2575 O O . GLN A 1 324 ? -29.453 21.109 14.438 1 88.81 324 GLN A O 1
ATOM 2580 N N . ASP A 1 325 ? -27.484 21.703 15.164 1 89.69 325 ASP A N 1
ATOM 2581 C CA . ASP A 1 325 ? -28.016 22.938 15.734 1 89.69 325 ASP A CA 1
ATOM 2582 C C . ASP A 1 325 ? -27.406 24.156 15.047 1 89.69 325 ASP A C 1
ATOM 2584 O O . ASP A 1 325 ? -27.531 25.281 15.547 1 89.69 325 ASP A O 1
ATOM 2588 N N . GLY A 1 326 ? -26.734 23.953 13.961 1 92.69 326 GLY A N 1
ATOM 2589 C CA . GLY A 1 326 ? -26.031 25.047 13.312 1 92.69 326 GLY A CA 1
ATOM 2590 C C . GLY A 1 326 ? -26.719 25.516 12.039 1 92.69 326 GLY A C 1
ATOM 2591 O O . GLY A 1 326 ? -26.188 26.391 11.328 1 92.69 326 GLY A O 1
ATOM 2592 N N . ARG A 1 327 ? -27.875 25.062 11.727 1 92.81 327 ARG A N 1
ATOM 2593 C CA . ARG A 1 327 ? -28.562 25.359 10.469 1 92.81 327 ARG A CA 1
ATOM 2594 C C . ARG A 1 327 ? -28.922 26.844 10.383 1 92.81 327 ARG A C 1
ATOM 2596 O O . ARG A 1 327 ? -28.812 27.453 9.312 1 92.81 327 ARG A O 1
ATOM 2603 N N . ALA A 1 328 ? -29.359 27.344 11.484 1 92.56 328 ALA A N 1
ATOM 2604 C CA . ALA A 1 328 ? -29.734 28.766 11.508 1 92.56 328 ALA A CA 1
ATOM 2605 C C . ALA A 1 328 ? -28.531 29.641 11.188 1 92.56 328 ALA A C 1
ATOM 2607 O O . ALA A 1 328 ? -28.656 30.641 10.461 1 92.56 328 ALA A O 1
ATOM 2608 N N . VAL A 1 329 ? -27.469 29.297 11.789 1 93.31 329 VAL A N 1
ATOM 2609 C CA . VAL A 1 329 ? -26.234 30.047 11.547 1 93.31 329 VAL A CA 1
ATOM 2610 C C . VAL A 1 329 ? -25.844 29.922 10.078 1 93.31 329 VAL A C 1
ATOM 2612 O O . VAL A 1 329 ? -25.5 30.922 9.438 1 93.31 329 VAL A O 1
ATOM 2615 N N . ARG A 1 330 ? -25.844 28.75 9.523 1 94.88 330 ARG A N 1
ATOM 2616 C CA . ARG A 1 330 ? -25.531 28.516 8.117 1 94.88 330 ARG A CA 1
ATOM 2617 C C . ARG A 1 330 ? -26.438 29.359 7.219 1 94.88 330 ARG A C 1
ATOM 2619 O O . ARG A 1 330 ? -25.969 29.984 6.262 1 94.88 330 ARG A O 1
ATOM 2626 N N . ASP A 1 331 ? -27.719 29.359 7.527 1 94.88 331 ASP A N 1
ATOM 2627 C CA . ASP A 1 331 ? -28.688 30.125 6.75 1 94.88 331 ASP A CA 1
ATOM 2628 C C . ASP A 1 331 ? -28.375 31.625 6.809 1 94.88 331 ASP A C 1
ATOM 2630 O O . ASP A 1 331 ? -28.484 32.312 5.805 1 94.88 331 ASP A O 1
ATOM 2634 N N . HIS A 1 332 ? -28.078 32.031 8.008 1 93.88 332 HIS A N 1
ATOM 2635 C CA . HIS A 1 332 ? -27.719 33.406 8.172 1 93.88 332 HIS A CA 1
ATOM 2636 C C . HIS A 1 332 ? -26.516 33.781 7.309 1 93.88 332 HIS A C 1
ATOM 2638 O O . HIS A 1 332 ? -26.531 34.812 6.637 1 93.88 332 HIS A O 1
ATOM 2644 N N . ILE A 1 333 ? -25.547 32.969 7.355 1 94.31 333 ILE A N 1
ATOM 2645 C CA . ILE A 1 333 ? -24.344 33.219 6.559 1 94.31 333 ILE A CA 1
ATOM 2646 C C . ILE A 1 333 ? -24.703 33.219 5.074 1 94.31 333 ILE A C 1
ATOM 2648 O O . ILE A 1 333 ? -24.312 34.125 4.34 1 94.31 333 ILE A O 1
ATOM 2652 N N . SER A 1 334 ? -25.422 32.25 4.652 1 95.38 334 SER A N 1
ATOM 2653 C CA . SER A 1 334 ? -25.812 32.094 3.254 1 95.38 334 SER A CA 1
ATOM 2654 C C . SER A 1 334 ? -26.578 33.312 2.76 1 95.38 334 SER A C 1
ATOM 2656 O O . SER A 1 334 ? -26.281 33.844 1.694 1 95.38 334 SER A O 1
ATOM 2658 N N . THR A 1 335 ? -27.516 33.812 3.541 1 95.19 335 THR A N 1
ATOM 2659 C CA . THR A 1 335 ? -28.391 34.906 3.129 1 95.19 335 THR A CA 1
ATOM 2660 C C . THR A 1 335 ? -27.641 36.25 3.209 1 95.19 335 THR A C 1
ATOM 2662 O O . THR A 1 335 ? -27.906 37.156 2.41 1 95.19 335 THR A O 1
ATOM 2665 N N . THR A 1 336 ? -26.781 36.344 4.117 1 94 336 THR A N 1
ATOM 2666 C CA . THR A 1 336 ? -26.078 37.625 4.359 1 94 336 THR A CA 1
ATOM 2667 C C . THR A 1 336 ? -24.938 37.812 3.367 1 94 336 THR A C 1
ATOM 2669 O O . THR A 1 336 ? -24.734 38.906 2.842 1 94 336 THR A O 1
ATOM 2672 N N . PHE A 1 337 ? -24.281 36.75 3.062 1 94.31 337 PHE A N 1
ATOM 2673 C CA . PHE A 1 337 ? -23.016 36.938 2.34 1 94.31 337 PHE A CA 1
ATOM 2674 C C . PHE A 1 337 ? -23.125 36.375 0.92 1 94.31 337 PHE A C 1
ATOM 2676 O O . PHE A 1 337 ? -22.312 36.719 0.061 1 94.31 337 PHE A O 1
ATOM 2683 N N . PHE A 1 338 ? -24.203 35.594 0.606 1 93.38 338 PHE A N 1
ATOM 2684 C CA . PHE A 1 338 ? -24.219 34.938 -0.697 1 93.38 338 PHE A CA 1
ATOM 2685 C C . PHE A 1 338 ? -25.516 35.25 -1.433 1 93.38 338 PHE A C 1
ATOM 2687 O O . PHE A 1 338 ? -25.875 34.531 -2.369 1 93.38 338 PHE A O 1
ATOM 2694 N N . ASN A 1 339 ? -26.312 36.125 -1.031 1 87.75 339 ASN A N 1
ATOM 2695 C CA . ASN A 1 339 ? -27.578 36.469 -1.678 1 87.75 339 ASN A CA 1
ATOM 2696 C C . ASN A 1 339 ? -27.359 37.469 -2.811 1 87.75 339 ASN A C 1
ATOM 2698 O O . ASN A 1 339 ? -28.312 37.875 -3.496 1 87.75 339 ASN A O 1
ATOM 2702 N N . HIS A 1 340 ? -26.188 37.844 -3.256 1 77.12 340 HIS A N 1
ATOM 2703 C CA . HIS A 1 340 ? -26.016 38.781 -4.34 1 77.12 340 HIS A CA 1
ATOM 2704 C C . HIS A 1 340 ? -25.531 38.094 -5.613 1 77.12 340 HIS A C 1
ATOM 2706 O O . HIS A 1 340 ? -24.859 37.062 -5.547 1 77.12 340 HIS A O 1
ATOM 2712 N N . MET B 1 1 ? 42.312 45.344 -29.578 1 21.62 1 MET B N 1
ATOM 2713 C CA . MET B 1 1 ? 41.562 44.906 -28.406 1 21.62 1 MET B CA 1
ATOM 2714 C C . MET B 1 1 ? 41.219 43.438 -28.5 1 21.62 1 MET B C 1
ATOM 2716 O O . MET B 1 1 ? 40.375 43.062 -29.344 1 21.62 1 MET B O 1
ATOM 2720 N N . ALA B 1 2 ? 42.156 42.531 -28.109 1 29.31 2 ALA B N 1
ATOM 2721 C CA . ALA B 1 2 ? 42.219 41.094 -28.281 1 29.31 2 ALA B CA 1
ATOM 2722 C C . ALA B 1 2 ? 41.125 40.375 -27.453 1 29.31 2 ALA B C 1
ATOM 2724 O O . ALA B 1 2 ? 41 40.656 -26.25 1 29.31 2 ALA B O 1
ATOM 2725 N N . ALA B 1 3 ? 40 39.875 -28.062 1 31.53 3 ALA B N 1
ATOM 2726 C CA . ALA B 1 3 ? 38.875 39.125 -27.531 1 31.53 3 ALA B CA 1
ATOM 2727 C C . ALA B 1 3 ? 39.312 37.906 -26.734 1 31.53 3 ALA B C 1
ATOM 2729 O O . ALA B 1 3 ? 40 37.031 -27.266 1 31.53 3 ALA B O 1
ATOM 2730 N N . PHE B 1 4 ? 39.688 38 -25.469 1 29.72 4 PHE B N 1
ATOM 2731 C CA . PHE B 1 4 ? 40.031 36.906 -24.578 1 29.72 4 PHE B CA 1
ATOM 2732 C C . PHE B 1 4 ? 39 35.781 -24.609 1 29.72 4 PHE B C 1
ATOM 2734 O O . PHE B 1 4 ? 37.844 36 -24.203 1 29.72 4 PHE B O 1
ATOM 2741 N N . ARG B 1 5 ? 39.031 34.906 -25.578 1 35.47 5 ARG B N 1
ATOM 2742 C CA . ARG B 1 5 ? 38.25 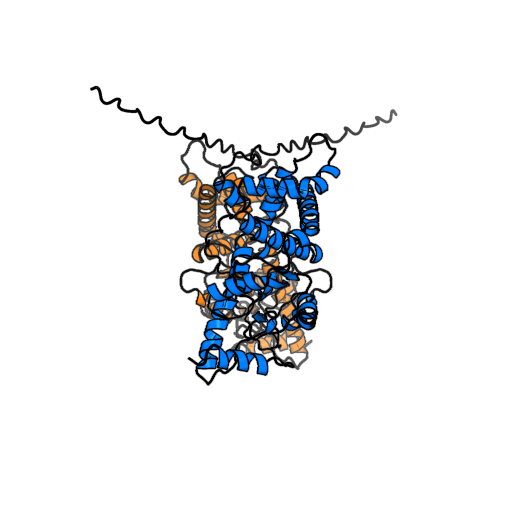33.719 -25.703 1 35.47 5 ARG B CA 1
ATOM 2743 C C . ARG B 1 5 ? 38.312 32.875 -24.422 1 35.47 5 ARG B C 1
ATOM 2745 O O . ARG B 1 5 ? 39.406 32.375 -24.062 1 35.47 5 ARG B O 1
ATOM 2752 N N . GLN B 1 6 ? 37.5 33.125 -23.406 1 34.78 6 GLN B N 1
ATOM 2753 C CA . GLN B 1 6 ? 37.344 32.312 -22.203 1 34.78 6 GLN B CA 1
ATOM 2754 C C . GLN B 1 6 ? 37.188 30.828 -22.547 1 34.78 6 GLN B C 1
ATOM 2756 O O . GLN B 1 6 ? 36.312 30.469 -23.344 1 34.78 6 GLN B O 1
ATOM 2761 N N . VAL B 1 7 ? 38.25 30.016 -22.5 1 40 7 VAL B N 1
ATOM 2762 C CA . VAL B 1 7 ? 38.219 28.578 -22.719 1 40 7 VAL B CA 1
ATOM 2763 C C . VAL B 1 7 ? 37.25 27.938 -21.703 1 40 7 VAL B C 1
ATOM 2765 O O . VAL B 1 7 ? 37.438 28.094 -20.5 1 40 7 VAL B O 1
ATOM 2768 N N . PRO B 1 8 ? 36.062 27.531 -22.125 1 38.06 8 PRO B N 1
ATOM 2769 C CA . PRO B 1 8 ? 35.156 26.875 -21.219 1 38.06 8 PRO B CA 1
ATOM 2770 C C . PRO B 1 8 ? 35.75 25.641 -20.547 1 38.06 8 PRO B C 1
ATOM 2772 O O . PRO B 1 8 ? 36.406 24.828 -21.203 1 38.06 8 PRO B O 1
ATOM 2775 N N . VAL B 1 9 ? 36.281 25.719 -19.312 1 40.84 9 VAL B N 1
ATOM 2776 C CA . VAL B 1 9 ? 36.719 24.562 -18.531 1 40.84 9 VAL B CA 1
ATOM 2777 C C . VAL B 1 9 ? 35.656 23.469 -18.594 1 40.84 9 VAL B C 1
ATOM 2779 O O . VAL B 1 9 ? 34.469 23.719 -18.406 1 40.84 9 VAL B O 1
ATOM 2782 N N . PRO B 1 10 ? 36.031 22.438 -19.25 1 36.69 10 PRO B N 1
ATOM 2783 C CA . PRO B 1 10 ? 35.031 21.359 -19.328 1 36.69 10 PRO B CA 1
ATOM 2784 C C . PRO B 1 10 ? 34.5 20.938 -17.969 1 36.69 10 PRO B C 1
ATOM 2786 O O . PRO B 1 10 ? 35.219 21.062 -16.953 1 36.69 10 PRO B O 1
ATOM 2789 N N . PRO B 1 11 ? 33.219 20.922 -17.719 1 35.19 11 PRO B N 1
ATOM 2790 C CA . PRO B 1 11 ? 32.656 20.5 -16.438 1 35.19 11 PRO B CA 1
ATOM 2791 C C . PRO B 1 11 ? 33.25 19.203 -15.914 1 35.19 11 PRO B C 1
ATOM 2793 O O . PRO B 1 11 ? 33.625 18.344 -16.703 1 35.19 11 PRO B O 1
ATOM 2796 N N . HIS B 1 12 ? 34.125 19.234 -14.914 1 34.19 12 HIS B N 1
ATOM 2797 C CA . HIS B 1 12 ? 34.656 18.062 -14.25 1 34.19 12 HIS B CA 1
ATOM 2798 C C . HIS B 1 12 ? 33.625 16.969 -14.109 1 34.19 12 HIS B C 1
ATOM 2800 O O . HIS B 1 12 ? 32.5 17.219 -13.609 1 34.19 12 HIS B O 1
ATOM 2806 N N . ARG B 1 13 ? 33.656 16.047 -14.922 1 30.75 13 ARG B N 1
ATOM 2807 C CA . ARG B 1 13 ? 32.812 14.867 -14.758 1 30.75 13 ARG B CA 1
ATOM 2808 C C . ARG B 1 13 ? 32.875 14.328 -13.328 1 30.75 13 ARG B C 1
ATOM 2810 O O . ARG B 1 13 ? 33.969 14 -12.844 1 30.75 13 ARG B O 1
ATOM 2817 N N . LYS B 1 14 ? 32.156 14.789 -12.422 1 35.44 14 LYS B N 1
ATOM 2818 C CA . LYS B 1 14 ? 32.062 14.164 -11.102 1 35.44 14 LYS B CA 1
ATOM 2819 C C . LYS B 1 14 ? 32.25 12.656 -11.195 1 35.44 14 LYS B C 1
ATOM 2821 O O . LYS B 1 14 ? 31.562 11.984 -11.977 1 35.44 14 LYS B O 1
ATOM 2826 N N . GLU B 1 15 ? 33.375 12.133 -11.125 1 33.84 15 GLU B N 1
ATOM 2827 C CA . GLU B 1 15 ? 33.625 10.695 -11.07 1 33.84 15 GLU B CA 1
ATOM 2828 C C . GLU B 1 15 ? 32.531 9.969 -10.297 1 33.84 15 GLU B C 1
ATOM 2830 O O . GLU B 1 15 ? 32.281 10.281 -9.133 1 33.84 15 GLU B O 1
ATOM 2835 N N . ARG B 1 16 ? 31.484 9.586 -10.883 1 36.03 16 ARG B N 1
ATOM 2836 C CA . ARG B 1 16 ? 30.469 8.672 -10.367 1 36.03 16 ARG B CA 1
ATOM 2837 C C . ARG B 1 16 ? 31.109 7.457 -9.703 1 36.03 16 ARG B C 1
ATOM 2839 O O . ARG B 1 16 ? 31.531 6.52 -10.383 1 36.03 16 ARG B O 1
ATOM 2846 N N . HIS B 1 17 ? 32.062 7.633 -8.867 1 36.31 17 HIS B N 1
ATOM 2847 C CA . HIS B 1 17 ? 32.562 6.43 -8.211 1 36.31 17 HIS B CA 1
ATOM 2848 C C . HIS B 1 17 ? 31.422 5.59 -7.656 1 36.31 17 HIS B C 1
ATOM 2850 O O . HIS B 1 17 ? 30.906 5.867 -6.57 1 36.31 17 HIS B O 1
ATOM 2856 N N . PHE B 1 18 ? 30.469 5.172 -8.367 1 38.03 18 PHE B N 1
ATOM 2857 C CA . PHE B 1 18 ? 29.469 4.168 -8.062 1 38.03 18 PHE B CA 1
ATOM 2858 C C . PHE B 1 18 ? 30.109 2.859 -7.625 1 38.03 18 PHE B C 1
ATOM 2860 O O . PHE B 1 18 ? 30.578 2.082 -8.461 1 38.03 18 PHE B O 1
ATOM 2867 N N . ARG B 1 19 ? 31.062 2.811 -6.746 1 40.19 19 ARG B N 1
ATOM 2868 C CA . ARG B 1 19 ? 31.547 1.473 -6.422 1 40.19 19 ARG B CA 1
ATOM 2869 C C . ARG B 1 19 ? 30.406 0.581 -5.938 1 40.19 19 ARG B C 1
ATOM 2871 O O . ARG B 1 19 ? 29.719 0.916 -4.973 1 40.19 19 ARG B O 1
ATOM 2878 N N . LEU B 1 20 ? 29.797 -0.225 -6.863 1 48.03 20 LEU B N 1
ATOM 2879 C CA . LEU B 1 20 ? 28.953 -1.351 -6.48 1 48.03 20 LEU B CA 1
ATOM 2880 C C . LEU B 1 20 ? 29.453 -2.002 -5.199 1 48.03 20 LEU B C 1
ATOM 2882 O O . LEU B 1 20 ? 30.625 -2.391 -5.117 1 48.03 20 LEU B O 1
ATOM 2886 N N . LYS B 1 21 ? 28.922 -1.667 -4.07 1 51.34 21 LYS B N 1
ATOM 2887 C CA . LYS B 1 21 ? 29.312 -2.318 -2.824 1 51.34 21 LYS B CA 1
ATOM 2888 C C . LYS B 1 21 ? 29.453 -3.828 -3.01 1 51.34 21 LYS B C 1
ATOM 2890 O O . LYS B 1 21 ? 28.688 -4.43 -3.77 1 51.34 21 LYS B O 1
ATOM 2895 N N . ASP B 1 22 ? 30.516 -4.434 -2.732 1 48.28 22 ASP B N 1
ATOM 2896 C CA . ASP B 1 22 ? 30.859 -5.852 -2.658 1 48.28 22 ASP B CA 1
ATOM 2897 C C . ASP B 1 22 ? 29.672 -6.672 -2.166 1 48.28 22 ASP B C 1
ATOM 2899 O O . ASP B 1 22 ? 29.719 -7.906 -2.154 1 48.28 22 ASP B O 1
ATOM 2903 N N . ASP B 1 23 ? 28.609 -6.008 -1.698 1 51.88 23 ASP B N 1
ATOM 2904 C CA . ASP B 1 23 ? 27.547 -6.668 -0.94 1 51.88 23 ASP B CA 1
ATOM 2905 C C . ASP B 1 23 ? 26.672 -7.523 -1.853 1 51.88 23 ASP B C 1
ATOM 2907 O O . ASP B 1 23 ? 25.891 -8.352 -1.376 1 51.88 23 ASP B O 1
ATOM 2911 N N . LEU B 1 24 ? 26.625 -7.07 -3.139 1 55.88 24 LEU B N 1
ATOM 2912 C CA . LEU B 1 24 ? 25.906 -8.039 -3.959 1 55.88 24 LEU B CA 1
ATOM 2913 C C . LEU B 1 24 ? 26.734 -9.305 -4.156 1 55.88 24 LEU B C 1
ATOM 2915 O O . LEU B 1 24 ? 26.391 -10.148 -4.984 1 55.88 24 LEU B O 1
ATOM 2919 N N . SER B 1 25 ? 27.812 -9.219 -3.348 1 56.25 25 SER B N 1
ATOM 2920 C CA . SER B 1 25 ? 28.578 -10.453 -3.484 1 56.25 25 SER B CA 1
ATOM 2921 C C . SER B 1 25 ? 27.922 -11.609 -2.748 1 56.25 25 SER B C 1
ATOM 2923 O O . SER B 1 25 ? 27.203 -11.391 -1.77 1 56.25 25 SER B O 1
ATOM 2925 N N . LEU B 1 26 ? 27.609 -12.703 -3.469 1 59.84 26 LEU B N 1
ATOM 2926 C CA . LEU B 1 26 ? 27.125 -14 -2.988 1 59.84 26 LEU B CA 1
ATOM 2927 C C . LEU B 1 26 ? 27.875 -14.414 -1.721 1 59.84 26 LEU B C 1
ATOM 2929 O O . LEU B 1 26 ? 27.859 -15.586 -1.345 1 59.84 26 LEU B O 1
ATOM 2933 N N . ASN B 1 27 ? 28.391 -13.336 -0.998 1 70.06 27 ASN B N 1
ATOM 2934 C CA . ASN B 1 27 ? 29.062 -13.734 0.23 1 70.06 27 ASN B CA 1
ATOM 2935 C C . ASN B 1 27 ? 28.141 -13.68 1.433 1 70.06 27 ASN B C 1
ATOM 2937 O O . ASN B 1 27 ? 28.578 -13.781 2.578 1 70.06 27 ASN B O 1
ATOM 2941 N N . LEU B 1 28 ? 26.969 -13.523 1.157 1 84.5 28 LEU B N 1
ATOM 2942 C CA . LEU B 1 28 ? 25.953 -13.578 2.197 1 84.5 28 LEU B CA 1
ATOM 2943 C C . LEU B 1 28 ? 25.531 -15.016 2.469 1 84.5 28 LEU B C 1
ATOM 2945 O O . LEU B 1 28 ? 25.688 -15.883 1.609 1 84.5 28 LEU B O 1
ATOM 2949 N N . SER B 1 29 ? 25.156 -15.203 3.734 1 90.44 29 SER B N 1
ATOM 2950 C CA . SER B 1 29 ? 24.594 -16.5 4.043 1 90.44 29 SER B CA 1
ATOM 2951 C C . SER B 1 29 ? 23.266 -16.719 3.301 1 90.44 29 SER B C 1
ATOM 2953 O O . SER B 1 29 ? 22.656 -15.766 2.818 1 90.44 29 SER B O 1
ATOM 2955 N N . ASN B 1 30 ? 22.922 -17.953 3.164 1 92.56 30 ASN B N 1
ATOM 2956 C CA . ASN B 1 30 ? 21.656 -18.25 2.51 1 92.56 30 ASN B CA 1
ATOM 2957 C C . ASN B 1 30 ? 20.484 -17.562 3.205 1 92.56 30 ASN B C 1
ATOM 2959 O O . ASN B 1 30 ? 19.547 -17.125 2.547 1 92.56 30 ASN B O 1
ATOM 2963 N N . GLU B 1 31 ? 20.578 -17.5 4.465 1 91.88 31 GLU B N 1
ATOM 2964 C CA . GLU B 1 31 ? 19.516 -16.844 5.227 1 91.88 31 GLU B CA 1
ATOM 2965 C C . GLU B 1 31 ? 19.422 -15.359 4.91 1 91.88 31 GLU B C 1
ATOM 2967 O O . GLU B 1 31 ? 18.344 -14.812 4.746 1 91.88 31 GLU B O 1
ATOM 2972 N N . GLU B 1 32 ? 20.531 -14.766 4.809 1 91.69 32 GLU B N 1
ATOM 2973 C CA . GLU B 1 32 ? 20.578 -13.344 4.48 1 91.69 32 GLU B CA 1
ATOM 2974 C C . GLU B 1 32 ? 20.078 -13.094 3.059 1 91.69 32 GLU B C 1
ATOM 2976 O O . GLU B 1 32 ? 19.391 -12.109 2.803 1 91.69 32 GLU B O 1
ATOM 2981 N N . LEU B 1 33 ? 20.516 -13.977 2.164 1 94.25 33 LEU B N 1
ATOM 2982 C CA . LEU B 1 33 ? 20.062 -13.875 0.782 1 94.25 33 LEU B CA 1
ATOM 2983 C C . LEU B 1 33 ? 18.547 -14 0.697 1 94.25 33 LEU B C 1
ATOM 2985 O O . LEU B 1 33 ? 17.891 -13.188 0.034 1 94.25 33 LEU B O 1
ATOM 2989 N N . ARG B 1 34 ? 18 -14.914 1.428 1 94.88 34 ARG B N 1
ATOM 2990 C CA . ARG B 1 34 ? 16.562 -15.148 1.402 1 94.88 34 ARG B CA 1
ATOM 2991 C C . ARG B 1 34 ? 15.805 -13.969 1.993 1 94.88 34 ARG B C 1
ATOM 2993 O O . ARG B 1 34 ? 14.719 -13.625 1.521 1 94.88 34 ARG B O 1
ATOM 3000 N N . GLU B 1 35 ? 16.359 -13.383 2.967 1 93 35 GLU B N 1
ATOM 3001 C CA . GLU B 1 35 ? 15.727 -12.234 3.609 1 93 35 GLU B CA 1
ATOM 3002 C C . GLU B 1 35 ? 15.648 -11.047 2.66 1 93 35 GLU B C 1
ATOM 3004 O O . GLU B 1 35 ? 14.688 -10.266 2.705 1 93 35 GLU B O 1
ATOM 3009 N N . ARG B 1 36 ? 16.641 -10.914 1.831 1 93.94 36 ARG B N 1
ATOM 3010 C CA . ARG B 1 36 ? 16.766 -9.719 1 1 93.94 36 ARG B CA 1
ATOM 3011 C C . ARG B 1 36 ? 16.219 -9.969 -0.401 1 93.94 36 ARG B C 1
ATOM 3013 O O . ARG B 1 36 ? 15.625 -9.078 -1.013 1 93.94 36 ARG B O 1
ATOM 3020 N N . TYR B 1 37 ? 16.406 -11.211 -0.859 1 95.81 37 TYR B N 1
ATOM 3021 C CA . TYR B 1 37 ? 16.156 -11.469 -2.273 1 95.81 37 TYR B CA 1
ATOM 3022 C C . TYR B 1 37 ? 15.164 -12.609 -2.457 1 95.81 37 TYR B C 1
ATOM 3024 O O . TYR B 1 37 ? 14.773 -12.922 -3.584 1 95.81 37 TYR B O 1
ATOM 3032 N N . ARG B 1 38 ? 14.758 -13.328 -1.384 1 96.38 38 ARG B N 1
ATOM 3033 C CA . ARG B 1 38 ? 13.711 -14.352 -1.319 1 96.38 38 ARG B CA 1
ATOM 3034 C C . ARG B 1 38 ? 14.203 -15.672 -1.888 1 96.38 38 ARG B C 1
ATOM 3036 O O . ARG B 1 38 ? 13.445 -16.641 -1.976 1 96.38 38 ARG B O 1
ATOM 3043 N N . PHE B 1 39 ? 15.469 -15.734 -2.311 1 97 39 PHE B N 1
ATOM 3044 C CA . PHE B 1 39 ? 16.109 -16.953 -2.797 1 97 39 PHE B CA 1
ATOM 3045 C C . PHE B 1 39 ? 17.484 -17.141 -2.146 1 97 39 PHE B C 1
ATOM 3047 O O . PHE B 1 39 ? 18.172 -16.156 -1.848 1 97 39 PHE B O 1
ATOM 3054 N N . GLY B 1 40 ? 17.812 -18.422 -1.932 1 95.19 40 GLY B N 1
ATOM 3055 C CA . GLY B 1 40 ? 19.203 -18.719 -1.584 1 95.19 40 GLY B CA 1
ATOM 3056 C C . GLY B 1 40 ? 20.141 -18.656 -2.773 1 95.19 40 GLY B C 1
ATOM 3057 O O . GLY B 1 40 ? 19.734 -18.281 -3.873 1 95.19 40 GLY B O 1
ATOM 3058 N N . ARG B 1 41 ? 21.375 -19.016 -2.473 1 94.75 41 ARG B N 1
ATOM 3059 C CA . ARG B 1 41 ? 22.406 -18.953 -3.494 1 94.75 41 ARG B CA 1
ATOM 3060 C C . ARG B 1 41 ? 22.047 -19.812 -4.703 1 94.75 41 ARG B C 1
ATOM 3062 O O . ARG B 1 41 ? 22.234 -19.391 -5.848 1 94.75 41 ARG B O 1
ATOM 3069 N N . GLU B 1 42 ? 21.578 -20.969 -4.449 1 94.94 42 GLU B N 1
ATOM 3070 C CA . GLU B 1 42 ? 21.219 -21.875 -5.523 1 94.94 42 GLU B CA 1
ATOM 3071 C C . GLU B 1 42 ? 20.109 -21.297 -6.402 1 94.94 42 GLU B C 1
ATOM 3073 O O . GLU B 1 42 ? 20.172 -21.391 -7.629 1 94.94 42 GLU B O 1
ATOM 3078 N N . GLY B 1 43 ? 19.094 -20.75 -5.773 1 96.88 43 GLY B N 1
ATOM 3079 C CA . GLY B 1 43 ? 18 -20.141 -6.516 1 96.88 43 GLY B CA 1
ATOM 3080 C C . GLY B 1 43 ? 18.453 -18.953 -7.355 1 96.88 43 GLY B C 1
ATOM 3081 O O . GLY B 1 43 ? 18.047 -18.812 -8.516 1 96.88 43 GLY B O 1
ATOM 3082 N N . ILE B 1 44 ? 19.297 -18.125 -6.824 1 96.62 44 ILE B N 1
ATOM 3083 C CA . ILE B 1 44 ? 19.797 -16.969 -7.543 1 96.62 44 ILE B CA 1
ATOM 3084 C C . ILE B 1 44 ? 20.625 -17.422 -8.75 1 96.62 44 ILE B C 1
ATOM 3086 O O . ILE B 1 44 ? 20.484 -16.859 -9.844 1 96.62 44 ILE B O 1
ATOM 3090 N N . ASN B 1 45 ? 21.406 -18.391 -8.523 1 95.5 45 ASN B N 1
ATOM 3091 C CA . ASN B 1 45 ? 22.188 -18.953 -9.625 1 95.5 45 ASN B CA 1
ATOM 3092 C C . ASN B 1 45 ? 21.297 -19.547 -10.703 1 95.5 45 ASN B C 1
ATOM 3094 O O . ASN B 1 45 ? 21.547 -19.375 -11.898 1 95.5 45 ASN B O 1
ATOM 3098 N N . PHE B 1 46 ? 20.328 -20.281 -10.289 1 97.44 46 PHE B N 1
ATOM 3099 C CA . PHE B 1 46 ? 19.391 -20.891 -11.219 1 97.44 46 PHE B CA 1
ATOM 3100 C C . PHE B 1 46 ? 18.75 -19.828 -12.102 1 97.44 46 PHE B C 1
ATOM 3102 O O . PHE B 1 46 ? 18.719 -19.953 -13.328 1 97.44 46 PHE B O 1
ATOM 3109 N N . ILE B 1 47 ? 18.234 -18.766 -11.469 1 98 47 ILE B N 1
ATOM 3110 C CA . ILE B 1 47 ? 17.562 -17.688 -12.188 1 98 47 ILE B CA 1
ATOM 3111 C C . ILE B 1 47 ? 18.562 -16.969 -13.094 1 98 47 ILE B C 1
ATOM 3113 O O . ILE B 1 47 ? 18.234 -16.609 -14.227 1 98 47 ILE B O 1
ATOM 3117 N N . SER B 1 48 ? 19.75 -16.734 -12.57 1 96.25 48 SER B N 1
ATOM 3118 C CA . SER B 1 48 ? 20.781 -16.078 -13.359 1 96.25 48 SER B CA 1
ATOM 3119 C C . SER B 1 48 ? 21.078 -16.859 -14.633 1 96.25 48 SER B C 1
ATOM 3121 O O . SER B 1 48 ? 21.234 -16.266 -15.703 1 96.25 48 SER B O 1
ATOM 3123 N N . ASN B 1 49 ? 21.156 -18.125 -14.484 1 96.12 49 ASN B N 1
ATOM 3124 C CA . ASN B 1 49 ? 21.406 -18.969 -15.656 1 96.12 49 ASN B CA 1
ATOM 3125 C C . ASN B 1 49 ? 20.234 -18.906 -16.641 1 96.12 49 ASN B C 1
ATOM 3127 O O . ASN B 1 49 ? 20.453 -18.922 -17.859 1 96.12 49 ASN B O 1
ATOM 3131 N N . LEU B 1 50 ? 19.078 -18.859 -16.109 1 96.38 50 LEU B N 1
ATOM 3132 C CA . LEU B 1 50 ? 17.891 -18.828 -16.938 1 96.38 50 LEU B CA 1
ATOM 3133 C C . LEU B 1 50 ? 17.875 -17.578 -17.812 1 96.38 50 LEU B C 1
ATOM 3135 O O . LEU B 1 50 ? 17.422 -17.625 -18.969 1 96.38 50 LEU B O 1
ATOM 3139 N N . VAL B 1 51 ? 18.391 -16.453 -17.297 1 96.75 51 VAL B N 1
ATOM 3140 C CA . VAL B 1 51 ? 18.203 -15.188 -18.016 1 96.75 51 VAL B CA 1
ATOM 3141 C C . VAL B 1 51 ? 19.516 -14.805 -18.719 1 96.75 51 VAL B C 1
ATOM 3143 O O . VAL B 1 51 ? 19.578 -13.812 -19.438 1 96.75 51 VAL B O 1
ATOM 3146 N N . SER B 1 52 ? 20.578 -15.5 -18.531 1 93.94 52 SER B N 1
ATOM 3147 C CA . SER B 1 52 ? 21.922 -15.141 -18.953 1 93.94 52 SER B CA 1
ATOM 3148 C C . SER B 1 52 ? 21.984 -14.875 -20.469 1 93.94 52 SER B C 1
ATOM 3150 O O . SER B 1 52 ? 22.562 -13.883 -20.906 1 93.94 52 SER B O 1
ATOM 3152 N N . ASP B 1 53 ? 21.391 -15.695 -21.25 1 90.56 53 ASP B N 1
ATOM 3153 C CA . ASP B 1 53 ? 21.469 -15.586 -22.703 1 90.56 53 ASP B CA 1
ATOM 3154 C C . ASP B 1 53 ? 20.766 -14.328 -23.203 1 90.56 53 ASP B C 1
ATOM 3156 O O . ASP B 1 53 ? 21.219 -13.703 -24.156 1 90.56 53 ASP B O 1
ATOM 3160 N N . ASP B 1 54 ? 19.703 -13.945 -22.578 1 90.56 54 ASP B N 1
ATOM 3161 C CA . ASP B 1 54 ? 18.906 -12.797 -23 1 90.56 54 ASP B CA 1
ATOM 3162 C C . ASP B 1 54 ? 19.578 -11.484 -22.594 1 90.56 54 ASP B C 1
ATOM 3164 O O . ASP B 1 54 ? 19.453 -10.477 -23.297 1 90.56 54 ASP B O 1
ATOM 3168 N N . ILE B 1 55 ? 20.219 -11.461 -21.469 1 88.12 55 ILE B N 1
ATOM 3169 C CA . ILE B 1 55 ? 20.688 -10.219 -20.875 1 88.12 55 ILE B CA 1
ATOM 3170 C C . ILE B 1 55 ? 22.125 -9.938 -21.328 1 88.12 55 ILE B C 1
ATOM 3172 O O . ILE B 1 55 ? 22.484 -8.781 -21.562 1 88.12 55 ILE B O 1
ATOM 3176 N N . THR B 1 56 ? 23.078 -10.797 -21.359 1 72.94 56 THR B N 1
ATOM 3177 C CA . THR B 1 56 ? 24.469 -10.625 -21.781 1 72.94 56 THR B CA 1
ATOM 3178 C C . THR B 1 56 ? 24.547 -10.023 -23.172 1 72.94 56 THR B C 1
ATOM 3180 O O . THR B 1 56 ? 25.438 -9.219 -23.469 1 72.94 56 THR B O 1
ATOM 3183 N N . ARG B 1 57 ? 23.766 -10.281 -23.859 1 60.78 57 ARG B N 1
ATOM 3184 C CA . ARG B 1 57 ? 23.828 -9.781 -25.234 1 60.78 57 ARG B CA 1
ATOM 3185 C C . ARG B 1 57 ? 23.672 -8.266 -25.266 1 60.78 57 ARG B C 1
ATOM 3187 O O . ARG B 1 57 ? 24.156 -7.605 -26.188 1 60.78 57 ARG B O 1
ATOM 3194 N N . LYS B 1 58 ? 23.188 -7.734 -24.219 1 55.78 58 LYS B N 1
ATOM 3195 C CA . LYS B 1 58 ? 22.844 -6.312 -24.25 1 55.78 58 LYS B CA 1
ATOM 3196 C C . LYS B 1 58 ? 23.953 -5.469 -23.641 1 55.78 58 LYS B C 1
ATOM 3198 O O . LYS B 1 58 ? 24.047 -4.262 -23.891 1 55.78 58 LYS B O 1
ATOM 3203 N N . THR B 1 59 ? 24.953 -6.039 -22.812 1 58.78 59 THR B N 1
ATOM 3204 C CA . THR B 1 59 ? 25.828 -5.16 -22.047 1 58.78 59 THR B CA 1
ATOM 3205 C C . THR B 1 59 ? 27.281 -5.359 -22.453 1 58.78 59 THR B C 1
ATOM 3207 O O . THR B 1 59 ? 27.875 -6.414 -22.188 1 58.78 59 THR B O 1
ATOM 3210 N N . LYS B 1 60 ? 27.875 -5.086 -23.578 1 51.25 60 LYS B N 1
ATOM 3211 C CA . LYS B 1 60 ? 29.281 -5.176 -23.938 1 51.25 60 LYS B CA 1
ATOM 3212 C C . LYS B 1 60 ? 30.109 -4.129 -23.203 1 51.25 60 LYS B C 1
ATOM 3214 O O . LYS B 1 60 ? 31.281 -3.914 -23.516 1 51.25 60 LYS B O 1
ATOM 3219 N N . ARG B 1 61 ? 29.578 -3.633 -22.125 1 51.69 61 ARG B N 1
ATOM 3220 C CA . ARG B 1 61 ? 30.422 -2.553 -21.625 1 51.69 61 ARG B CA 1
ATOM 3221 C C . ARG B 1 61 ? 31.344 -3.043 -20.516 1 51.69 61 ARG B C 1
ATOM 3223 O O . ARG B 1 61 ? 31.016 -4 -19.812 1 51.69 61 ARG B O 1
ATOM 3230 N N . ASN B 1 62 ? 32.719 -2.682 -20.422 1 48.56 62 ASN B N 1
ATOM 3231 C CA . ASN B 1 62 ? 33.812 -3.025 -19.531 1 48.56 62 ASN B CA 1
ATOM 3232 C C . ASN B 1 62 ? 33.344 -3.107 -18.078 1 48.56 62 ASN B C 1
ATOM 3234 O O . ASN B 1 62 ? 33.875 -3.908 -17.297 1 48.56 62 ASN B O 1
ATOM 3238 N N . HIS B 1 63 ? 32.562 -2.211 -17.547 1 57.66 63 HIS B N 1
ATOM 3239 C CA . HIS B 1 63 ? 32.188 -2.186 -16.141 1 57.66 63 HIS B CA 1
ATOM 3240 C C . HIS B 1 63 ? 30.719 -2.527 -15.945 1 57.66 63 HIS B C 1
ATOM 3242 O O . HIS B 1 63 ? 30.047 -1.94 -15.086 1 57.66 63 HIS B O 1
ATOM 3248 N N . ALA B 1 64 ? 30.422 -3.59 -16.594 1 70.75 64 ALA B N 1
ATOM 3249 C CA . ALA B 1 64 ? 29 -3.943 -16.672 1 70.75 64 ALA B CA 1
ATOM 3250 C C . ALA B 1 64 ? 28.609 -4.855 -15.508 1 70.75 64 ALA B C 1
ATOM 3252 O O . ALA B 1 64 ? 29.438 -5.605 -14.984 1 70.75 64 ALA B O 1
ATOM 3253 N N . LEU B 1 65 ? 27.562 -4.551 -14.875 1 84.38 65 LEU B N 1
ATOM 3254 C CA . LEU B 1 65 ? 26.984 -5.438 -13.875 1 84.38 65 LEU B CA 1
ATOM 3255 C C . LEU B 1 65 ? 26.875 -6.863 -14.406 1 84.38 65 LEU B C 1
ATOM 3257 O O . LEU B 1 65 ? 26.594 -7.074 -15.586 1 84.38 65 LEU B O 1
ATOM 3261 N N . THR B 1 66 ? 27.297 -7.809 -13.555 1 88 66 THR B N 1
ATOM 3262 C CA . THR B 1 66 ? 27.141 -9.211 -13.922 1 88 66 THR B CA 1
ATOM 3263 C C . THR B 1 66 ? 25.672 -9.609 -13.922 1 88 66 THR B C 1
ATOM 3265 O O . THR B 1 66 ? 24.828 -8.914 -13.336 1 88 66 THR B O 1
ATOM 3268 N N . VAL B 1 67 ? 25.375 -10.695 -14.555 1 92.31 67 VAL B N 1
ATOM 3269 C CA . VAL B 1 67 ? 24 -11.164 -14.656 1 92.31 67 VAL B CA 1
ATOM 3270 C C . VAL B 1 67 ? 23.438 -11.453 -13.266 1 92.31 67 VAL B C 1
ATOM 3272 O O . VAL B 1 67 ? 22.344 -11.023 -12.93 1 92.31 67 VAL B O 1
ATOM 3275 N N . PRO B 1 68 ? 24.203 -12.148 -12.398 1 92.19 68 PRO B N 1
ATOM 3276 C CA . PRO B 1 68 ? 23.688 -12.375 -11.047 1 92.19 68 PRO B CA 1
ATOM 3277 C C . PRO B 1 68 ? 23.375 -11.078 -10.305 1 92.19 68 PRO B C 1
ATOM 3279 O O . PRO B 1 68 ? 22.375 -11.008 -9.578 1 92.19 68 PRO B O 1
ATOM 3282 N N . GLN B 1 69 ? 24.172 -10.125 -10.516 1 91.44 69 GLN B N 1
ATOM 3283 C CA . GLN B 1 69 ? 23.906 -8.836 -9.883 1 91.44 69 GLN B CA 1
ATOM 3284 C C . GLN B 1 69 ? 22.594 -8.234 -10.383 1 91.44 69 GLN B C 1
ATOM 3286 O O . GLN B 1 69 ? 21.812 -7.699 -9.594 1 91.44 69 GLN B O 1
ATOM 3291 N N . MET B 1 70 ? 22.391 -8.336 -11.633 1 94.69 70 MET B N 1
ATOM 3292 C CA . MET B 1 70 ? 21.156 -7.812 -12.219 1 94.69 70 MET B CA 1
ATOM 3293 C C . MET B 1 70 ? 19.938 -8.555 -11.68 1 94.69 70 MET B C 1
ATOM 3295 O O . MET B 1 70 ? 18.906 -7.941 -11.383 1 94.69 70 MET B O 1
ATOM 3299 N N . VAL B 1 71 ? 20.125 -9.812 -11.562 1 96.44 71 VAL B N 1
ATOM 3300 C CA . VAL B 1 71 ? 19.047 -10.648 -11.023 1 96.44 71 VAL B CA 1
ATOM 3301 C C . VAL B 1 71 ? 18.781 -10.25 -9.57 1 96.44 71 VAL B C 1
ATOM 3303 O O . VAL B 1 71 ? 17.625 -10.086 -9.172 1 96.44 71 VAL B O 1
ATOM 3306 N N . MET B 1 72 ? 19.797 -10.062 -8.828 1 95.75 72 MET B N 1
ATOM 3307 C CA . MET B 1 72 ? 19.641 -9.719 -7.418 1 95.75 72 MET B CA 1
ATOM 3308 C C . MET B 1 72 ? 18.969 -8.352 -7.266 1 95.75 72 MET B C 1
ATOM 3310 O O . MET B 1 72 ? 18.125 -8.172 -6.391 1 95.75 72 MET B O 1
ATOM 3314 N N . VAL B 1 73 ? 19.328 -7.445 -8.086 1 95.88 73 VAL B N 1
ATOM 3315 C CA . VAL B 1 73 ? 18.688 -6.129 -8.07 1 95.88 73 VAL B CA 1
ATOM 3316 C C . VAL B 1 73 ? 17.203 -6.27 -8.32 1 95.88 73 VAL B C 1
ATOM 3318 O O . VAL B 1 73 ? 16.375 -5.676 -7.613 1 95.88 73 VAL B O 1
ATOM 3321 N N . THR B 1 74 ? 16.844 -7.031 -9.281 1 98 74 THR B N 1
ATOM 3322 C CA . THR B 1 74 ? 15.445 -7.227 -9.648 1 98 74 THR B CA 1
ATOM 3323 C C . THR B 1 74 ? 14.688 -7.945 -8.539 1 98 74 THR B C 1
ATOM 3325 O O . THR B 1 74 ? 13.57 -7.551 -8.18 1 98 74 THR B O 1
ATOM 3328 N N . LEU B 1 75 ? 15.352 -8.961 -8.023 1 98.25 75 LEU B N 1
ATOM 3329 C CA . LEU B 1 75 ? 14.719 -9.695 -6.934 1 98.25 75 LEU B CA 1
ATOM 3330 C C . LEU B 1 75 ? 14.484 -8.797 -5.73 1 98.25 75 LEU B C 1
ATOM 3332 O O . LEU B 1 75 ? 13.453 -8.898 -5.066 1 98.25 75 LEU B O 1
ATOM 3336 N N . ARG B 1 76 ? 15.438 -7.914 -5.453 1 97.06 76 ARG B N 1
ATOM 3337 C CA . ARG B 1 76 ? 15.281 -6.977 -4.348 1 97.06 76 ARG B CA 1
ATOM 3338 C C . ARG B 1 76 ? 14.102 -6.047 -4.574 1 97.06 76 ARG B C 1
ATOM 3340 O O . ARG B 1 76 ? 13.328 -5.773 -3.65 1 97.06 76 ARG B O 1
ATOM 3347 N N . PHE B 1 77 ? 13.992 -5.629 -5.754 1 98.12 77 PHE B N 1
ATOM 3348 C CA . PHE B 1 77 ? 12.883 -4.762 -6.129 1 98.12 77 PHE B CA 1
ATOM 3349 C C . PHE B 1 77 ? 11.547 -5.469 -5.93 1 98.12 77 PHE B C 1
ATOM 3351 O O . PHE B 1 77 ? 10.633 -4.91 -5.324 1 98.12 77 PHE B O 1
ATOM 3358 N N . LEU B 1 78 ? 11.445 -6.629 -6.348 1 98.62 78 LEU B N 1
ATOM 3359 C CA . LEU B 1 78 ? 10.211 -7.398 -6.234 1 98.62 78 LEU B CA 1
ATOM 3360 C C . LEU B 1 78 ? 9.922 -7.754 -4.781 1 98.62 78 LEU B C 1
ATOM 3362 O O . LEU B 1 78 ? 8.758 -7.746 -4.355 1 98.62 78 LEU B O 1
ATOM 3366 N N . ALA B 1 79 ? 10.961 -8.148 -4.051 1 97.56 79 ALA B N 1
ATOM 3367 C CA . ALA B 1 79 ? 10.82 -8.578 -2.662 1 97.56 79 ALA B CA 1
ATOM 3368 C C . ALA B 1 79 ? 10.281 -7.445 -1.789 1 97.56 79 ALA B C 1
ATOM 3370 O O . ALA B 1 79 ? 9.562 -7.691 -0.821 1 97.56 79 ALA B O 1
ATOM 3371 N N . THR B 1 80 ? 10.602 -6.207 -2.141 1 96.44 80 THR B N 1
ATOM 3372 C CA . THR B 1 80 ? 10.367 -5.133 -1.186 1 96.44 80 THR B CA 1
ATOM 3373 C C . THR B 1 80 ? 9.32 -4.152 -1.723 1 96.44 80 THR B C 1
ATOM 3375 O O . THR B 1 80 ? 8.664 -3.457 -0.951 1 96.44 80 THR B O 1
ATOM 3378 N N . GLY B 1 81 ? 9.25 -4.051 -3.02 1 96.06 81 GLY B N 1
ATOM 3379 C CA . GLY B 1 81 ? 8.383 -3.033 -3.598 1 96.06 81 GLY B CA 1
ATOM 3380 C C . GLY B 1 81 ? 8.883 -1.621 -3.355 1 96.06 81 GLY B C 1
ATOM 3381 O O . GLY B 1 81 ? 8.102 -0.667 -3.406 1 96.06 81 GLY B O 1
ATOM 3382 N N . SER B 1 82 ? 10.156 -1.435 -3.039 1 95.75 82 SER B N 1
ATOM 3383 C CA . SER B 1 82 ? 10.75 -0.133 -2.746 1 95.75 82 SER B CA 1
ATOM 3384 C C . SER B 1 82 ? 10.883 0.71 -4.012 1 95.75 82 SER B C 1
ATOM 3386 O O . SER B 1 82 ? 10.797 0.188 -5.125 1 95.75 82 SER B O 1
ATOM 3388 N N . PHE B 1 83 ? 11.07 2.006 -3.777 1 95.25 83 PHE B N 1
ATOM 3389 C CA . PHE B 1 83 ? 11.398 2.875 -4.902 1 95.25 83 PHE B CA 1
ATOM 3390 C C . PHE B 1 83 ? 12.68 2.418 -5.586 1 95.25 83 PHE B C 1
ATOM 3392 O O . PHE B 1 83 ? 13.609 1.938 -4.926 1 95.25 83 PHE B O 1
ATOM 3399 N N . LEU B 1 84 ? 12.695 2.627 -6.895 1 96.12 84 LEU B N 1
ATOM 3400 C CA . LEU B 1 84 ? 13.883 2.24 -7.645 1 96.12 84 LEU B CA 1
ATOM 3401 C C . LEU B 1 84 ? 15.125 2.93 -7.082 1 96.12 84 LEU B C 1
ATOM 3403 O O . LEU B 1 84 ? 16.203 2.326 -7.016 1 96.12 84 LEU B O 1
ATOM 3407 N N . GLN B 1 85 ? 14.969 4.156 -6.648 1 94.25 85 GLN B N 1
ATOM 3408 C CA . GLN B 1 85 ? 16.078 4.902 -6.074 1 94.25 85 GLN B CA 1
ATOM 3409 C C . GLN B 1 85 ? 16.578 4.246 -4.789 1 94.25 85 GLN B C 1
ATOM 3411 O O . GLN B 1 85 ? 17.781 4.199 -4.539 1 94.25 85 GLN B O 1
ATOM 3416 N N . VAL B 1 86 ? 15.68 3.775 -4.012 1 94.94 86 VAL B N 1
ATOM 3417 C CA . VAL B 1 86 ? 16.047 3.143 -2.748 1 94.94 86 VAL B CA 1
ATOM 3418 C C . VAL B 1 86 ? 16.797 1.844 -3.016 1 94.94 86 VAL B C 1
ATOM 3420 O O . VAL B 1 86 ? 17.828 1.585 -2.404 1 94.94 86 VAL B O 1
ATOM 3423 N N . VAL B 1 87 ? 16.266 1.085 -3.92 1 95.12 87 VAL B N 1
ATOM 3424 C CA . VAL B 1 87 ? 16.922 -0.155 -4.301 1 95.12 87 VAL B CA 1
ATOM 3425 C C . VAL B 1 87 ? 18.328 0.15 -4.809 1 95.12 87 VAL B C 1
ATOM 3427 O O . VAL B 1 87 ? 19.297 -0.503 -4.41 1 95.12 87 VAL B O 1
ATOM 3430 N N . GLY B 1 88 ? 18.422 1.133 -5.641 1 93.5 88 GLY B N 1
ATOM 3431 C CA . GLY B 1 88 ? 19.719 1.534 -6.176 1 93.5 88 GLY B CA 1
ATOM 3432 C C . GLY B 1 88 ? 20.688 1.988 -5.105 1 93.5 88 GLY B C 1
ATOM 3433 O O . GLY B 1 88 ? 21.875 1.639 -5.145 1 93.5 88 GLY B O 1
ATOM 3434 N N . ASP B 1 89 ? 20.219 2.725 -4.16 1 90.31 89 ASP B N 1
ATOM 3435 C CA . ASP B 1 89 ? 21.062 3.26 -3.094 1 90.31 89 ASP B CA 1
ATOM 3436 C C . ASP B 1 89 ? 21.656 2.137 -2.246 1 90.31 89 ASP B C 1
ATOM 3438 O O . ASP B 1 89 ? 22.719 2.303 -1.642 1 90.31 89 ASP B O 1
ATOM 3442 N N . THR B 1 90 ? 20.969 1.018 -2.203 1 90.19 90 THR B N 1
ATOM 3443 C CA . THR B 1 90 ? 21.484 -0.096 -1.414 1 90.19 90 THR B CA 1
ATOM 3444 C C . THR B 1 90 ? 22.75 -0.655 -2.037 1 90.19 90 THR B C 1
ATOM 3446 O O . THR B 1 90 ? 23.562 -1.294 -1.354 1 90.19 90 THR B O 1
ATOM 3449 N N . ILE B 1 91 ? 22.938 -0.427 -3.312 1 87.81 91 ILE B N 1
ATOM 3450 C CA . ILE B 1 91 ? 24.062 -1.073 -3.98 1 87.81 91 ILE B CA 1
ATOM 3451 C C . ILE B 1 91 ? 24.844 -0.039 -4.781 1 87.81 91 ILE B C 1
ATOM 3453 O O . ILE B 1 91 ? 25.75 -0.391 -5.539 1 87.81 91 ILE B O 1
ATOM 3457 N N . GLY B 1 92 ? 24.438 1.152 -4.711 1 86.25 92 GLY B N 1
ATOM 3458 C CA . GLY B 1 92 ? 25.188 2.227 -5.332 1 86.25 92 GLY B CA 1
ATOM 3459 C C . GLY B 1 92 ? 24.875 2.396 -6.809 1 86.25 92 GLY B C 1
ATOM 3460 O O . GLY B 1 92 ? 25.781 2.629 -7.613 1 86.25 92 GLY B O 1
ATOM 3461 N N . LEU B 1 93 ? 23.719 2.184 -7.219 1 89.69 93 LEU B N 1
ATOM 3462 C CA . LEU B 1 93 ? 23.281 2.355 -8.602 1 89.69 93 LEU B CA 1
ATOM 3463 C C . LEU B 1 93 ? 22.297 3.506 -8.719 1 89.69 93 LEU B C 1
ATOM 3465 O O . LEU B 1 93 ? 21.5 3.744 -7.805 1 89.69 93 LEU B O 1
ATOM 3469 N N . HIS B 1 94 ? 22.375 4.148 -9.812 1 91.44 94 HIS B N 1
ATOM 3470 C CA . HIS B 1 94 ? 21.375 5.164 -10.109 1 91.44 94 HIS B CA 1
ATOM 3471 C C . HIS B 1 94 ? 20.016 4.527 -10.445 1 91.44 94 HIS B C 1
ATOM 3473 O O . HIS B 1 94 ? 19.969 3.438 -11.023 1 91.44 94 HIS B O 1
ATOM 3479 N N . LYS B 1 95 ? 19 5.207 -10.148 1 94.31 95 LYS B N 1
ATOM 3480 C CA . LYS B 1 95 ? 17.641 4.688 -10.336 1 94.31 95 LYS B CA 1
ATOM 3481 C C . LYS B 1 95 ? 17.391 4.34 -11.797 1 94.31 95 LYS B C 1
ATOM 3483 O O . LYS B 1 95 ? 16.656 3.391 -12.102 1 94.31 95 LYS B O 1
ATOM 3488 N N . GLY B 1 96 ? 17.938 5.164 -12.758 1 94.69 96 GLY B N 1
ATOM 3489 C CA . GLY B 1 96 ? 17.781 4.855 -14.172 1 94.69 96 GLY B CA 1
ATOM 3490 C C . GLY B 1 96 ? 18.359 3.512 -14.562 1 94.69 96 GLY B C 1
ATOM 3491 O O . GLY B 1 96 ? 17.766 2.773 -15.352 1 94.69 96 GLY B O 1
ATOM 3492 N N . THR B 1 97 ? 19.547 3.234 -14.023 1 93.5 97 THR B N 1
ATOM 3493 C CA . THR B 1 97 ? 20.188 1.947 -14.266 1 93.5 97 THR B CA 1
ATOM 3494 C C . THR B 1 97 ? 19.359 0.811 -13.672 1 93.5 97 THR B C 1
ATOM 3496 O O . THR B 1 97 ? 19.156 -0.221 -14.312 1 93.5 97 THR B O 1
ATOM 3499 N N . VAL B 1 98 ? 18.875 1.004 -12.453 1 95.69 98 VAL B N 1
ATOM 3500 C CA . VAL B 1 98 ? 18.016 0.009 -11.805 1 95.69 98 VAL B CA 1
ATOM 3501 C C . VAL B 1 98 ? 16.797 -0.261 -12.664 1 95.69 98 VAL B C 1
ATOM 3503 O O . VAL B 1 98 ? 16.422 -1.417 -12.875 1 95.69 98 VAL B O 1
ATOM 3506 N N . SER B 1 99 ? 16.172 0.788 -13.156 1 96.62 99 SER B N 1
ATOM 3507 C CA . SER B 1 99 ? 14.977 0.663 -13.977 1 96.62 99 SER B CA 1
ATOM 3508 C C . SER B 1 99 ? 15.242 -0.192 -15.211 1 96.62 99 SER B C 1
ATOM 3510 O O . SER B 1 99 ? 14.453 -1.077 -15.547 1 96.62 99 SER B O 1
ATOM 3512 N N . ARG B 1 100 ? 16.344 0.034 -15.812 1 95.38 100 ARG B N 1
ATOM 3513 C CA . ARG B 1 100 ? 16.703 -0.715 -17 1 95.38 100 ARG B CA 1
ATOM 3514 C C . ARG B 1 100 ? 16.953 -2.184 -16.688 1 95.38 100 ARG B C 1
ATOM 3516 O O . ARG B 1 100 ? 16.484 -3.072 -17.391 1 95.38 100 ARG B O 1
ATOM 3523 N N . ILE B 1 101 ? 17.688 -2.404 -15.664 1 94.75 101 ILE B N 1
ATOM 3524 C CA . ILE B 1 101 ? 18 -3.76 -15.227 1 94.75 101 ILE B CA 1
ATOM 3525 C C . ILE B 1 101 ? 16.719 -4.527 -14.953 1 94.75 101 ILE B C 1
ATOM 3527 O O . ILE B 1 101 ? 16.531 -5.645 -15.453 1 94.75 101 ILE B O 1
ATOM 3531 N N . VAL B 1 102 ? 15.836 -3.961 -14.164 1 97.44 102 VAL B N 1
ATOM 3532 C CA . VAL B 1 102 ? 14.57 -4.586 -13.797 1 97.44 102 VAL B CA 1
ATOM 3533 C C . VAL B 1 102 ? 13.766 -4.898 -15.062 1 97.44 102 VAL B C 1
ATOM 3535 O O . VAL B 1 102 ? 13.234 -6.004 -15.211 1 97.44 102 VAL B O 1
ATOM 3538 N N . SER B 1 103 ? 13.742 -3.949 -15.953 1 97.06 103 SER B N 1
ATOM 3539 C CA . SER B 1 103 ? 13 -4.145 -17.188 1 97.06 103 SER B CA 1
ATOM 3540 C C . SER B 1 103 ? 13.555 -5.312 -18 1 97.06 103 SER B C 1
ATOM 3542 O O . SER B 1 103 ? 12.797 -6.145 -18.5 1 97.06 103 SER B O 1
ATOM 3544 N N . ASP B 1 104 ? 14.836 -5.387 -18.062 1 96.31 104 ASP B N 1
ATOM 3545 C CA . ASP B 1 104 ? 15.492 -6.438 -18.844 1 96.31 104 ASP B CA 1
ATOM 3546 C C . ASP B 1 104 ? 15.234 -7.812 -18.219 1 96.31 104 ASP B C 1
ATOM 3548 O O . ASP B 1 104 ? 14.875 -8.758 -18.938 1 96.31 104 ASP B O 1
ATOM 3552 N N . VAL B 1 105 ? 15.406 -7.887 -17 1 97.62 105 VAL B N 1
ATOM 3553 C CA . VAL B 1 105 ? 15.234 -9.164 -16.312 1 97.62 105 VAL B CA 1
ATOM 3554 C C . VAL B 1 105 ? 13.773 -9.594 -16.375 1 97.62 105 VAL B C 1
ATOM 3556 O O . VAL B 1 105 ? 13.469 -10.758 -16.641 1 97.62 105 VAL B O 1
ATOM 3559 N N . LEU B 1 106 ? 12.859 -8.672 -16.156 1 98.25 106 LEU B N 1
ATOM 3560 C CA . LEU B 1 106 ? 11.438 -8.977 -16.234 1 98.25 106 LEU B CA 1
ATOM 3561 C C . LEU B 1 106 ? 11.07 -9.508 -17.609 1 98.25 106 LEU B C 1
ATOM 3563 O O . LEU B 1 106 ? 10.359 -10.508 -17.734 1 98.25 106 LEU B O 1
ATOM 3567 N N . THR B 1 107 ? 11.555 -8.852 -18.594 1 97.5 107 THR B N 1
ATOM 3568 C CA . THR B 1 107 ? 11.25 -9.25 -19.969 1 97.5 107 THR B CA 1
ATOM 3569 C C . THR B 1 107 ? 11.766 -10.656 -20.25 1 97.5 107 THR B C 1
ATOM 3571 O O . THR B 1 107 ? 11.055 -11.484 -20.828 1 97.5 107 THR B O 1
ATOM 3574 N N . SER B 1 108 ? 12.945 -10.906 -19.844 1 97.69 108 SER B N 1
ATOM 3575 C CA . SER B 1 108 ? 13.547 -12.219 -20.062 1 97.69 108 SER B CA 1
ATOM 3576 C C . SER B 1 108 ? 12.75 -13.312 -19.359 1 97.69 108 SER B C 1
ATOM 3578 O O . SER B 1 108 ? 12.461 -14.352 -19.953 1 97.69 108 SER B O 1
ATOM 3580 N N . LEU B 1 109 ? 12.422 -13.094 -18.141 1 98.12 109 LEU B N 1
ATOM 3581 C CA . LEU B 1 109 ? 11.672 -14.086 -17.375 1 98.12 109 LEU B CA 1
ATOM 3582 C C . LEU B 1 109 ? 10.273 -14.273 -17.953 1 98.12 109 LEU B C 1
ATOM 3584 O O . LEU B 1 109 ? 9.766 -15.391 -18.016 1 98.12 109 LEU B O 1
ATOM 3588 N N . CYS B 1 110 ? 9.688 -13.227 -18.391 1 97.25 110 CYS B N 1
ATOM 3589 C CA . CYS B 1 110 ? 8.352 -13.305 -18.984 1 97.25 110 CYS B CA 1
ATOM 3590 C C . CYS B 1 110 ? 8.359 -14.211 -20.203 1 97.25 110 CYS B C 1
ATOM 3592 O O . CYS B 1 110 ? 7.395 -14.938 -20.453 1 97.25 110 CYS B O 1
ATOM 3594 N N . ASN B 1 111 ? 9.406 -14.125 -20.922 1 96.12 111 ASN B N 1
ATOM 3595 C CA . ASN B 1 111 ? 9.531 -14.938 -22.125 1 96.12 111 ASN B CA 1
ATOM 3596 C C . ASN B 1 111 ? 9.633 -16.422 -21.781 1 96.12 111 ASN B C 1
ATOM 3598 O O . ASN B 1 111 ? 9.461 -17.281 -22.656 1 96.12 111 ASN B O 1
ATOM 3602 N N . LYS B 1 112 ? 9.875 -16.703 -20.578 1 96.38 112 LYS B N 1
ATOM 3603 C CA . LYS B 1 112 ? 10.016 -18.094 -20.156 1 96.38 112 LYS B CA 1
ATOM 3604 C C . LYS B 1 112 ? 8.773 -18.562 -19.406 1 96.38 112 LYS B C 1
ATOM 3606 O O . LYS B 1 112 ? 8.812 -19.578 -18.703 1 96.38 112 LYS B O 1
ATOM 3611 N N . ARG B 1 113 ? 7.723 -17.859 -19.453 1 96.94 113 ARG B N 1
ATOM 3612 C CA . ARG B 1 113 ? 6.477 -18.125 -18.734 1 96.94 113 ARG B CA 1
ATOM 3613 C C . ARG B 1 113 ? 6.008 -19.562 -18.969 1 96.94 113 ARG B C 1
ATOM 3615 O O . ARG B 1 113 ? 5.695 -20.281 -18.016 1 96.94 113 ARG B O 1
ATOM 3622 N N . ASP B 1 114 ? 6.047 -20.062 -20.234 1 96 114 ASP B N 1
ATOM 3623 C CA . ASP B 1 114 ? 5.48 -21.359 -20.609 1 96 114 ASP B CA 1
ATOM 3624 C C . ASP B 1 114 ? 6.34 -22.516 -20.078 1 96 114 ASP B C 1
ATOM 3626 O O . ASP B 1 114 ? 5.895 -23.656 -20.047 1 96 114 ASP B O 1
ATOM 3630 N N . GLN B 1 115 ? 7.531 -22.172 -19.719 1 96.5 115 GLN B N 1
ATOM 3631 C CA . GLN B 1 115 ? 8.414 -23.188 -19.141 1 96.5 115 GLN B CA 1
ATOM 3632 C C . GLN B 1 115 ? 8.039 -23.484 -17.688 1 96.5 115 GLN B C 1
ATOM 3634 O O . GLN B 1 115 ? 8.25 -24.594 -17.203 1 96.5 115 GLN B O 1
ATOM 3639 N N . PHE B 1 116 ? 7.441 -22.516 -17.031 1 97.5 116 PHE B N 1
ATOM 3640 C CA . PHE B 1 116 ? 7.273 -22.656 -15.594 1 97.5 116 PHE B CA 1
ATOM 3641 C C . PHE B 1 116 ? 5.797 -22.688 -15.227 1 97.5 116 PHE B C 1
ATOM 3643 O O . PHE B 1 116 ? 5.43 -23.172 -14.148 1 97.5 116 PHE B O 1
ATOM 3650 N N . ILE B 1 117 ? 4.961 -22.094 -15.977 1 97.75 117 ILE B N 1
ATOM 3651 C CA . ILE B 1 117 ? 3.518 -22.125 -15.773 1 97.75 117 ILE B CA 1
ATOM 3652 C C . ILE B 1 117 ? 2.859 -22.953 -16.875 1 97.75 117 ILE B C 1
ATOM 3654 O O . ILE B 1 117 ? 2.662 -22.469 -17.984 1 97.75 117 ILE B O 1
ATOM 3658 N N . LYS B 1 118 ? 2.52 -24.156 -16.469 1 94.88 118 LYS B N 1
ATOM 3659 C CA . LYS B 1 118 ? 2.008 -25.109 -17.438 1 94.88 118 LYS B CA 1
ATOM 3660 C C . LYS B 1 118 ? 0.796 -25.859 -16.891 1 94.88 118 LYS B C 1
ATOM 3662 O O . LYS B 1 118 ? 0.759 -26.203 -15.719 1 94.88 118 LYS B O 1
ATOM 3667 N N . TRP B 1 119 ? -0.084 -26.062 -17.797 1 93.69 119 TRP B N 1
ATOM 3668 C CA . TRP B 1 119 ? -1.223 -26.906 -17.453 1 93.69 119 TRP B CA 1
ATOM 3669 C C . TRP B 1 119 ? -0.772 -28.344 -17.172 1 93.69 119 TRP B C 1
ATOM 3671 O O . TRP B 1 119 ? 0.143 -28.844 -17.828 1 93.69 119 TRP B O 1
ATOM 3681 N N . PRO B 1 120 ? -1.373 -28.969 -16.266 1 90.31 120 PRO B N 1
ATOM 3682 C CA . PRO B 1 120 ? -0.915 -30.312 -15.914 1 90.31 120 PRO B CA 1
ATOM 3683 C C . PRO B 1 120 ? -1.028 -31.312 -17.078 1 90.31 120 PRO B C 1
ATOM 3685 O O . PRO B 1 120 ? -2.066 -31.375 -17.734 1 90.31 120 PRO B O 1
ATOM 3688 N N . ARG B 1 121 ? 0 -32.031 -17.234 1 86.69 121 ARG B N 1
ATOM 3689 C CA . ARG B 1 121 ? 0.007 -33.062 -18.25 1 86.69 121 ARG B CA 1
ATOM 3690 C C . ARG B 1 121 ? -0.482 -34.375 -17.703 1 86.69 121 ARG B C 1
ATOM 3692 O O . ARG B 1 121 ? -1.212 -35.125 -18.375 1 86.69 121 ARG B O 1
ATOM 3699 N N . ASN B 1 122 ? -0.072 -34.594 -16.453 1 89.06 122 ASN B N 1
ATOM 3700 C CA . ASN B 1 122 ? -0.506 -35.812 -15.781 1 89.06 122 ASN B CA 1
ATOM 3701 C C . ASN B 1 122 ? -1.764 -35.594 -14.953 1 89.06 122 ASN B C 1
ATOM 3703 O O . ASN B 1 122 ? -1.68 -35.344 -13.75 1 89.06 122 ASN B O 1
ATOM 3707 N N . VAL B 1 123 ? -2.881 -35.844 -15.5 1 89.69 123 VAL B N 1
ATOM 3708 C CA . VAL B 1 123 ? -4.188 -35.562 -14.914 1 89.69 123 VAL B CA 1
ATOM 3709 C C . VAL B 1 123 ? -4.43 -36.438 -13.711 1 89.69 123 VAL B C 1
ATOM 3711 O O . VAL B 1 123 ? -4.93 -36 -12.68 1 89.69 123 VAL B O 1
ATOM 3714 N N . ASP B 1 124 ? -4.062 -37.688 -13.828 1 91.5 124 ASP B N 1
ATOM 3715 C CA . ASP B 1 124 ? -4.301 -38.656 -12.758 1 91.5 124 ASP B CA 1
ATOM 3716 C C . ASP B 1 124 ? -3.514 -38.281 -11.5 1 91.5 124 ASP B C 1
ATOM 3718 O O . ASP B 1 124 ? -4.047 -38.344 -10.391 1 91.5 124 ASP B O 1
ATOM 3722 N N . GLU B 1 125 ? -2.383 -37.938 -11.758 1 93.94 125 GLU B N 1
ATOM 3723 C CA . GLU B 1 125 ? -1.555 -37.531 -10.617 1 93.94 125 GLU B CA 1
ATOM 3724 C C . GLU B 1 125 ? -2.104 -36.281 -9.945 1 93.94 125 GLU B C 1
ATOM 3726 O O . GLU B 1 125 ? -2.146 -36.188 -8.719 1 93.94 125 GLU B O 1
ATOM 3731 N N . THR B 1 126 ? -2.447 -35.312 -10.734 1 95 126 THR B N 1
ATOM 3732 C CA . THR B 1 126 ? -2.986 -34.062 -10.219 1 95 126 THR B CA 1
ATOM 3733 C C . THR B 1 126 ? -4.258 -34.312 -9.406 1 95 126 THR B C 1
ATOM 3735 O O . THR B 1 126 ? -4.406 -33.812 -8.297 1 95 126 THR B O 1
ATOM 3738 N N . ARG B 1 127 ? -5.113 -35.156 -9.938 1 95.06 127 ARG B N 1
ATOM 3739 C CA . ARG B 1 127 ? -6.352 -35.5 -9.25 1 95.06 127 ARG B CA 1
ATOM 3740 C C . ARG B 1 127 ? -6.07 -36.188 -7.922 1 95.06 127 ARG B C 1
ATOM 3742 O O . ARG B 1 127 ? -6.734 -35.938 -6.922 1 95.06 127 ARG B O 1
ATOM 3749 N N . GLY B 1 128 ? -5.129 -37.062 -8.016 1 95.75 128 GLY B N 1
ATOM 3750 C CA . GLY B 1 128 ? -4.738 -37.781 -6.797 1 95.75 128 GLY B CA 1
ATOM 3751 C C . GLY B 1 128 ? -4.211 -36.844 -5.719 1 95.75 128 GLY B C 1
ATOM 3752 O O . GLY B 1 128 ? -4.551 -37 -4.543 1 95.75 128 GLY B O 1
ATOM 3753 N N . ASP B 1 129 ? -3.402 -35.906 -6.145 1 96.44 129 ASP B N 1
ATOM 3754 C CA . ASP B 1 129 ? -2.83 -34.938 -5.203 1 96.44 129 ASP B CA 1
ATOM 3755 C C . ASP B 1 129 ? -3.922 -34.125 -4.531 1 96.44 129 ASP B C 1
ATOM 3757 O O . ASP B 1 129 ? -3.877 -33.875 -3.322 1 96.44 129 ASP B O 1
ATOM 3761 N N . PHE B 1 130 ? -4.891 -33.688 -5.258 1 96.88 130 PHE B N 1
ATOM 3762 C CA . PHE B 1 130 ? -5.984 -32.906 -4.691 1 96.88 130 PHE B CA 1
ATOM 3763 C C . PHE B 1 130 ? -6.812 -33.75 -3.734 1 96.88 130 PHE B C 1
ATOM 3765 O O . PHE B 1 130 ? -7.238 -33.25 -2.682 1 96.88 130 PHE B O 1
ATOM 3772 N N . TYR B 1 131 ? -7.031 -34.969 -4.16 1 96.56 131 TYR B N 1
ATOM 3773 C CA . TYR B 1 131 ? -7.82 -35.844 -3.311 1 96.56 131 TYR B CA 1
ATOM 3774 C C . TYR B 1 131 ? -7.141 -36.062 -1.965 1 96.56 131 TYR B C 1
ATOM 3776 O O . TYR B 1 131 ? -7.805 -36.156 -0.93 1 96.56 131 TYR B O 1
ATOM 3784 N N . ARG B 1 132 ? -5.902 -36.188 -2.051 1 96.12 132 ARG B N 1
ATOM 3785 C CA . ARG B 1 132 ? -5.137 -36.375 -0.826 1 96.12 132 ARG B CA 1
ATOM 3786 C C . ARG B 1 132 ? -5.195 -35.156 0.071 1 96.12 132 ARG B C 1
ATOM 3788 O O . ARG B 1 132 ? -5.055 -35.25 1.291 1 96.12 132 ARG B O 1
ATOM 3795 N N . LEU B 1 133 ? -5.359 -34 -0.517 1 93.94 133 LEU B N 1
ATOM 3796 C CA . LEU B 1 133 ? -5.41 -32.75 0.242 1 93.94 133 LEU B CA 1
ATOM 3797 C C . LEU B 1 133 ? -6.641 -32.719 1.144 1 93.94 133 LEU B C 1
ATOM 3799 O O . LEU B 1 133 ? -6.527 -32.469 2.346 1 93.94 133 LEU B O 1
ATOM 3803 N N . SER B 1 134 ? -7.887 -32.906 0.557 1 92.75 134 SER B N 1
ATOM 3804 C CA . SER B 1 134 ? -9.086 -32.719 1.364 1 92.75 134 SER B CA 1
ATOM 3805 C C . SER B 1 134 ? -10.188 -33.688 0.955 1 92.75 134 SER B C 1
ATOM 3807 O O . SER B 1 134 ? -11.32 -33.594 1.43 1 92.75 134 SER B O 1
ATOM 3809 N N . GLY B 1 135 ? -9.922 -34.5 -0.03 1 94.5 135 GLY B N 1
ATOM 3810 C CA . GLY B 1 135 ? -10.828 -35.594 -0.322 1 94.5 135 GLY B CA 1
ATOM 3811 C C . GLY B 1 135 ? -11.773 -35.312 -1.468 1 94.5 135 GLY B C 1
ATOM 3812 O O . GLY B 1 135 ? -12.609 -36.125 -1.821 1 94.5 135 GLY B O 1
ATOM 3813 N N . PHE B 1 136 ? -11.75 -34.156 -2.074 1 96.31 136 PHE B N 1
ATOM 3814 C CA . PHE B 1 136 ? -12.625 -33.875 -3.207 1 96.31 136 PHE B CA 1
ATOM 3815 C C . PHE B 1 136 ? -12.156 -34.594 -4.453 1 96.31 136 PHE B C 1
ATOM 3817 O O . PHE B 1 136 ? -10.992 -34.5 -4.852 1 96.31 136 PHE B O 1
ATOM 3824 N N . PRO B 1 137 ? -12.992 -35.312 -5.066 1 94.69 137 PRO B N 1
ATOM 3825 C CA . PRO B 1 137 ? -12.555 -36.125 -6.184 1 94.69 137 PRO B CA 1
ATOM 3826 C C . PRO B 1 137 ? -12.391 -35.344 -7.48 1 94.69 137 PRO B C 1
ATOM 3828 O O . PRO B 1 137 ? -13.078 -34.344 -7.688 1 94.69 137 PRO B O 1
ATOM 3831 N N . ASN B 1 138 ? -11.492 -35.75 -8.297 1 94.88 138 ASN B N 1
ATOM 3832 C CA . ASN B 1 138 ? -11.352 -35.406 -9.711 1 94.88 138 ASN B CA 1
ATOM 3833 C C . ASN B 1 138 ? -11.078 -33.938 -9.906 1 94.88 138 ASN B C 1
ATOM 3835 O O . ASN B 1 138 ? -11.641 -33.312 -10.805 1 94.88 138 ASN B O 1
ATOM 3839 N N . VAL B 1 139 ? -10.273 -33.344 -9.086 1 96.81 139 VAL B N 1
ATOM 3840 C CA . VAL B 1 139 ? -9.945 -31.938 -9.195 1 96.81 139 VAL B CA 1
ATOM 3841 C C . VAL B 1 139 ? -8.648 -31.766 -9.984 1 96.81 139 VAL B C 1
ATOM 3843 O O . VAL B 1 139 ? -7.668 -32.469 -9.742 1 96.81 139 VAL B O 1
ATOM 3846 N N . LEU B 1 140 ? -8.641 -30.844 -10.898 1 96 140 LEU B N 1
ATOM 3847 C CA . LEU B 1 140 ? -7.465 -30.531 -11.711 1 96 140 LEU B CA 1
ATOM 3848 C C . LEU B 1 140 ? -6.789 -29.25 -11.234 1 96 140 LEU B C 1
ATOM 3850 O O . LEU B 1 140 ? -5.613 -29.031 -11.516 1 96 140 LEU B O 1
ATOM 3854 N N . GLY B 1 141 ? -7.574 -28.406 -10.586 1 97.31 141 GLY B N 1
ATOM 3855 C CA . GLY B 1 141 ? -7.039 -27.141 -10.133 1 97.31 141 GLY B CA 1
ATOM 3856 C C . GLY B 1 141 ? -8.055 -26.297 -9.367 1 97.31 141 GLY B C 1
ATOM 3857 O O . GLY B 1 141 ? -9.258 -26.547 -9.445 1 97.31 141 GLY B O 1
ATOM 3858 N N . ALA B 1 142 ? -7.578 -25.406 -8.594 1 98.19 142 ALA B N 1
ATOM 3859 C CA . ALA B 1 142 ? -8.391 -24.391 -7.926 1 98.19 142 ALA B CA 1
ATOM 3860 C C . ALA B 1 142 ? -8.211 -23.031 -8.586 1 98.19 142 ALA B C 1
ATOM 3862 O O . ALA B 1 142 ? -7.086 -22.594 -8.828 1 98.19 142 ALA B O 1
ATOM 3863 N N . ILE B 1 143 ? -9.312 -22.359 -8.891 1 97.81 143 ILE B N 1
ATOM 3864 C CA . ILE B 1 143 ? -9.273 -21.094 -9.609 1 97.81 143 ILE B CA 1
ATOM 3865 C C . ILE B 1 143 ? -9.781 -19.969 -8.711 1 97.81 143 ILE B C 1
ATOM 3867 O O . ILE B 1 143 ? -10.719 -20.156 -7.934 1 97.81 143 ILE B O 1
ATOM 3871 N N . ASP B 1 144 ? -9.156 -18.859 -8.766 1 96.62 144 ASP B N 1
ATOM 3872 C CA . ASP B 1 144 ? -9.602 -17.672 -8.047 1 96.62 144 ASP B CA 1
ATOM 3873 C C . ASP B 1 144 ? -8.969 -16.406 -8.641 1 96.62 144 ASP B C 1
ATOM 3875 O O . ASP B 1 144 ? -8.109 -16.5 -9.516 1 96.62 144 ASP B O 1
ATOM 3879 N N . GLY B 1 145 ? -9.523 -15.297 -8.227 1 95.31 145 GLY B N 1
ATOM 3880 C CA . GLY B 1 145 ? -8.969 -14 -8.594 1 95.31 145 GLY B CA 1
ATOM 3881 C C . GLY B 1 145 ? -8.336 -13.273 -7.426 1 95.31 145 GLY B C 1
ATOM 3882 O O . GLY B 1 145 ? -8.648 -13.555 -6.27 1 95.31 145 GLY B O 1
ATOM 3883 N N . THR B 1 146 ? -7.418 -12.438 -7.723 1 94.56 146 THR B N 1
ATOM 3884 C CA . THR B 1 146 ? -6.828 -11.547 -6.727 1 94.56 146 THR B CA 1
ATOM 3885 C C . THR B 1 146 ? -6.488 -10.195 -7.344 1 94.56 146 THR B C 1
ATOM 3887 O O . THR B 1 146 ? -6.16 -10.117 -8.531 1 94.56 146 THR B O 1
ATOM 3890 N N . HIS B 1 147 ? -6.555 -9.156 -6.539 1 93.81 147 HIS B N 1
ATOM 3891 C CA . HIS B 1 147 ? -6.262 -7.809 -7.023 1 93.81 147 HIS B CA 1
ATOM 3892 C C . HIS B 1 147 ? -4.867 -7.363 -6.605 1 93.81 147 HIS B C 1
ATOM 3894 O O . HIS B 1 147 ? -4.438 -7.629 -5.477 1 93.81 147 HIS B O 1
ATOM 3900 N N . VAL B 1 148 ? -4.199 -6.801 -7.48 1 96 148 VAL B N 1
ATOM 3901 C CA . VAL B 1 148 ? -2.916 -6.152 -7.223 1 96 148 VAL B CA 1
ATOM 3902 C C . VAL B 1 148 ? -3.045 -4.648 -7.449 1 96 148 VAL B C 1
ATOM 3904 O O . VAL B 1 148 ? -3.406 -4.207 -8.539 1 96 148 VAL B O 1
ATOM 3907 N N . ARG B 1 149 ? -2.734 -3.9 -6.438 1 93.38 149 ARG B N 1
ATOM 3908 C CA . ARG B 1 149 ? -2.906 -2.451 -6.477 1 93.38 149 ARG B CA 1
ATOM 3909 C C . ARG B 1 149 ? -1.866 -1.802 -7.387 1 93.38 149 ARG B C 1
ATOM 3911 O O . ARG B 1 149 ? -0.692 -2.174 -7.359 1 93.38 149 ARG B O 1
ATOM 3918 N N . ILE B 1 150 ? -2.309 -0.806 -8.133 1 94 150 ILE B N 1
ATOM 3919 C CA . ILE B 1 150 ? -1.41 -0.047 -8.992 1 94 150 ILE B CA 1
ATOM 3920 C C . ILE B 1 150 ? -1.662 1.448 -8.812 1 94 150 ILE B C 1
ATOM 3922 O O . ILE B 1 150 ? -2.703 1.85 -8.289 1 94 150 ILE B O 1
ATOM 3926 N N . GLN B 1 151 ? -0.661 2.146 -9.172 1 90.31 151 GLN B N 1
ATOM 3927 C CA . GLN B 1 151 ? -0.858 3.59 -9.242 1 90.31 151 GLN B CA 1
ATOM 3928 C C . GLN B 1 151 ? -1.87 3.957 -10.32 1 90.31 151 GLN B C 1
ATOM 3930 O O . GLN B 1 151 ? -1.913 3.324 -11.375 1 90.31 151 GLN B O 1
ATOM 3935 N N . ALA B 1 152 ? -2.617 4.984 -10.07 1 86.56 152 ALA B N 1
ATOM 3936 C CA . ALA B 1 152 ? -3.623 5.426 -11.031 1 86.56 152 ALA B CA 1
ATOM 3937 C C . ALA B 1 152 ? -3 5.652 -12.406 1 86.56 152 ALA B C 1
ATOM 3939 O O . ALA B 1 152 ? -2.074 6.453 -12.555 1 86.56 152 ALA B O 1
ATOM 3940 N N . PRO B 1 153 ? -3.504 4.906 -13.336 1 86.5 153 PRO B N 1
ATOM 3941 C CA . PRO B 1 153 ? -2.977 5.105 -14.688 1 86.5 153 PRO B CA 1
ATOM 3942 C C . PRO B 1 153 ? -3.455 6.41 -15.32 1 86.5 153 PRO B C 1
ATOM 3944 O O . PRO B 1 153 ? -4.504 6.934 -14.945 1 86.5 153 PRO B O 1
ATOM 3947 N N . SER B 1 154 ? -2.664 6.867 -16.203 1 82.69 154 SER B N 1
ATOM 3948 C CA . SER B 1 154 ? -3.02 8.102 -16.906 1 82.69 154 SER B CA 1
ATOM 3949 C C . SER B 1 154 ? -4.105 7.855 -17.938 1 82.69 154 SER B C 1
ATOM 3951 O O . SER B 1 154 ? -4.895 8.75 -18.25 1 82.69 154 SER B O 1
ATOM 3953 N N . GLU B 1 155 ? -4.129 6.688 -18.438 1 82.69 155 GLU B N 1
ATOM 3954 C CA . GLU B 1 155 ? -5.109 6.32 -19.453 1 82.69 155 GLU B CA 1
ATOM 3955 C C . GLU B 1 155 ? -6.148 5.352 -18.891 1 82.69 155 GLU B C 1
ATOM 3957 O O . GLU B 1 155 ? -5.805 4.41 -18.172 1 82.69 155 GLU B O 1
ATOM 3962 N N . ASP B 1 156 ? -7.418 5.609 -19.156 1 84.88 156 ASP B N 1
ATOM 3963 C CA . ASP B 1 156 ? -8.531 4.734 -18.797 1 84.88 156 ASP B CA 1
ATOM 3964 C C . ASP B 1 156 ? -8.508 4.414 -17.297 1 84.88 156 ASP B C 1
ATOM 3966 O O . ASP B 1 156 ? -8.586 3.248 -16.906 1 84.88 156 ASP B O 1
ATOM 3970 N N . GLU B 1 157 ? -8.297 5.359 -16.531 1 83.62 157 GLU B N 1
ATOM 3971 C CA . GLU B 1 157 ? -8.164 5.215 -15.094 1 83.62 157 GLU B CA 1
ATOM 3972 C C . GLU B 1 157 ? -9.375 4.512 -14.492 1 83.62 157 GLU B C 1
ATOM 3974 O O . GLU B 1 157 ? -9.234 3.607 -13.664 1 83.62 157 GLU B O 1
ATOM 3979 N N . ALA B 1 158 ? -10.516 4.848 -14.898 1 83.31 158 ALA B N 1
ATOM 3980 C CA . ALA B 1 158 ? -11.758 4.352 -14.32 1 83.31 158 ALA B CA 1
ATOM 3981 C C . ALA B 1 158 ? -11.859 2.834 -14.461 1 83.31 158 ALA B C 1
ATOM 3983 O O . ALA B 1 158 ? -12.43 2.16 -13.594 1 83.31 158 ALA B O 1
ATOM 3984 N N . SER B 1 159 ? -11.344 2.322 -15.523 1 88.19 159 SER B N 1
ATOM 3985 C CA . SER B 1 159 ? -11.398 0.886 -15.766 1 88.19 159 SER B CA 1
ATOM 3986 C C . SER B 1 159 ? -10.602 0.117 -14.719 1 88.19 159 SER B C 1
ATOM 3988 O O . SER B 1 159 ? -10.859 -1.065 -14.484 1 88.19 159 SER B O 1
ATOM 3990 N N . PHE B 1 160 ? -9.727 0.816 -14.094 1 89.44 160 PHE B N 1
ATOM 3991 C CA . PHE B 1 160 ? -8.828 0.111 -13.195 1 89.44 160 PHE B CA 1
ATOM 3992 C C . PHE B 1 160 ? -9.297 0.244 -11.75 1 89.44 160 PHE B C 1
ATOM 3994 O O . PHE B 1 160 ? -8.648 -0.264 -10.828 1 89.44 160 PHE B O 1
ATOM 4001 N N . VAL B 1 161 ? -10.344 0.867 -11.508 1 86.62 161 VAL B N 1
ATOM 4002 C CA . VAL B 1 161 ? -10.875 1.022 -10.164 1 86.62 161 VAL B CA 1
ATOM 4003 C C . VAL B 1 161 ? -11.742 -0.186 -9.805 1 86.62 161 VAL B C 1
ATOM 4005 O O . VAL B 1 161 ? -12.719 -0.48 -10.492 1 86.62 161 VAL B O 1
ATOM 4008 N N . ASN B 1 162 ? -11.383 -0.84 -8.805 1 85.25 162 ASN B N 1
ATOM 4009 C CA . ASN B 1 162 ? -12.133 -2.023 -8.398 1 85.25 162 ASN B CA 1
ATOM 4010 C C . ASN B 1 162 ? -13.32 -1.66 -7.52 1 85.25 162 ASN B C 1
ATOM 4012 O O . ASN B 1 162 ? -13.594 -0.479 -7.289 1 85.25 162 ASN B O 1
ATOM 4016 N N . ARG B 1 163 ? -14.023 -2.629 -7.105 1 75.69 163 ARG B N 1
ATOM 4017 C CA . ARG B 1 163 ? -15.258 -2.438 -6.352 1 75.69 163 ARG B CA 1
ATOM 4018 C C . ARG B 1 163 ? -14.984 -1.716 -5.035 1 75.69 163 ARG B C 1
ATOM 4020 O O . ARG B 1 163 ? -15.891 -1.11 -4.457 1 75.69 163 ARG B O 1
ATOM 4027 N N . LYS B 1 164 ? -13.812 -1.816 -4.582 1 74.88 164 LYS B N 1
ATOM 4028 C CA . LYS B 1 164 ? -13.445 -1.186 -3.316 1 74.88 164 LYS B CA 1
ATOM 4029 C C . LYS B 1 164 ? -12.922 0.231 -3.541 1 74.88 164 LYS B C 1
ATOM 4031 O O . LYS B 1 164 ? -12.477 0.89 -2.6 1 74.88 164 LYS B O 1
ATOM 4036 N N . GLY B 1 165 ? -12.867 0.67 -4.832 1 78.06 165 GLY B N 1
ATOM 4037 C CA . GLY B 1 165 ? -12.469 2.029 -5.156 1 78.06 165 GLY B CA 1
ATOM 4038 C C . GLY B 1 165 ? -10.961 2.189 -5.285 1 78.06 165 GLY B C 1
ATOM 4039 O O . GLY B 1 165 ? -10.445 3.309 -5.238 1 78.06 165 GLY B O 1
ATOM 4040 N N . VAL B 1 166 ? -10.312 1.127 -5.395 1 84.81 166 VAL B N 1
ATOM 4041 C CA . VAL B 1 166 ? -8.852 1.146 -5.484 1 84.81 166 VAL B CA 1
ATOM 4042 C C . VAL B 1 166 ? -8.422 0.79 -6.906 1 84.81 166 VAL B C 1
ATOM 4044 O O . VAL B 1 166 ? -9.008 -0.086 -7.539 1 84.81 166 VAL B O 1
ATOM 4047 N N . HIS B 1 167 ? -7.449 1.448 -7.355 1 91.19 167 HIS B N 1
ATOM 4048 C CA . HIS B 1 167 ? -6.891 1.092 -8.656 1 91.19 167 HIS B CA 1
ATOM 4049 C C . HIS B 1 167 ? -6.133 -0.231 -8.586 1 91.19 167 HIS B C 1
ATOM 4051 O O . HIS B 1 167 ? -5.195 -0.374 -7.797 1 91.19 167 HIS B O 1
ATOM 4057 N N . SER B 1 168 ? -6.496 -1.169 -9.461 1 94.12 168 SER B N 1
ATOM 4058 C CA . SER B 1 168 ? -5.84 -2.469 -9.359 1 94.12 168 SER B CA 1
ATOM 4059 C C . SER B 1 168 ? -5.906 -3.223 -10.688 1 94.12 168 SER B C 1
ATOM 4061 O O . SER B 1 168 ? -6.598 -2.799 -11.609 1 94.12 168 SER B O 1
ATOM 4063 N N . VAL B 1 169 ? -5.078 -4.203 -10.781 1 95.19 169 VAL B N 1
ATOM 4064 C CA . VAL B 1 169 ? -5.16 -5.25 -11.797 1 95.19 169 VAL B CA 1
ATOM 4065 C C . VAL B 1 169 ? -5.809 -6.496 -11.195 1 95.19 169 VAL B C 1
ATOM 4067 O O . VAL B 1 169 ? -5.477 -6.902 -10.078 1 95.19 169 VAL B O 1
ATOM 4070 N N . ASN B 1 170 ? -6.828 -7.008 -11.883 1 95.38 170 ASN B N 1
ATOM 4071 C CA . ASN B 1 170 ? -7.445 -8.266 -11.469 1 95.38 170 ASN B CA 1
ATOM 4072 C C . ASN B 1 170 ? -6.742 -9.469 -12.094 1 95.38 170 ASN B C 1
ATOM 4074 O O . ASN B 1 170 ? -6.703 -9.602 -13.32 1 95.38 170 ASN B O 1
ATOM 4078 N N . VAL B 1 171 ? -6.234 -10.328 -11.281 1 97.06 171 VAL B N 1
ATOM 4079 C CA . VAL B 1 171 ? -5.426 -11.469 -11.703 1 97.06 171 VAL B CA 1
ATOM 4080 C C . VAL B 1 171 ? -6.188 -12.766 -11.461 1 97.06 171 VAL B C 1
ATOM 4082 O O . VAL B 1 171 ? -6.559 -13.062 -10.32 1 97.06 171 VAL B O 1
ATOM 4085 N N . GLN B 1 172 ? -6.457 -13.492 -12.477 1 97.19 172 GLN B N 1
ATOM 4086 C CA . GLN B 1 172 ? -7.012 -14.836 -12.336 1 97.19 172 GLN B CA 1
ATOM 4087 C C . GLN B 1 172 ? -5.914 -15.891 -12.383 1 97.19 172 GLN B C 1
ATOM 4089 O O . GLN B 1 172 ? -5.039 -15.852 -13.25 1 97.19 172 GLN B O 1
ATOM 4094 N N . ALA B 1 173 ? -5.945 -16.828 -11.492 1 98.12 173 ALA B N 1
ATOM 4095 C CA . ALA B 1 173 ? -4.934 -17.875 -11.5 1 98.12 173 ALA B CA 1
ATOM 4096 C C . ALA B 1 173 ? -5.551 -19.234 -11.156 1 98.12 173 ALA B C 1
ATOM 4098 O O . ALA B 1 173 ? -6.617 -19.297 -10.539 1 98.12 173 ALA B O 1
ATOM 4099 N N . VAL B 1 174 ? -4.977 -20.266 -11.656 1 98.19 174 VAL B N 1
ATOM 4100 C CA . VAL B 1 174 ? -5.242 -21.656 -11.289 1 98.19 174 VAL B CA 1
ATOM 4101 C C . VAL B 1 174 ? -3.988 -22.266 -10.672 1 98.19 174 VAL B C 1
ATOM 4103 O O . VAL B 1 174 ? -2.875 -22.031 -11.148 1 98.19 174 VAL B O 1
ATOM 4106 N N . CYS B 1 175 ? -4.152 -22.953 -9.609 1 98.25 175 CYS B N 1
ATOM 4107 C CA . CYS B 1 175 ? -2.994 -23.625 -9.039 1 98.25 175 CYS B CA 1
ATOM 4108 C C . CYS B 1 175 ? -3.303 -25.094 -8.75 1 98.25 175 CYS B C 1
ATOM 4110 O O . CYS B 1 175 ? -4.465 -25.5 -8.742 1 98.25 175 CYS B O 1
ATOM 4112 N N . ASP B 1 176 ? -2.324 -25.906 -8.609 1 97.62 176 ASP B N 1
ATOM 4113 C CA . ASP B 1 176 ? -2.469 -27.312 -8.266 1 97.62 176 ASP B CA 1
ATOM 4114 C C . ASP B 1 176 ? -2.451 -27.516 -6.754 1 97.62 176 ASP B C 1
ATOM 4116 O O . ASP B 1 176 ? -2.514 -26.562 -5.992 1 97.62 176 ASP B O 1
ATOM 4120 N N . ALA B 1 177 ? -2.455 -28.75 -6.324 1 97.31 177 ALA B N 1
ATOM 4121 C CA . ALA B 1 177 ? -2.594 -29.094 -4.914 1 97.31 177 ALA B CA 1
ATOM 4122 C C . ALA B 1 177 ? -1.368 -28.656 -4.117 1 97.31 177 ALA B C 1
ATOM 4124 O O . ALA B 1 177 ? -1.431 -28.531 -2.893 1 97.31 177 ALA B O 1
ATOM 4125 N N . LYS B 1 178 ? -0.26 -28.422 -4.805 1 95.81 178 LYS B N 1
ATOM 4126 C CA . LYS B 1 178 ? 0.98 -28.016 -4.145 1 95.81 178 LYS B CA 1
ATOM 4127 C C . LYS B 1 178 ? 1.133 -26.5 -4.137 1 95.81 178 LYS B C 1
ATOM 4129 O O . LYS B 1 178 ? 2.117 -25.969 -3.617 1 95.81 178 LYS B O 1
ATOM 4134 N N . GLY B 1 179 ? 0.214 -25.828 -4.77 1 97.12 179 GLY B N 1
ATOM 4135 C CA . GLY B 1 179 ? 0.248 -24.375 -4.809 1 97.12 179 GLY B CA 1
ATOM 4136 C C . GLY B 1 179 ? 1.04 -23.828 -5.98 1 97.12 179 GLY B C 1
ATOM 4137 O O . GLY B 1 179 ? 1.474 -22.672 -5.961 1 97.12 179 GLY B O 1
ATOM 4138 N N . LYS B 1 180 ? 1.327 -24.672 -6.914 1 97.81 180 LYS B N 1
ATOM 4139 C CA . LYS B 1 180 ? 1.992 -24.234 -8.133 1 97.81 180 LYS B CA 1
ATOM 4140 C C . LYS B 1 180 ? 0.987 -23.656 -9.133 1 97.81 180 LYS B C 1
ATOM 4142 O O . LYS B 1 180 ? -0.04 -24.281 -9.414 1 97.81 180 LYS B O 1
ATOM 4147 N N . PHE B 1 181 ? 1.329 -22.469 -9.625 1 98.56 181 PHE B N 1
ATOM 4148 C CA . PHE B 1 181 ? 0.443 -21.875 -10.625 1 98.56 181 PHE B CA 1
ATOM 4149 C C . PHE B 1 181 ? 0.527 -22.656 -11.938 1 98.56 181 PHE B C 1
ATOM 4151 O O . PHE B 1 181 ? 1.619 -22.875 -12.469 1 98.56 181 PHE B O 1
ATOM 4158 N N . THR B 1 182 ? -0.602 -23.047 -12.438 1 97.88 182 THR B N 1
ATOM 4159 C CA . THR B 1 182 ? -0.647 -23.766 -13.703 1 97.88 182 THR B CA 1
ATOM 4160 C C . THR B 1 182 ? -1.201 -22.875 -14.812 1 97.88 182 THR B C 1
ATOM 4162 O O . THR B 1 182 ? -1.048 -23.188 -16 1 97.88 182 THR B O 1
ATOM 4165 N N . ASN B 1 183 ? -1.838 -21.875 -14.406 1 97.69 183 ASN B N 1
ATOM 4166 C CA . ASN B 1 183 ? -2.328 -20.828 -15.305 1 97.69 183 ASN B CA 1
ATOM 4167 C C . ASN B 1 183 ? -2.461 -19.484 -14.602 1 97.69 183 ASN B C 1
ATOM 4169 O O . ASN B 1 183 ? -2.801 -19.438 -13.414 1 97.69 183 ASN B O 1
ATOM 4173 N N . ILE B 1 184 ? -2.201 -18.438 -15.344 1 97.5 184 ILE B N 1
ATOM 4174 C CA . ILE B 1 184 ? -2.346 -17.094 -14.781 1 97.5 184 ILE B CA 1
ATOM 4175 C C . ILE B 1 184 ? -2.73 -16.109 -15.875 1 97.5 184 ILE B C 1
ATOM 4177 O O . ILE B 1 184 ? -2.215 -16.172 -17 1 97.5 184 ILE B O 1
ATOM 4181 N N . ASN B 1 185 ? -3.678 -15.328 -15.641 1 96.5 185 ASN B N 1
ATOM 4182 C CA . ASN B 1 185 ? -4.098 -14.203 -16.469 1 96.5 185 ASN B CA 1
ATOM 4183 C C . ASN B 1 185 ? -4.07 -12.891 -15.68 1 96.5 185 ASN B C 1
ATOM 4185 O O . ASN B 1 185 ? -4.914 -12.664 -14.812 1 96.5 185 ASN B O 1
ATOM 4189 N N . ALA B 1 186 ? -3.123 -12.047 -15.984 1 95.5 186 ALA B N 1
ATOM 4190 C CA . ALA B 1 186 ? -2.928 -10.797 -15.25 1 95.5 186 ALA B CA 1
ATOM 4191 C C . ALA B 1 186 ? -3.135 -9.586 -16.156 1 95.5 186 ALA B C 1
ATOM 4193 O O . ALA B 1 186 ? -2.449 -8.57 -16.016 1 95.5 186 ALA B O 1
ATOM 4194 N N . ASN B 1 187 ? -4.043 -9.656 -17.047 1 93.12 187 ASN B N 1
ATOM 4195 C CA . ASN B 1 187 ? -4.176 -8.602 -18.047 1 93.12 187 ASN B CA 1
ATOM 4196 C C . ASN B 1 187 ? -5.527 -7.902 -17.953 1 93.12 187 ASN B C 1
ATOM 4198 O O . ASN B 1 187 ? -6.008 -7.32 -18.922 1 93.12 187 ASN B O 1
ATOM 4202 N N . TRP B 1 188 ? -6.156 -7.922 -16.828 1 93.75 188 TRP B N 1
ATOM 4203 C CA . TRP B 1 188 ? -7.484 -7.328 -16.734 1 93.75 188 TRP B CA 1
ATOM 4204 C C . TRP B 1 188 ? -7.5 -6.203 -15.703 1 93.75 188 TRP B C 1
ATOM 4206 O O . TRP B 1 188 ? -6.887 -6.32 -14.641 1 93.75 188 TRP B O 1
ATOM 4216 N N . PRO B 1 189 ? -8.172 -5.125 -16.078 1 93.75 189 PRO B N 1
ATOM 4217 C CA . PRO B 1 189 ? -8.289 -4.027 -15.117 1 93.75 189 PRO B CA 1
ATOM 4218 C C . PRO B 1 189 ? -9.094 -4.414 -13.883 1 93.75 189 PRO B C 1
ATOM 4220 O O . PRO B 1 189 ? -9.844 -5.395 -13.906 1 93.75 189 PRO B O 1
ATOM 4223 N N . GLY B 1 190 ? -8.969 -3.641 -12.875 1 91.44 190 GLY B N 1
ATOM 4224 C CA . GLY B 1 190 ? -9.57 -3.934 -11.578 1 91.44 190 GLY B CA 1
ATOM 4225 C C . GLY B 1 190 ? -11.086 -3.93 -11.609 1 91.44 190 GLY B C 1
ATOM 4226 O O . GLY B 1 190 ? -11.734 -4.508 -10.734 1 91.44 190 GLY B O 1
ATOM 4227 N N . SER B 1 191 ? -11.664 -3.387 -12.57 1 90.81 191 SER B N 1
ATOM 4228 C CA . SER B 1 191 ? -13.117 -3.307 -12.656 1 90.81 191 SER B CA 1
ATOM 4229 C C . SER B 1 191 ? -13.719 -4.602 -13.195 1 90.81 191 SER B C 1
ATOM 4231 O O . SER B 1 191 ? -14.922 -4.82 -13.094 1 90.81 191 SER B O 1
ATOM 4233 N N . SER B 1 192 ? -12.938 -5.438 -13.727 1 91.75 192 SER B N 1
ATOM 4234 C CA . SER B 1 192 ? -13.414 -6.68 -14.328 1 91.75 192 SER B CA 1
ATOM 4235 C C . SER B 1 192 ? -13.805 -7.695 -13.258 1 91.75 192 SER B C 1
ATOM 4237 O O . SER B 1 192 ? -13.109 -7.848 -12.25 1 91.75 192 SER B O 1
ATOM 4239 N N . HIS B 1 193 ? -14.859 -8.438 -13.547 1 90.06 193 HIS B N 1
ATOM 4240 C CA . HIS B 1 193 ? -15.312 -9.492 -12.641 1 90.06 193 HIS B CA 1
ATOM 4241 C C . HIS B 1 193 ? -14.594 -10.805 -12.914 1 90.06 193 HIS B C 1
ATOM 4243 O O . HIS B 1 193 ? -14.305 -11.125 -14.07 1 90.06 193 HIS B O 1
ATOM 4249 N N . ASP B 1 194 ? -14.445 -11.523 -11.898 1 90.81 194 ASP B N 1
ATOM 4250 C CA . ASP B 1 194 ? -13.773 -12.812 -12.016 1 90.81 194 ASP B CA 1
ATOM 4251 C C . ASP B 1 194 ? -14.469 -13.703 -13.047 1 90.81 194 ASP B C 1
ATOM 4253 O O . ASP B 1 194 ? -13.805 -14.375 -13.836 1 90.81 194 ASP B O 1
ATOM 4257 N N . SER B 1 195 ? -15.82 -13.711 -13.008 1 92.38 195 SER B N 1
ATOM 4258 C CA . SER B 1 195 ? -16.578 -14.555 -13.93 1 92.38 195 SER B CA 1
ATOM 4259 C C . SER B 1 195 ? -16.328 -14.133 -15.375 1 92.38 195 SER B C 1
ATOM 4261 O O . SER B 1 195 ? -16.281 -14.984 -16.266 1 92.38 195 SER B O 1
ATOM 4263 N N . HIS B 1 196 ? -16.188 -12.883 -15.555 1 92.19 196 HIS B N 1
ATOM 4264 C CA . HIS B 1 196 ? -15.922 -12.383 -16.891 1 92.19 196 HIS B CA 1
ATOM 4265 C C . HIS B 1 196 ? -14.531 -12.789 -17.375 1 92.19 196 HIS B C 1
ATOM 4267 O O . HIS B 1 196 ? -14.367 -13.234 -18.516 1 92.19 196 HIS B O 1
ATOM 4273 N N . ILE B 1 197 ? -13.602 -12.625 -16.531 1 94.75 197 ILE B N 1
ATOM 4274 C CA . ILE B 1 197 ? -12.234 -13.008 -16.859 1 94.75 197 ILE B CA 1
ATOM 4275 C C . ILE B 1 197 ? -12.18 -14.492 -17.203 1 94.75 197 ILE B C 1
ATOM 4277 O O . ILE B 1 197 ? -11.57 -14.891 -18.203 1 94.75 197 ILE B O 1
ATOM 4281 N N . PHE B 1 198 ? -12.82 -15.289 -16.422 1 96.19 198 PHE B N 1
ATOM 4282 C CA . PHE B 1 198 ? -12.836 -16.734 -16.656 1 96.19 198 PHE B CA 1
ATOM 4283 C C . PHE B 1 198 ? -13.445 -17.047 -18.016 1 96.19 198 PHE B C 1
ATOM 4285 O O . PHE B 1 198 ? -12.852 -17.797 -18.797 1 96.19 198 PHE B O 1
ATOM 4292 N N . ARG B 1 199 ? -14.562 -16.469 -18.297 1 94 199 ARG B N 1
ATOM 4293 C CA . ARG B 1 199 ? -15.305 -16.766 -19.516 1 94 199 ARG B CA 1
ATOM 4294 C C . ARG B 1 199 ? -14.469 -16.469 -20.75 1 94 199 ARG B C 1
ATOM 4296 O O . ARG B 1 199 ? -14.57 -17.156 -21.766 1 94 199 ARG B O 1
ATOM 4303 N N . THR B 1 200 ? -13.641 -15.516 -20.656 1 93.75 200 THR B N 1
ATOM 4304 C CA . THR B 1 200 ? -12.867 -15.086 -21.812 1 93.75 200 THR B CA 1
ATOM 4305 C C . THR B 1 200 ? -11.461 -15.68 -21.766 1 93.75 200 THR B C 1
ATOM 4307 O O . THR B 1 200 ? -10.617 -15.359 -22.609 1 93.75 200 THR B O 1
ATOM 4310 N N . SER B 1 201 ? -11.25 -16.531 -20.875 1 94.81 201 SER B N 1
ATOM 4311 C CA . SER B 1 201 ? -9.898 -17.031 -20.641 1 94.81 201 SER B CA 1
ATOM 4312 C C . SER B 1 201 ? -9.609 -18.266 -21.484 1 94.81 201 SER B C 1
ATOM 4314 O O . SER B 1 201 ? -10.539 -18.922 -21.953 1 94.81 201 SER B O 1
ATOM 4316 N N . GLN B 1 202 ? -8.328 -18.547 -21.625 1 91.88 202 GLN B N 1
ATOM 4317 C CA . GLN B 1 202 ? -7.879 -19.75 -22.297 1 91.88 202 GLN B CA 1
ATOM 4318 C C . GLN B 1 202 ? -8.25 -21 -21.5 1 91.88 202 GLN B C 1
ATOM 4320 O O . GLN B 1 202 ? -8.523 -22.062 -22.078 1 91.88 202 GLN B O 1
ATOM 4325 N N . VAL B 1 203 ? -8.289 -20.891 -20.25 1 93.81 203 VAL B N 1
ATOM 4326 C CA . VAL B 1 203 ? -8.625 -22.016 -19.375 1 93.81 203 VAL B CA 1
ATOM 4327 C C . VAL B 1 203 ? -10.062 -22.453 -19.625 1 93.81 203 VAL B C 1
ATOM 4329 O O . VAL B 1 203 ? -10.352 -23.656 -19.719 1 93.81 203 VAL B O 1
ATOM 4332 N N . CYS B 1 204 ? -10.898 -21.5 -19.719 1 94.62 204 CYS B N 1
ATOM 4333 C CA . CYS B 1 204 ? -12.289 -21.828 -19.984 1 94.62 204 CYS B CA 1
ATOM 4334 C C . CYS B 1 204 ? -12.438 -22.547 -21.312 1 94.62 204 CYS B C 1
ATOM 4336 O O . CYS B 1 204 ? -13.078 -23.594 -21.391 1 94.62 204 CYS B O 1
ATOM 4338 N N . THR B 1 205 ? -11.859 -21.984 -22.312 1 93.94 205 THR B N 1
ATOM 4339 C CA . THR B 1 205 ? -11.914 -22.578 -23.656 1 93.94 205 THR B CA 1
ATOM 4340 C C . THR B 1 205 ? -11.359 -24 -23.641 1 93.94 205 THR B C 1
ATOM 4342 O O . THR B 1 205 ? -11.977 -24.906 -24.203 1 93.94 205 THR B O 1
ATOM 4345 N N . TYR B 1 206 ? -10.281 -24.141 -23 1 92.69 206 TYR B N 1
ATOM 4346 C CA . TYR B 1 206 ? -9.648 -25.453 -22.922 1 92.69 206 TYR B CA 1
ATOM 4347 C C . TYR B 1 206 ? -10.562 -26.453 -22.219 1 92.69 206 TYR B C 1
ATOM 4349 O O . TYR B 1 206 ? -10.734 -27.594 -22.672 1 92.69 206 TYR B O 1
ATOM 4357 N N . MET B 1 207 ? -11.156 -26.062 -21.156 1 93.31 207 MET B N 1
ATOM 4358 C CA . MET B 1 207 ? -11.992 -26.953 -20.359 1 93.31 207 MET B CA 1
ATOM 4359 C C . MET B 1 207 ? -13.289 -27.281 -21.094 1 93.31 207 MET B C 1
ATOM 4361 O O . MET B 1 207 ? -13.812 -28.391 -20.969 1 93.31 207 MET B O 1
ATOM 4365 N N . GLU B 1 208 ? -13.766 -26.375 -21.812 1 92.38 208 GLU B N 1
ATOM 4366 C CA . GLU B 1 208 ? -14.961 -26.625 -22.609 1 92.38 208 GLU B CA 1
ATOM 4367 C C . GLU B 1 208 ? -14.711 -27.688 -23.672 1 92.38 208 GLU B C 1
ATOM 4369 O O . GLU B 1 208 ? -15.586 -28.5 -23.969 1 92.38 208 GLU B O 1
ATOM 4374 N N . GLU B 1 209 ? -13.516 -27.656 -24.141 1 90.94 209 GLU B N 1
ATOM 4375 C CA . GLU B 1 209 ? -13.156 -28.578 -25.219 1 90.94 209 GLU B CA 1
ATOM 4376 C C . GLU B 1 209 ? -12.688 -29.922 -24.656 1 90.94 209 GLU B C 1
ATOM 4378 O O . GLU B 1 209 ? -12.945 -30.969 -25.25 1 90.94 209 GLU B O 1
ATOM 4383 N N . ASN B 1 210 ? -12 -29.859 -23.562 1 83.94 210 ASN B N 1
ATOM 4384 C CA . ASN B 1 210 ? -11.312 -31.062 -23.078 1 83.94 210 ASN B CA 1
ATOM 4385 C C . ASN B 1 210 ? -11.797 -31.453 -21.688 1 83.94 210 ASN B C 1
ATOM 4387 O O . ASN B 1 210 ? -11.43 -32.531 -21.188 1 83.94 210 ASN B O 1
ATOM 4391 N N . GLY B 1 211 ? -12.609 -30.562 -21.141 1 74.88 211 GLY B N 1
ATOM 4392 C CA . GLY B 1 211 ? -12.961 -30.766 -19.75 1 74.88 211 GLY B CA 1
ATOM 4393 C C . GLY B 1 211 ? -14.148 -31.703 -19.547 1 74.88 211 GLY B C 1
ATOM 4394 O O . GLY B 1 211 ? -14.453 -32.5 -20.438 1 74.88 211 GLY B O 1
ATOM 4395 N N . GLY B 1 212 ? -14.633 -31.75 -18.328 1 71.69 212 GLY B N 1
ATOM 4396 C CA . GLY B 1 212 ? -15.719 -32.625 -17.906 1 71.69 212 GLY B CA 1
ATOM 4397 C C . GLY B 1 212 ? -15.352 -33.531 -16.766 1 71.69 212 GLY B C 1
ATOM 4398 O O . GLY B 1 212 ? -14.172 -33.688 -16.438 1 71.69 212 GLY B O 1
ATOM 4399 N N . TRP B 1 213 ? -16.344 -34.062 -16.172 1 72.75 213 TRP B N 1
ATOM 4400 C CA . TRP B 1 213 ? -16.172 -34.844 -14.977 1 72.75 213 TRP B CA 1
ATOM 4401 C C . TRP B 1 213 ? -15.133 -35.969 -15.203 1 72.75 213 TRP B C 1
ATOM 4403 O O . TRP B 1 213 ? -14.273 -36.219 -14.359 1 72.75 213 TRP B O 1
ATOM 4413 N N . ALA B 1 214 ? -15.156 -36.5 -16.344 1 76.94 214 ALA B N 1
ATOM 4414 C CA . ALA B 1 214 ? -14.273 -37.625 -16.625 1 76.94 214 ALA B CA 1
ATOM 4415 C C . ALA B 1 214 ? -12.82 -37.188 -16.703 1 76.94 214 ALA B C 1
ATOM 4417 O O . ALA B 1 214 ? -11.914 -37.938 -16.359 1 76.94 214 ALA B O 1
ATOM 4418 N N . ASN B 1 215 ? -12.586 -35.969 -17.062 1 85.31 215 ASN B N 1
ATOM 4419 C CA . ASN B 1 215 ? -11.227 -35.5 -17.297 1 85.31 215 ASN B CA 1
ATOM 4420 C C . ASN B 1 215 ? -10.742 -34.594 -16.156 1 85.31 215 ASN B C 1
ATOM 4422 O O . ASN B 1 215 ? -9.562 -34.25 -16.094 1 85.31 215 ASN B O 1
ATOM 4426 N N . GLY B 1 216 ? -11.641 -34.312 -15.273 1 91.94 216 GLY B N 1
ATOM 4427 C CA . GLY B 1 216 ? -11.273 -33.469 -14.141 1 91.94 216 GLY B CA 1
ATOM 4428 C C . GLY B 1 216 ? -11.992 -32.125 -14.133 1 91.94 216 GLY B C 1
ATOM 4429 O O . GLY B 1 216 ? -12.406 -31.625 -15.18 1 91.94 216 GLY B O 1
ATOM 4430 N N . VAL B 1 217 ? -12.148 -31.562 -12.953 1 95.56 217 VAL B N 1
ATOM 4431 C CA . VAL B 1 217 ? -12.898 -30.328 -12.828 1 95.56 217 VAL B CA 1
ATOM 4432 C C . VAL B 1 217 ? -12.062 -29.281 -12.086 1 95.56 217 VAL B C 1
ATOM 4434 O O . VAL B 1 217 ? -11.102 -29.625 -11.391 1 95.56 217 VAL B O 1
ATOM 4437 N N . LEU B 1 218 ? -12.406 -28.047 -12.242 1 97.12 218 LEU B N 1
ATOM 4438 C CA . LEU B 1 218 ? -11.875 -26.922 -11.461 1 97.12 218 LEU B CA 1
ATOM 4439 C C . LEU B 1 218 ? -12.789 -26.609 -10.281 1 97.12 218 LEU B C 1
ATOM 4441 O O . LEU B 1 218 ? -14 -26.828 -10.352 1 97.12 218 LEU B O 1
ATOM 4445 N N . LEU B 1 219 ? -12.211 -26.156 -9.258 1 97.69 219 LEU B N 1
ATOM 4446 C CA . LEU B 1 219 ? -12.992 -25.656 -8.133 1 97.69 219 LEU B CA 1
ATOM 4447 C C . LEU B 1 219 ? -12.914 -24.125 -8.062 1 97.69 219 LEU B C 1
ATOM 4449 O O . LEU B 1 219 ? -11.82 -23.562 -8.07 1 97.69 219 LEU B O 1
ATOM 4453 N N . GLY B 1 220 ? -14.008 -23.438 -8.102 1 97.19 220 GLY B N 1
ATOM 4454 C CA . GLY B 1 220 ? -14.117 -22 -7.973 1 97.19 220 GLY B CA 1
ATOM 4455 C C . GLY B 1 220 ? -15.133 -21.562 -6.93 1 97.19 220 GLY B C 1
ATOM 4456 O O . GLY B 1 220 ? -15.953 -22.375 -6.488 1 97.19 220 GLY B O 1
ATOM 4457 N N . ASP B 1 221 ? -15.055 -20.359 -6.508 1 95 221 ASP B N 1
ATOM 4458 C CA . ASP B 1 221 ? -15.992 -19.875 -5.504 1 95 221 ASP B CA 1
ATOM 4459 C C . ASP B 1 221 ? -17.344 -19.531 -6.129 1 95 221 ASP B C 1
ATOM 4461 O O . ASP B 1 221 ? -17.594 -19.844 -7.297 1 95 221 ASP B O 1
ATOM 4465 N N . SER B 1 222 ? -18.297 -19.031 -5.348 1 93.44 222 SER B N 1
ATOM 4466 C CA . SER B 1 222 ? -19.656 -18.812 -5.789 1 93.44 222 SER B CA 1
ATOM 4467 C C . SER B 1 222 ? -19.75 -17.656 -6.773 1 93.44 222 SER B C 1
ATOM 4469 O O . SER B 1 222 ? -20.797 -17.422 -7.383 1 93.44 222 SER B O 1
ATOM 4471 N N . GLY B 1 223 ? -18.609 -16.953 -6.918 1 91.62 223 GLY B N 1
ATOM 4472 C CA . GLY B 1 223 ? -18.578 -15.875 -7.895 1 91.62 223 GLY B CA 1
ATOM 4473 C C . GLY B 1 223 ? -18.406 -16.375 -9.32 1 91.62 223 GLY B C 1
ATOM 4474 O O . GLY B 1 223 ? -18.609 -15.617 -10.273 1 91.62 223 GLY B O 1
ATOM 4475 N N . TYR B 1 224 ? -18.109 -17.609 -9.461 1 94.88 224 TYR B N 1
ATOM 4476 C CA . TYR B 1 224 ? -17.984 -18.25 -10.766 1 94.88 224 TYR B CA 1
ATOM 4477 C C . TYR B 1 224 ? -19.266 -18.984 -11.141 1 94.88 224 TYR B C 1
ATOM 4479 O O . TYR B 1 224 ? -20.031 -19.406 -10.266 1 94.88 224 TYR B O 1
ATOM 4487 N N . PRO B 1 225 ? -19.5 -19.125 -12.391 1 94.56 225 PRO B N 1
ATOM 4488 C CA . PRO B 1 225 ? -20.625 -19.969 -12.797 1 94.56 225 PRO B CA 1
ATOM 4489 C C . PRO B 1 225 ? -20.359 -21.469 -12.586 1 94.56 225 PRO B C 1
ATOM 4491 O O . PRO B 1 225 ? -19.25 -21.938 -12.828 1 94.56 225 PRO B O 1
ATOM 4494 N N . CYS B 1 226 ? -21.359 -22.141 -12.117 1 95.38 226 CYS B N 1
ATOM 4495 C CA . CYS B 1 226 ? -21.25 -23.594 -12.062 1 95.38 226 CYS B CA 1
ATOM 4496 C C . CYS B 1 226 ? -21.359 -24.188 -13.461 1 95.38 226 CYS B C 1
ATOM 4498 O O . CYS B 1 226 ? -22.375 -24.047 -14.133 1 95.38 226 CYS B O 1
ATOM 4500 N N . ARG B 1 227 ? -20.281 -24.797 -13.906 1 95.19 227 ARG B N 1
ATOM 4501 C CA . ARG B 1 227 ? -20.172 -25.469 -15.195 1 95.19 227 ARG B CA 1
ATOM 4502 C C . ARG B 1 227 ? -19.844 -26.953 -15.023 1 95.19 227 ARG B C 1
ATOM 4504 O O . ARG B 1 227 ? -19.375 -27.359 -13.961 1 95.19 227 ARG B O 1
ATOM 4511 N N . PRO B 1 228 ? -20.078 -27.766 -16.016 1 94.38 228 PRO B N 1
ATOM 4512 C CA . PRO B 1 228 ? -19.766 -29.188 -15.883 1 94.38 228 PRO B CA 1
ATOM 4513 C C . PRO B 1 228 ? -18.297 -29.438 -15.516 1 94.38 228 PRO B C 1
ATOM 4515 O O . PRO B 1 228 ? -17.969 -30.469 -14.922 1 94.38 228 PRO B O 1
ATOM 4518 N N . PHE B 1 229 ? -17.469 -28.453 -15.852 1 95.5 229 PHE B N 1
ATOM 4519 C CA . PHE B 1 229 ? -16.031 -28.594 -15.609 1 95.5 229 PHE B CA 1
ATOM 4520 C C . PHE B 1 229 ? -15.562 -27.609 -14.539 1 95.5 229 PHE B C 1
ATOM 4522 O O . PHE B 1 229 ? -14.367 -27.516 -14.258 1 95.5 229 PHE B O 1
ATOM 4529 N N . LEU B 1 230 ? -16.438 -26.844 -13.93 1 96.69 230 LEU B N 1
ATOM 4530 C CA . LEU B 1 230 ? -16.188 -25.875 -12.875 1 96.69 230 LEU B CA 1
ATOM 4531 C C . LEU B 1 230 ? -17.219 -26 -11.758 1 96.69 230 LEU B C 1
ATOM 4533 O O . LEU B 1 230 ? -18.375 -25.625 -11.93 1 96.69 230 LEU B O 1
ATOM 4537 N N . MET B 1 231 ? -16.781 -26.469 -10.633 1 96.19 231 MET B N 1
ATOM 4538 C CA . MET B 1 231 ? -17.672 -26.734 -9.516 1 96.19 231 MET B CA 1
ATOM 4539 C C . MET B 1 231 ? -17.641 -25.594 -8.5 1 96.19 231 MET B C 1
ATOM 4541 O O . MET B 1 231 ? -16.562 -25.109 -8.148 1 96.19 231 MET B O 1
ATOM 4545 N N . THR B 1 232 ? -18.719 -25.141 -8.078 1 97.06 232 THR B N 1
ATOM 4546 C CA . THR B 1 232 ? -18.891 -24.094 -7.074 1 97.06 232 THR B CA 1
ATOM 4547 C C . THR B 1 232 ? -19.719 -24.609 -5.898 1 97.06 232 THR B C 1
ATOM 4549 O O . THR B 1 232 ? -20.375 -25.656 -6.004 1 97.06 232 THR B O 1
ATOM 4552 N N . PRO B 1 233 ? -19.656 -24.016 -4.793 1 96.88 233 PRO B N 1
ATOM 4553 C CA . PRO B 1 233 ? -20.438 -24.484 -3.646 1 96.88 233 PRO B CA 1
ATOM 4554 C C . PRO B 1 233 ? -21.938 -24.219 -3.805 1 96.88 233 PRO B C 1
ATOM 4556 O O . PRO B 1 233 ? -22.344 -23.391 -4.621 1 96.88 233 PRO B O 1
ATOM 4559 N N . TYR B 1 234 ? -22.719 -25.047 -3.021 1 95.69 234 TYR B N 1
ATOM 4560 C CA . TYR B 1 234 ? -24.141 -24.75 -2.883 1 95.69 234 TYR B CA 1
ATOM 4561 C C . TYR B 1 234 ? -24.344 -23.453 -2.105 1 95.69 234 TYR B C 1
ATOM 4563 O O . TYR B 1 234 ? -23.75 -23.25 -1.049 1 95.69 234 TYR B O 1
ATOM 4571 N N . LEU B 1 235 ? -25.141 -22.578 -2.598 1 92.12 235 LEU B N 1
ATOM 4572 C CA . LEU B 1 235 ? -25.406 -21.328 -1.907 1 92.12 235 LEU B CA 1
ATOM 4573 C C . LEU B 1 235 ? -26.266 -21.562 -0.661 1 92.12 235 LEU B C 1
ATOM 4575 O O . LEU B 1 235 ? -26.031 -20.953 0.382 1 92.12 235 LEU B O 1
ATOM 4579 N N . ASN B 1 236 ? -27.219 -22.5 -0.788 1 92.62 236 ASN B N 1
ATOM 4580 C CA . ASN B 1 236 ? -28.109 -22.844 0.318 1 92.62 236 ASN B CA 1
ATOM 4581 C C . ASN B 1 236 ? -28.203 -24.359 0.507 1 92.62 236 ASN B C 1
ATOM 4583 O O . ASN B 1 236 ? -29.234 -24.953 0.221 1 92.62 236 ASN B O 1
ATOM 4587 N N . PRO B 1 237 ? -27.188 -24.922 1.084 1 94.25 237 PRO B N 1
ATOM 4588 C CA . PRO B 1 237 ? -27.203 -26.375 1.278 1 94.25 237 PRO B CA 1
ATOM 4589 C C . PRO B 1 237 ? -28.266 -26.812 2.283 1 94.25 237 PRO B C 1
ATOM 4591 O O . PRO B 1 237 ? -28.297 -26.312 3.414 1 94.25 237 PRO B O 1
ATOM 4594 N N . VAL B 1 238 ? -29.062 -27.688 1.979 1 92.81 238 VAL B N 1
ATOM 4595 C CA . VAL B 1 238 ? -30.141 -28.188 2.83 1 92.81 238 VAL B CA 1
ATOM 4596 C C . VAL B 1 238 ? -29.828 -29.609 3.275 1 92.81 238 VAL B C 1
ATOM 4598 O O . VAL B 1 238 ? -29.859 -29.906 4.473 1 92.81 238 VAL B O 1
ATOM 4601 N N . GLN B 1 239 ? -29.578 -30.422 2.299 1 94.75 239 GLN B N 1
ATOM 4602 C CA . GLN B 1 239 ? -29.312 -31.828 2.57 1 94.75 239 GLN B CA 1
ATOM 4603 C C . GLN B 1 239 ? -27.891 -32.031 3.123 1 94.75 239 GLN B C 1
ATOM 4605 O O . GLN B 1 239 ? -27.016 -31.203 2.869 1 94.75 239 GLN B O 1
ATOM 4610 N N . ASP B 1 240 ? -27.656 -33 3.871 1 95.5 240 ASP B N 1
ATOM 4611 C CA . ASP B 1 240 ? -26.375 -33.281 4.523 1 95.5 240 ASP B CA 1
ATOM 4612 C C . ASP B 1 240 ? -25.266 -33.469 3.496 1 95.5 240 ASP B C 1
ATOM 4614 O O . ASP B 1 240 ? -24.141 -33 3.701 1 95.5 240 ASP B O 1
ATOM 4618 N N . HIS B 1 241 ? -25.594 -34.125 2.453 1 94.44 241 HIS B N 1
ATOM 4619 C CA . HIS B 1 241 ? -24.547 -34.344 1.455 1 94.44 241 HIS B CA 1
ATOM 4620 C C . HIS B 1 241 ? -24.109 -33.031 0.802 1 94.44 241 HIS B C 1
ATOM 4622 O O . HIS B 1 241 ? -22.969 -32.906 0.386 1 94.44 241 HIS B O 1
ATOM 4628 N N . GLN B 1 242 ? -25.047 -32.125 0.735 1 96.62 242 GLN B N 1
ATOM 4629 C CA . GLN B 1 242 ? -24.688 -30.797 0.21 1 96.62 242 GLN B CA 1
ATOM 4630 C C . GLN B 1 242 ? -23.766 -30.047 1.166 1 96.62 242 GLN B C 1
ATOM 4632 O O . GLN B 1 242 ? -22.828 -29.375 0.732 1 96.62 242 GLN B O 1
ATOM 4637 N N . LYS B 1 243 ? -24.031 -30.172 2.406 1 96.56 243 LYS B N 1
ATOM 4638 C CA . LYS B 1 243 ? -23.188 -29.547 3.426 1 96.56 243 LYS B CA 1
ATOM 4639 C C . LYS B 1 243 ? -21.797 -30.156 3.434 1 96.56 243 LYS B C 1
ATOM 4641 O O . LYS B 1 243 ? -20.797 -29.438 3.545 1 96.56 243 LYS B O 1
ATOM 4646 N N . LYS B 1 244 ? -21.766 -31.469 3.346 1 96.38 244 LYS B N 1
ATOM 4647 C CA . LYS B 1 244 ? -20.484 -32.156 3.285 1 96.38 244 LYS B CA 1
ATOM 4648 C C . LYS B 1 244 ? -19.703 -31.766 2.031 1 96.38 244 LYS B C 1
ATOM 4650 O O . LYS B 1 244 ? -18.5 -31.578 2.082 1 96.38 244 LYS B O 1
ATOM 4655 N N . TYR B 1 245 ? -20.453 -31.672 0.929 1 97.12 245 TYR B N 1
ATOM 4656 C CA . TYR B 1 245 ? -19.875 -31.203 -0.322 1 97.12 245 TYR B CA 1
ATOM 4657 C C . TYR B 1 245 ? -19.234 -29.828 -0.144 1 97.12 245 TYR B C 1
ATOM 4659 O O . TYR B 1 245 ? -18.078 -29.609 -0.514 1 97.12 245 TYR B O 1
ATOM 4667 N N . ASN B 1 246 ? -19.953 -28.906 0.424 1 97.25 246 ASN B N 1
ATOM 4668 C CA . ASN B 1 246 ? -19.469 -27.547 0.612 1 97.25 246 ASN B CA 1
ATOM 4669 C C . ASN B 1 246 ? -18.234 -27.5 1.501 1 97.25 246 ASN B C 1
ATOM 4671 O O . ASN B 1 246 ? -17.281 -26.766 1.226 1 97.25 246 ASN B O 1
ATOM 4675 N N . LYS B 1 247 ? -18.266 -28.25 2.512 1 96.44 247 LYS B N 1
ATOM 4676 C CA . LYS B 1 247 ? -17.141 -28.297 3.432 1 96.44 247 LYS B CA 1
ATOM 4677 C C . LYS B 1 247 ? -15.883 -28.797 2.729 1 96.44 247 LYS B C 1
ATOM 4679 O O . LYS B 1 247 ? -14.812 -28.188 2.846 1 96.44 247 LYS B O 1
ATOM 4684 N N . CYS B 1 248 ? -16.031 -29.891 2.02 1 97.25 248 CYS B N 1
ATOM 4685 C CA . CYS B 1 248 ? -14.906 -30.453 1.293 1 97.25 248 CYS B CA 1
ATOM 4686 C C . CYS B 1 248 ? -14.43 -29.516 0.188 1 97.25 248 CYS B C 1
ATOM 4688 O O . CYS B 1 248 ? -13.227 -29.359 -0.014 1 97.25 248 CYS B O 1
ATOM 4690 N N . HIS B 1 249 ? -15.375 -28.953 -0.495 1 97.5 249 HIS B N 1
ATOM 4691 C CA . HIS B 1 249 ? -15.086 -28 -1.552 1 97.5 249 HIS B CA 1
ATOM 4692 C C . HIS B 1 249 ? -14.266 -26.828 -1.021 1 97.5 249 HIS B C 1
ATOM 4694 O O . HIS B 1 249 ? -13.227 -26.484 -1.586 1 97.5 249 HIS B O 1
ATOM 4700 N N . CYS B 1 250 ? -14.727 -26.266 0.034 1 96.5 250 CYS B N 1
ATOM 4701 C CA . CYS B 1 250 ? -14.062 -25.109 0.633 1 96.5 250 CYS B CA 1
ATOM 4702 C C . CYS B 1 250 ? -12.656 -25.469 1.087 1 96.5 250 CYS B C 1
ATOM 4704 O O . CYS B 1 250 ? -11.711 -24.719 0.841 1 96.5 250 CYS B O 1
ATOM 4706 N N . SER B 1 251 ? -12.57 -26.547 1.706 1 96.69 251 SER B N 1
ATOM 4707 C CA . SER B 1 251 ? -11.273 -27 2.209 1 96.69 251 SER B CA 1
ATOM 4708 C C . SER B 1 251 ? -10.297 -27.234 1.068 1 96.69 251 SER B C 1
ATOM 4710 O O . SER B 1 251 ? -9.117 -26.859 1.167 1 96.69 251 SER B O 1
ATOM 4712 N N . THR B 1 252 ? -10.734 -27.828 0.035 1 97.19 252 THR B N 1
ATOM 4713 C CA . THR B 1 252 ? -9.883 -28.109 -1.113 1 97.19 252 THR B CA 1
ATOM 4714 C C . THR B 1 252 ? -9.508 -26.828 -1.849 1 97.19 252 THR B C 1
ATOM 4716 O O . THR B 1 252 ? -8.344 -26.609 -2.18 1 97.19 252 THR B O 1
ATOM 4719 N N . ARG B 1 253 ? -10.461 -25.969 -2.033 1 96.88 253 ARG B N 1
ATOM 4720 C CA . ARG B 1 253 ? -10.273 -24.734 -2.789 1 96.88 253 ARG B CA 1
ATOM 4721 C C . ARG B 1 253 ? -9.344 -23.781 -2.053 1 96.88 253 ARG B C 1
ATOM 4723 O O . ARG B 1 253 ? -8.719 -22.906 -2.672 1 96.88 253 ARG B O 1
ATOM 4730 N N . SER B 1 254 ? -9.188 -23.906 -0.77 1 96.19 254 SER B N 1
ATOM 4731 C CA . SER B 1 254 ? -8.414 -23 0.066 1 96.19 254 SER B CA 1
ATOM 4732 C C . SER B 1 254 ? -6.957 -22.938 -0.374 1 96.19 254 SER B C 1
ATOM 4734 O O . SER B 1 254 ? -6.238 -22 -0.036 1 96.19 254 SER B O 1
ATOM 4736 N N . VAL B 1 255 ? -6.512 -23.906 -1.151 1 97.12 255 VAL B N 1
ATOM 4737 C CA . VAL B 1 255 ? -5.129 -23.969 -1.604 1 97.12 255 VAL B CA 1
ATOM 4738 C C . VAL B 1 255 ? -4.805 -22.734 -2.443 1 97.12 255 VAL B C 1
ATOM 4740 O O . VAL B 1 255 ? -3.701 -22.188 -2.357 1 97.12 255 VAL B O 1
ATOM 4743 N N . ILE B 1 256 ? -5.738 -22.281 -3.25 1 97.62 256 ILE B N 1
ATOM 4744 C CA . ILE B 1 256 ? -5.48 -21.141 -4.117 1 97.62 256 ILE B CA 1
ATOM 4745 C C . ILE B 1 256 ? -5.359 -19.875 -3.279 1 97.62 256 ILE B C 1
ATOM 4747 O O . ILE B 1 256 ? -4.531 -19 -3.566 1 97.62 256 ILE B O 1
ATOM 4751 N N . GLU B 1 257 ? -6.176 -19.734 -2.254 1 94.25 257 GLU B N 1
ATOM 4752 C CA . GLU B 1 257 ? -6.07 -18.594 -1.351 1 94.25 257 GLU B CA 1
ATOM 4753 C C . GLU B 1 257 ? -4.727 -18.578 -0.628 1 94.25 257 GLU B C 1
ATOM 4755 O O . GLU B 1 257 ? -4.09 -17.531 -0.509 1 94.25 257 GLU B O 1
ATOM 4760 N N . ARG B 1 258 ? -4.363 -19.703 -0.188 1 94.44 258 ARG B N 1
ATOM 4761 C CA . ARG B 1 258 ? -3.07 -19.828 0.479 1 94.44 258 ARG B CA 1
ATOM 4762 C C . ARG B 1 258 ? -1.927 -19.531 -0.483 1 94.44 258 ARG B C 1
ATOM 4764 O O . ARG B 1 258 ? -0.923 -18.922 -0.092 1 94.44 258 ARG B O 1
ATOM 4771 N N . THR B 1 259 ? -2.074 -19.938 -1.628 1 97.12 259 THR B N 1
ATOM 4772 C CA . THR B 1 259 ? -1.053 -19.703 -2.641 1 97.12 259 THR B CA 1
ATOM 4773 C C . THR B 1 259 ? -0.89 -18.203 -2.895 1 97.12 259 THR B C 1
ATOM 4775 O O . THR B 1 259 ? 0.232 -17.688 -2.947 1 97.12 259 THR B O 1
ATOM 4778 N N . PHE B 1 260 ? -1.995 -17.469 -3.037 1 96.5 260 PHE B N 1
ATOM 4779 C CA . PHE B 1 260 ? -1.927 -16.031 -3.191 1 96.5 260 PHE B CA 1
ATOM 4780 C C . PHE B 1 260 ? -1.25 -15.383 -1.985 1 96.5 260 PHE B C 1
ATOM 4782 O O . PHE B 1 260 ? -0.458 -14.453 -2.133 1 96.5 260 PHE B O 1
ATOM 4789 N N . GLY B 1 261 ? -1.597 -15.898 -0.839 1 94.12 261 GLY B N 1
ATOM 4790 C CA . GLY B 1 261 ? -0.953 -15.398 0.367 1 94.12 261 GLY B CA 1
ATOM 4791 C C . GLY B 1 261 ? 0.554 -15.57 0.351 1 94.12 261 GLY B C 1
ATOM 4792 O O . GLY B 1 261 ? 1.293 -14.633 0.662 1 94.12 261 GLY B O 1
ATOM 4793 N N . ARG B 1 262 ? 1.003 -16.734 -0.026 1 95.25 262 ARG B N 1
ATOM 4794 C CA . ARG B 1 262 ? 2.432 -17.016 -0.11 1 95.25 262 ARG B CA 1
ATOM 4795 C C . ARG B 1 262 ? 3.109 -16.125 -1.146 1 95.25 262 ARG B C 1
ATOM 4797 O O . ARG B 1 262 ? 4.199 -15.602 -0.907 1 95.25 262 ARG B O 1
ATOM 4804 N N . LEU B 1 263 ? 2.447 -15.977 -2.227 1 97.19 263 LEU B N 1
ATOM 4805 C CA . LEU B 1 263 ? 2.969 -15.164 -3.318 1 97.19 263 LEU B CA 1
ATOM 4806 C C . LEU B 1 263 ? 3.174 -13.719 -2.869 1 97.19 263 LEU B C 1
ATOM 4808 O O . LEU B 1 263 ? 4.262 -13.164 -3.031 1 97.19 263 LEU B O 1
ATOM 4812 N N . LYS B 1 264 ? 2.16 -13.141 -2.275 1 95.19 264 LYS B N 1
ATOM 4813 C CA . LYS B 1 264 ? 2.195 -11.727 -1.895 1 95.19 264 LYS B CA 1
ATOM 4814 C C . LYS B 1 264 ? 3.113 -11.508 -0.696 1 95.19 264 LYS B C 1
ATOM 4816 O O . LYS B 1 264 ? 3.723 -10.445 -0.562 1 95.19 264 LYS B O 1
ATOM 4821 N N . ARG B 1 265 ? 3.227 -12.516 0.112 1 93.44 265 ARG B N 1
ATOM 4822 C CA . ARG B 1 265 ? 4.145 -12.422 1.241 1 93.44 265 ARG B CA 1
ATOM 4823 C C . ARG B 1 265 ? 5.598 -12.438 0.771 1 93.44 265 ARG B C 1
ATOM 4825 O O . ARG B 1 265 ? 6.445 -11.734 1.327 1 93.44 265 ARG B O 1
ATOM 4832 N N . ARG B 1 266 ? 5.863 -13.234 -0.146 1 95.94 266 ARG B N 1
ATOM 4833 C CA . ARG B 1 266 ? 7.23 -13.367 -0.644 1 95.94 266 ARG B CA 1
ATOM 4834 C C . ARG B 1 266 ? 7.637 -12.141 -1.453 1 95.94 266 ARG B C 1
ATOM 4836 O O . ARG B 1 266 ? 8.742 -11.625 -1.297 1 95.94 266 ARG B O 1
ATOM 4843 N N . PHE B 1 267 ? 6.762 -11.742 -2.289 1 97.56 267 PHE B N 1
ATOM 4844 C CA . PHE B 1 267 ? 7.027 -10.57 -3.117 1 97.56 267 PHE B CA 1
ATOM 4845 C C . PHE B 1 267 ? 6.133 -9.406 -2.707 1 97.56 267 PHE B C 1
ATOM 4847 O O . PHE B 1 267 ? 5.043 -9.234 -3.254 1 97.56 267 PHE B O 1
ATOM 4854 N N . HIS B 1 268 ? 6.645 -8.547 -1.942 1 95.62 268 HIS B N 1
ATOM 4855 C CA . HIS B 1 268 ? 5.887 -7.48 -1.298 1 95.62 268 HIS B CA 1
ATOM 4856 C C . HIS B 1 268 ? 5.375 -6.469 -2.32 1 95.62 268 HIS B C 1
ATOM 4858 O O . HIS B 1 268 ? 4.406 -5.754 -2.061 1 95.62 268 HIS B O 1
ATOM 4864 N N . ILE B 1 269 ? 5.984 -6.422 -3.445 1 97.19 269 ILE B N 1
ATOM 4865 C CA . ILE B 1 269 ? 5.555 -5.504 -4.492 1 97.19 269 ILE B CA 1
ATOM 4866 C C . ILE B 1 269 ? 4.102 -5.793 -4.867 1 97.19 269 ILE B C 1
ATOM 4868 O O . ILE B 1 269 ? 3.373 -4.895 -5.297 1 97.19 269 ILE B O 1
ATOM 4872 N N . LEU B 1 270 ? 3.699 -7.008 -4.652 1 96.88 270 LEU B N 1
ATOM 4873 C CA . LEU B 1 270 ? 2.336 -7.402 -4.988 1 96.88 270 LEU B CA 1
ATOM 4874 C C . LEU B 1 270 ? 1.369 -7.031 -3.871 1 96.88 270 LEU B C 1
ATOM 4876 O O . LEU B 1 270 ? 0.154 -7.008 -4.078 1 96.88 270 LEU B O 1
ATOM 4880 N N . HIS B 1 271 ? 1.906 -6.934 -2.756 1 92.31 271 HIS B N 1
ATOM 4881 C CA . HIS B 1 271 ? 1.102 -6.547 -1.602 1 92.31 271 HIS B CA 1
ATOM 4882 C C . HIS B 1 271 ? 0.96 -5.031 -1.511 1 92.31 271 HIS B C 1
ATOM 4884 O O . HIS B 1 271 ? -0.083 -4.523 -1.091 1 92.31 271 HIS B O 1
ATOM 4890 N N . SER B 1 272 ? 2.01 -4.457 -1.888 1 91.75 272 SER B N 1
ATOM 4891 C CA . SER B 1 272 ? 2.004 -2.998 -1.876 1 91.75 272 SER B CA 1
ATOM 4892 C C . SER B 1 272 ? 1.365 -2.438 -3.143 1 91.75 272 SER B C 1
ATOM 4894 O O . SER B 1 272 ? 0.509 -3.084 -3.752 1 91.75 272 SER B O 1
ATOM 4896 N N . GLU B 1 273 ? 1.677 -1.271 -3.502 1 92.12 273 GLU B N 1
ATOM 4897 C CA . GLU B 1 273 ? 1.201 -0.621 -4.719 1 92.12 273 GLU B CA 1
ATOM 4898 C C . GLU B 1 273 ? 2.305 -0.542 -5.77 1 92.12 273 GLU B C 1
ATOM 4900 O O . GLU B 1 273 ? 3.383 -0.007 -5.504 1 92.12 273 GLU B O 1
ATOM 4905 N N . ILE B 1 274 ? 2.029 -1.128 -6.91 1 94.81 274 ILE B N 1
ATOM 4906 C CA . ILE B 1 274 ? 2.998 -1.043 -7.996 1 94.81 274 ILE B CA 1
ATOM 4907 C C . ILE B 1 274 ? 2.939 0.343 -8.633 1 94.81 274 ILE B C 1
ATOM 4909 O O . ILE B 1 274 ? 1.906 0.739 -9.18 1 94.81 274 ILE B O 1
ATOM 4913 N N . ARG B 1 275 ? 4.043 0.979 -8.555 1 92.31 275 ARG B N 1
ATOM 4914 C CA . ARG B 1 275 ? 4.113 2.359 -9.023 1 92.31 275 ARG B CA 1
ATOM 4915 C C . ARG B 1 275 ? 4.684 2.426 -10.438 1 92.31 275 ARG B C 1
ATOM 4917 O O . ARG B 1 275 ? 5.668 3.125 -10.68 1 92.31 275 ARG B O 1
ATOM 4924 N N . MET B 1 276 ? 4.172 1.69 -11.297 1 92.94 276 MET B N 1
ATOM 4925 C CA . MET B 1 276 ? 4.551 1.63 -12.703 1 92.94 276 MET B CA 1
ATOM 4926 C C . MET B 1 276 ? 3.318 1.58 -13.602 1 92.94 276 MET B C 1
ATOM 4928 O O . MET B 1 276 ? 2.199 1.403 -13.117 1 92.94 276 MET B O 1
ATOM 4932 N N . LYS B 1 277 ? 3.52 1.787 -14.844 1 91.88 277 LYS B N 1
ATOM 4933 C CA . LYS B 1 277 ? 2.42 1.692 -15.797 1 91.88 277 LYS B CA 1
ATOM 4934 C C . LYS B 1 277 ? 1.8 0.298 -15.789 1 91.88 277 LYS B C 1
ATOM 4936 O O . LYS B 1 277 ? 2.477 -0.685 -15.477 1 91.88 277 LYS B O 1
ATOM 4941 N N . PRO B 1 278 ? 0.552 0.233 -16.125 1 92.12 278 PRO B N 1
ATOM 4942 C CA . PRO B 1 278 ? -0.163 -1.045 -16.062 1 92.12 278 PRO B CA 1
ATOM 4943 C C . PRO B 1 278 ? 0.544 -2.156 -16.828 1 92.12 278 PRO B C 1
ATOM 4945 O O . PRO B 1 278 ? 0.601 -3.297 -16.359 1 92.12 278 PRO B O 1
ATOM 4948 N N . GLY B 1 279 ? 1.028 -1.833 -18.047 1 93.06 279 GLY B N 1
ATOM 4949 C CA . GLY B 1 279 ? 1.74 -2.846 -18.812 1 93.06 279 GLY B CA 1
ATOM 4950 C C . GLY B 1 279 ? 2.896 -3.465 -18.047 1 93.06 279 GLY B C 1
ATOM 4951 O O . GLY B 1 279 ? 3.078 -4.684 -18.062 1 93.06 279 GLY B O 1
ATOM 4952 N N . LYS B 1 280 ? 3.664 -2.695 -17.406 1 95.19 280 LYS B N 1
ATOM 4953 C CA . LYS B 1 280 ? 4.785 -3.188 -16.625 1 95.19 280 LYS B CA 1
ATOM 4954 C C . LYS B 1 280 ? 4.297 -3.936 -15.383 1 95.19 280 LYS B C 1
ATOM 4956 O O . LYS B 1 280 ? 4.91 -4.918 -14.961 1 95.19 280 LYS B O 1
ATOM 4961 N N . ALA B 1 281 ? 3.225 -3.428 -14.82 1 96.5 281 ALA B N 1
ATOM 4962 C CA . ALA B 1 281 ? 2.639 -4.109 -13.672 1 96.5 281 ALA B CA 1
ATOM 4963 C C . ALA B 1 281 ? 2.258 -5.547 -14.016 1 96.5 281 ALA B C 1
ATOM 4965 O O . ALA B 1 281 ? 2.502 -6.465 -13.234 1 96.5 281 ALA B O 1
ATOM 4966 N N . CYS B 1 282 ? 1.719 -5.723 -15.156 1 96.88 282 CYS B N 1
ATOM 4967 C CA . CYS B 1 282 ? 1.344 -7.055 -15.609 1 96.88 282 CYS B CA 1
ATOM 4968 C C . CYS B 1 282 ? 2.564 -7.965 -15.703 1 96.88 282 CYS B C 1
ATOM 4970 O O . CYS B 1 282 ? 2.521 -9.117 -15.266 1 96.88 282 CYS B O 1
ATOM 4972 N N . LYS B 1 283 ? 3.623 -7.434 -16.234 1 97.44 283 LYS B N 1
ATOM 4973 C CA . LYS B 1 283 ? 4.859 -8.203 -16.344 1 97.44 283 LYS B CA 1
ATOM 4974 C C . LYS B 1 283 ? 5.379 -8.602 -14.969 1 97.44 283 LYS B C 1
ATOM 4976 O O . LYS B 1 283 ? 5.816 -9.734 -14.766 1 97.44 283 LYS B O 1
ATOM 4981 N N . ILE B 1 284 ? 5.312 -7.645 -14.078 1 98.56 284 ILE B N 1
ATOM 4982 C CA . ILE B 1 284 ? 5.777 -7.887 -12.711 1 98.56 284 ILE B CA 1
ATOM 4983 C C . ILE B 1 284 ? 4.984 -9.039 -12.094 1 98.56 284 ILE B C 1
ATOM 4985 O O . ILE B 1 284 ? 5.562 -9.938 -11.484 1 98.56 284 ILE B O 1
ATOM 4989 N N . ILE B 1 285 ? 3.717 -9.047 -12.281 1 98.5 285 ILE B N 1
ATOM 4990 C CA . ILE B 1 285 ? 2.84 -10.055 -11.703 1 98.5 285 ILE B CA 1
ATOM 4991 C C . ILE B 1 285 ? 3.182 -11.43 -12.281 1 98.5 285 ILE B C 1
ATOM 4993 O O . ILE B 1 285 ? 3.344 -12.398 -11.531 1 98.5 285 ILE B O 1
ATOM 4997 N N . ILE B 1 286 ? 3.336 -11.492 -13.562 1 98.38 286 ILE B N 1
ATOM 4998 C CA . ILE B 1 286 ? 3.648 -12.75 -14.242 1 98.38 286 ILE B CA 1
ATOM 4999 C C . ILE B 1 286 ? 4.996 -13.273 -13.75 1 98.38 286 ILE B C 1
ATOM 5001 O O . ILE B 1 286 ? 5.129 -14.461 -13.438 1 98.38 286 ILE B O 1
ATOM 5005 N N . VAL B 1 287 ? 5.93 -12.414 -13.68 1 98.75 287 VAL B N 1
ATOM 5006 C CA . VAL B 1 287 ? 7.27 -12.82 -13.266 1 98.75 287 VAL B CA 1
ATOM 5007 C C . VAL B 1 287 ? 7.234 -13.32 -11.82 1 98.75 287 VAL B C 1
ATOM 5009 O O . VAL B 1 287 ? 7.879 -14.32 -11.492 1 98.75 287 VAL B O 1
ATOM 5012 N N . CYS B 1 288 ? 6.516 -12.633 -10.953 1 98.75 288 CYS B N 1
ATOM 5013 C CA . CYS B 1 288 ? 6.406 -13.094 -9.57 1 98.75 288 CYS B CA 1
ATOM 5014 C C . CYS B 1 288 ? 5.789 -14.484 -9.508 1 98.75 288 CYS B C 1
ATOM 5016 O O . CYS B 1 288 ? 6.188 -15.305 -8.68 1 98.75 288 CYS B O 1
ATOM 5018 N N . ALA B 1 289 ? 4.828 -14.727 -10.367 1 98.75 289 ALA B N 1
ATOM 5019 C CA . ALA B 1 289 ? 4.23 -16.062 -10.422 1 98.75 289 ALA B CA 1
ATOM 5020 C C . ALA B 1 289 ? 5.25 -17.094 -10.867 1 98.75 289 ALA B C 1
ATOM 5022 O O . ALA B 1 289 ? 5.305 -18.203 -10.312 1 98.75 289 ALA B O 1
ATOM 5023 N N . ILE B 1 290 ? 6.027 -16.75 -11.891 1 98.75 290 ILE B N 1
ATOM 5024 C CA . ILE B 1 290 ? 7.09 -17.625 -12.375 1 98.75 290 ILE B CA 1
ATOM 5025 C C . ILE B 1 290 ? 8.062 -17.938 -11.242 1 98.75 290 ILE B C 1
ATOM 5027 O O . ILE B 1 290 ? 8.391 -19.094 -10.992 1 98.75 290 ILE B O 1
ATOM 5031 N N . LEU B 1 291 ? 8.469 -16.906 -10.555 1 98.81 291 LEU B N 1
ATOM 5032 C CA . LEU B 1 291 ? 9.438 -17.047 -9.469 1 98.81 291 LEU B CA 1
ATOM 5033 C C . LEU B 1 291 ? 8.852 -17.875 -8.328 1 98.81 291 LEU B C 1
ATOM 5035 O O . LEU B 1 291 ? 9.57 -18.641 -7.676 1 98.81 291 LEU B O 1
ATOM 5039 N N . HIS B 1 292 ? 7.625 -17.719 -8.055 1 98.5 292 HIS B N 1
ATOM 5040 C CA . HIS B 1 292 ? 6.949 -18.547 -7.062 1 98.5 292 HIS B CA 1
ATOM 5041 C C . HIS B 1 292 ? 7.047 -20.016 -7.41 1 98.5 292 HIS B C 1
ATOM 5043 O O . HIS B 1 292 ? 7.371 -20.844 -6.555 1 98.5 292 HIS B O 1
ATOM 5049 N N . ASN B 1 293 ? 6.73 -20.359 -8.664 1 98.5 293 ASN B N 1
ATOM 5050 C CA . ASN B 1 293 ? 6.84 -21.75 -9.102 1 98.5 293 ASN B CA 1
ATOM 5051 C C . ASN B 1 293 ? 8.273 -22.25 -9.008 1 98.5 293 ASN B C 1
ATOM 5053 O O . ASN B 1 293 ? 8.508 -23.406 -8.672 1 98.5 293 ASN B O 1
ATOM 5057 N N . ILE B 1 294 ? 9.242 -21.391 -9.32 1 98.25 294 ILE B N 1
ATOM 5058 C CA . ILE B 1 294 ? 10.648 -21.766 -9.203 1 98.25 294 ILE B CA 1
ATOM 5059 C C . ILE B 1 294 ? 10.984 -22.047 -7.738 1 98.25 294 ILE B C 1
ATOM 5061 O O . ILE B 1 294 ? 11.734 -22.984 -7.438 1 98.25 294 ILE B O 1
ATOM 5065 N N . CYS B 1 295 ? 10.461 -21.266 -6.828 1 97.69 295 CYS B N 1
ATOM 5066 C CA . CYS B 1 295 ? 10.664 -21.484 -5.402 1 97.69 295 CYS B CA 1
ATOM 5067 C C . CYS B 1 295 ? 10.188 -22.875 -4.996 1 97.69 295 CYS B C 1
ATOM 5069 O O . CYS B 1 295 ? 10.859 -23.562 -4.23 1 97.69 295 CYS B O 1
ATOM 5071 N N . ILE B 1 296 ? 9.039 -23.234 -5.492 1 96.75 296 ILE B N 1
ATOM 5072 C CA . ILE B 1 296 ? 8.492 -24.562 -5.184 1 96.75 296 ILE B CA 1
ATOM 5073 C C . ILE B 1 296 ? 9.383 -25.641 -5.793 1 96.75 296 ILE B C 1
ATOM 5075 O O . ILE B 1 296 ? 9.695 -26.641 -5.133 1 96.75 296 ILE B O 1
ATOM 5079 N N . LEU B 1 297 ? 9.805 -25.438 -7.031 1 96.31 297 LEU B N 1
ATOM 5080 C CA . LEU B 1 297 ? 10.664 -26.391 -7.738 1 96.31 297 LEU B CA 1
ATOM 5081 C C . LEU B 1 297 ? 11.969 -26.625 -6.973 1 96.31 297 LEU B C 1
ATOM 5083 O O . LEU B 1 297 ? 12.438 -27.75 -6.879 1 96.31 297 LEU B O 1
ATOM 5087 N N . LEU B 1 298 ? 12.508 -25.547 -6.363 1 96.88 298 LEU B N 1
ATOM 5088 C CA . LEU B 1 298 ? 13.805 -25.625 -5.699 1 96.88 298 LEU B CA 1
ATOM 5089 C C . LEU B 1 298 ? 13.641 -25.875 -4.203 1 96.88 298 LEU B C 1
ATOM 5091 O O . LEU B 1 298 ? 14.625 -25.891 -3.463 1 96.88 298 LEU B O 1
ATOM 5095 N N . ASN B 1 299 ? 12.406 -26 -3.719 1 95.62 299 ASN B N 1
ATOM 5096 C CA . ASN B 1 299 ? 12.078 -26.219 -2.312 1 95.62 299 ASN B CA 1
ATOM 5097 C C . ASN B 1 299 ? 12.594 -25.078 -1.436 1 95.62 299 ASN B C 1
ATOM 5099 O O . ASN B 1 299 ? 13.188 -25.312 -0.385 1 95.62 299 ASN B O 1
ATOM 5103 N N . GLU B 1 300 ? 12.5 -23.844 -1.967 1 95.44 300 GLU B N 1
ATOM 5104 C CA . GLU B 1 300 ? 12.789 -22.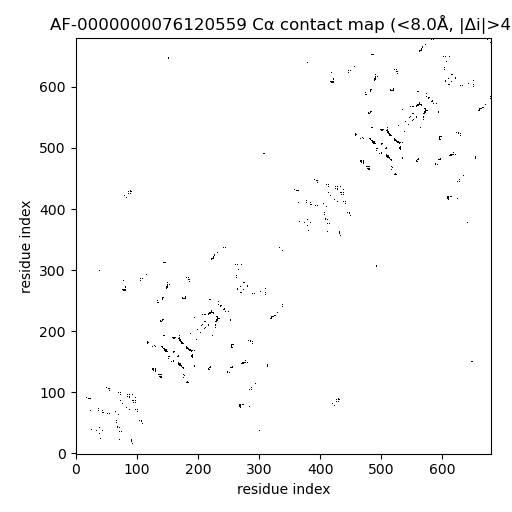672 -1.146 1 95.44 300 GLU B CA 1
ATOM 5105 C C . GLU B 1 300 ? 11.797 -22.547 0.005 1 95.44 300 GLU B C 1
ATOM 5107 O O . GLU B 1 300 ? 10.586 -22.688 -0.194 1 95.44 300 GLU B O 1
ATOM 5112 N N . PRO B 1 301 ? 12.242 -22.281 1.19 1 92.69 301 PRO B N 1
ATOM 5113 C CA . PRO B 1 301 ? 11.32 -22.156 2.32 1 92.69 301 PRO B CA 1
ATOM 5114 C C . PRO B 1 301 ? 10.375 -20.969 2.184 1 92.69 301 PRO B C 1
ATOM 5116 O O . PRO B 1 301 ? 10.742 -19.938 1.606 1 92.69 301 PRO B O 1
ATOM 5119 N N . ASP B 1 302 ? 9.188 -21.109 2.738 1 89.06 302 ASP B N 1
ATOM 5120 C CA . ASP B 1 302 ? 8.227 -20.016 2.756 1 89.06 302 ASP B CA 1
ATOM 5121 C C . ASP B 1 302 ? 8.672 -18.906 3.723 1 89.06 302 ASP B C 1
ATOM 5123 O O . ASP B 1 302 ? 9.406 -19.172 4.672 1 89.06 302 ASP B O 1
ATOM 5127 N N . ILE B 1 303 ? 8.242 -17.75 3.381 1 84.75 303 ILE B N 1
ATOM 5128 C CA . ILE B 1 303 ? 8.539 -16.609 4.254 1 84.75 303 ILE B CA 1
ATOM 5129 C C . ILE B 1 303 ? 7.539 -16.578 5.41 1 84.75 303 ILE B C 1
ATOM 5131 O O . ILE B 1 303 ? 6.34 -16.797 5.215 1 84.75 303 ILE B O 1
ATOM 5135 N N . GLU B 1 304 ? 8.109 -16.641 6.629 1 69.5 304 GLU B N 1
ATOM 5136 C CA . GLU B 1 304 ? 7.258 -16.656 7.816 1 69.5 304 GLU B CA 1
ATOM 5137 C C . GLU B 1 304 ? 6.383 -15.406 7.879 1 69.5 304 GLU B C 1
ATOM 5139 O O . GLU B 1 304 ? 6.766 -14.344 7.387 1 69.5 304 GLU B O 1
ATOM 5144 N N . ASP B 1 305 ? 5.156 -15.641 8.328 1 58.84 305 ASP B N 1
ATOM 5145 C CA . ASP B 1 305 ? 4.094 -14.641 8.438 1 58.84 305 ASP B CA 1
ATOM 5146 C C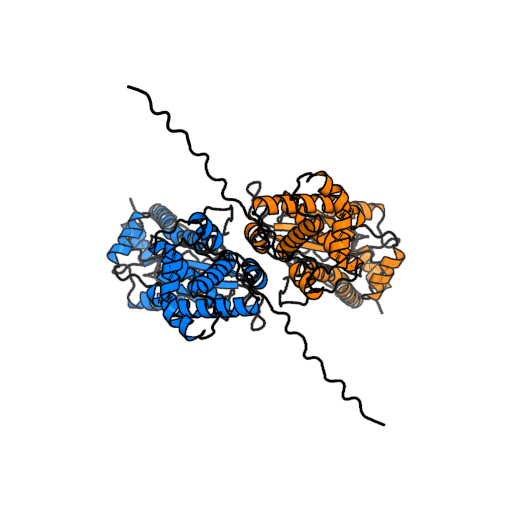 . ASP B 1 305 ? 4.543 -13.453 9.281 1 58.84 305 ASP B C 1
ATOM 5148 O O . ASP B 1 305 ? 4.91 -13.617 10.445 1 58.84 305 ASP B O 1
ATOM 5152 N N . ASP B 1 306 ? 5.199 -12.398 8.711 1 52.12 306 ASP B N 1
ATOM 5153 C CA . ASP B 1 306 ? 5.527 -11.211 9.492 1 52.12 306 ASP B CA 1
ATOM 5154 C C . ASP B 1 306 ? 4.262 -10.477 9.938 1 52.12 306 ASP B C 1
ATOM 5156 O O . ASP B 1 306 ? 4.305 -9.281 10.227 1 52.12 306 ASP B O 1
ATOM 5160 N N . GLY B 1 307 ? 3.088 -11.289 10.016 1 50.44 307 GLY B N 1
ATOM 5161 C CA . GLY B 1 307 ? 1.866 -10.664 10.492 1 50.44 307 GLY B CA 1
ATOM 5162 C C . GLY B 1 307 ? 1.038 -10.047 9.375 1 50.44 307 GLY B C 1
ATOM 5163 O O . GLY B 1 307 ? 0.044 -9.367 9.641 1 50.44 307 GLY B O 1
ATOM 5164 N N . VAL B 1 308 ? 1.618 -10.18 8.188 1 49.88 308 VAL B N 1
ATOM 5165 C CA . VAL B 1 308 ? 0.869 -9.578 7.086 1 49.88 308 VAL B CA 1
ATOM 5166 C C . VAL B 1 308 ? -0.353 -10.438 6.766 1 49.88 308 VAL B C 1
ATOM 5168 O O . VAL B 1 308 ? -0.219 -11.609 6.414 1 49.88 308 VAL B O 1
ATOM 5171 N N . ILE B 1 309 ? -1.528 -10.125 7.402 1 49 309 ILE B N 1
ATOM 5172 C CA . ILE B 1 309 ? -2.762 -10.766 6.965 1 49 309 ILE B CA 1
ATOM 5173 C C . ILE B 1 309 ? -3.127 -10.289 5.562 1 49 309 ILE B C 1
ATOM 5175 O O . ILE B 1 309 ? -3.318 -9.094 5.34 1 49 309 ILE B O 1
ATOM 5179 N N . VAL B 1 310 ? -2.727 -11.008 4.523 1 52.47 310 VAL B N 1
ATOM 5180 C CA . VAL B 1 310 ? -3.174 -10.688 3.17 1 52.47 310 VAL B CA 1
ATOM 5181 C C . VAL B 1 310 ? -4.684 -10.898 3.064 1 52.47 310 VAL B C 1
ATOM 5183 O O . VAL B 1 310 ? -5.18 -12.008 3.287 1 52.47 310 VAL B O 1
ATOM 5186 N N . GLY B 1 311 ? -5.387 -9.812 3.404 1 49.03 311 GLY B N 1
ATOM 5187 C CA . GLY B 1 311 ? -6.832 -9.93 3.305 1 49.03 311 GLY B CA 1
ATOM 5188 C C . GLY B 1 311 ? -7.289 -10.547 1.995 1 49.03 311 GLY B C 1
ATOM 5189 O O . GLY B 1 311 ? -6.602 -10.438 0.978 1 49.03 311 GLY B O 1
ATOM 5190 N N . ASN B 1 312 ? -7.996 -11.602 2.137 1 47.88 312 ASN B N 1
ATOM 5191 C CA . ASN B 1 312 ? -8.672 -12.172 0.977 1 47.88 312 ASN B CA 1
ATOM 5192 C C . ASN B 1 312 ? -9.508 -11.125 0.242 1 47.88 312 ASN B C 1
ATOM 5194 O O . ASN B 1 312 ? -10.453 -10.57 0.804 1 47.88 312 ASN B O 1
ATOM 5198 N N . ASP B 1 313 ? -8.875 -10.375 -0.664 1 50.97 313 ASP B N 1
ATOM 5199 C CA . ASP B 1 313 ? -9.562 -9.383 -1.486 1 50.97 313 ASP B CA 1
ATOM 5200 C C . ASP B 1 313 ? -10.812 -9.977 -2.129 1 50.97 313 ASP B C 1
ATOM 5202 O O . ASP B 1 313 ? -11.617 -9.25 -2.715 1 50.97 313 ASP B O 1
ATOM 5206 N N . GLY B 1 314 ? -10.875 -11.273 -2.242 1 46.38 314 GLY B N 1
ATOM 5207 C CA . GLY B 1 314 ? -11.773 -11.906 -3.199 1 46.38 314 GLY B CA 1
ATOM 5208 C C . GLY B 1 314 ? -13.227 -11.867 -2.771 1 46.38 314 GLY B C 1
ATOM 5209 O O . GLY B 1 314 ? -14.117 -11.711 -3.607 1 46.38 314 GLY B O 1
ATOM 5210 N N . ASP B 1 315 ? -13.523 -12.336 -1.461 1 51.53 315 ASP B N 1
ATOM 5211 C CA . ASP B 1 315 ? -14.906 -12.789 -1.37 1 51.53 315 ASP B CA 1
ATOM 5212 C C . ASP B 1 315 ? -15.836 -11.633 -1.011 1 51.53 315 ASP B C 1
ATOM 5214 O O . ASP B 1 315 ? -15.898 -11.211 0.147 1 51.53 315 ASP B O 1
ATOM 5218 N N . LEU B 1 316 ? -15.906 -10.648 -1.883 1 50.41 316 LEU B N 1
ATOM 5219 C CA . LEU B 1 316 ? -16.922 -9.656 -1.542 1 50.41 316 LEU B CA 1
ATOM 5220 C C . LEU B 1 316 ? -18.312 -10.297 -1.475 1 50.41 316 LEU B C 1
ATOM 5222 O O . LEU B 1 316 ? -19.312 -9.594 -1.499 1 50.41 316 LEU B O 1
ATOM 5226 N N . GLY B 1 317 ? -18.219 -11.648 -1.307 1 57.41 317 GLY B N 1
ATOM 5227 C CA . GLY B 1 317 ? -19.5 -12.312 -1.097 1 57.41 317 GLY B CA 1
ATOM 5228 C C . GLY B 1 317 ? -20.422 -12.234 -2.303 1 57.41 317 GLY B C 1
ATOM 5229 O O . GLY B 1 317 ? -21.641 -12.375 -2.176 1 57.41 317 GLY B O 1
ATOM 5230 N N . GLU B 1 318 ? -19.828 -11.883 -3.477 1 67.88 318 GLU B N 1
ATOM 5231 C CA . GLU B 1 318 ? -20.719 -11.797 -4.625 1 67.88 318 GLU B CA 1
ATOM 5232 C C . GLU B 1 318 ? -20.969 -13.172 -5.234 1 67.88 318 GLU B C 1
ATOM 5234 O O . GLU B 1 318 ? -20.062 -14 -5.312 1 67.88 318 GLU B O 1
ATOM 5239 N N . HIS B 1 319 ? -22.188 -13.492 -5.457 1 80.38 319 HIS B N 1
ATOM 5240 C CA . HIS B 1 319 ? -22.609 -14.719 -6.125 1 80.38 319 HIS B CA 1
ATOM 5241 C C . HIS B 1 319 ? -22.891 -14.477 -7.605 1 80.38 319 HIS B C 1
ATOM 5243 O O . HIS B 1 319 ? -23.406 -13.422 -7.98 1 80.38 319 HIS B O 1
ATOM 5249 N N . PHE B 1 320 ? -22.469 -15.469 -8.328 1 84.69 320 PHE B N 1
ATOM 5250 C CA . PHE B 1 320 ? -22.719 -15.375 -9.766 1 84.69 320 PHE B CA 1
ATOM 5251 C C . PHE B 1 320 ? -24.203 -15.562 -10.062 1 84.69 320 PHE B C 1
ATOM 5253 O O . PHE B 1 320 ? -24.828 -16.5 -9.562 1 84.69 320 PHE B O 1
ATOM 5260 N N . ASN B 1 321 ? -24.812 -14.719 -10.805 1 81.25 321 ASN B N 1
ATOM 5261 C CA . ASN B 1 321 ? -26.25 -14.773 -11.094 1 81.25 321 ASN B CA 1
ATOM 5262 C C . ASN B 1 321 ? -26.516 -15.055 -12.57 1 81.25 321 ASN B C 1
ATOM 5264 O O . ASN B 1 321 ? -27.656 -15.008 -13.016 1 81.25 321 ASN B O 1
ATOM 5268 N N . GLY B 1 322 ? -25.625 -15.562 -13.328 1 83.31 322 GLY B N 1
ATOM 5269 C CA . GLY B 1 322 ? -25.828 -15.836 -14.742 1 83.31 322 GLY B CA 1
ATOM 5270 C C . GLY B 1 322 ? -26.141 -17.297 -15.031 1 83.31 322 GLY B C 1
ATOM 5271 O O . GLY B 1 322 ? -26.594 -18.031 -14.156 1 83.31 322 GLY B O 1
ATOM 5272 N N . HIS B 1 323 ? -26.062 -17.703 -16.219 1 83.56 323 HIS B N 1
ATOM 5273 C CA . HIS B 1 323 ? -26.375 -19.047 -16.672 1 83.56 323 HIS B CA 1
ATOM 5274 C C . HIS B 1 323 ? -25.391 -20.062 -16.109 1 83.56 323 HIS B C 1
ATOM 5276 O O . HIS B 1 323 ? -24.172 -19.844 -16.156 1 83.56 323 HIS B O 1
ATOM 5282 N N . GLN B 1 324 ? -25.984 -21.125 -15.547 1 89 324 GLN B N 1
ATOM 5283 C CA . GLN B 1 324 ? -25.188 -22.219 -15 1 89 324 GLN B CA 1
ATOM 5284 C C . GLN B 1 324 ? -25.672 -23.562 -15.531 1 89 324 GLN B C 1
ATOM 5286 O O . GLN B 1 324 ? -26.859 -23.891 -15.438 1 89 324 GLN B O 1
ATOM 5291 N N . ASP B 1 325 ? -24.828 -24.312 -16.094 1 89.88 325 ASP B N 1
ATOM 5292 C CA . ASP B 1 325 ? -25.219 -25.578 -16.672 1 89.88 325 ASP B CA 1
ATOM 5293 C C . ASP B 1 325 ? -24.531 -26.75 -15.977 1 89.88 325 ASP B C 1
ATOM 5295 O O . ASP B 1 325 ? -24.531 -27.875 -16.469 1 89.88 325 ASP B O 1
ATOM 5299 N N . GLY B 1 326 ? -23.906 -26.484 -14.859 1 92.69 326 GLY B N 1
ATOM 5300 C CA . GLY B 1 326 ? -23.125 -27.516 -14.188 1 92.69 326 GLY B CA 1
ATOM 5301 C C . GLY B 1 326 ? -23.812 -28.047 -12.938 1 92.69 326 GLY B C 1
ATOM 5302 O O . GLY B 1 326 ? -23.234 -28.859 -12.211 1 92.69 326 GLY B O 1
ATOM 5303 N N . ARG B 1 327 ? -25.016 -27.703 -12.664 1 92.88 327 ARG B N 1
ATOM 5304 C CA . ARG B 1 327 ? -25.703 -28.062 -11.43 1 92.88 327 ARG B CA 1
ATOM 5305 C C . ARG B 1 327 ? -25.938 -29.562 -11.352 1 92.88 327 ARG B C 1
ATOM 5307 O O . ARG B 1 327 ? -25.812 -30.172 -10.281 1 92.88 327 ARG B O 1
ATOM 5314 N N . ALA B 1 328 ? -26.281 -30.109 -12.477 1 92.5 328 ALA B N 1
ATOM 5315 C CA . ALA B 1 328 ? -26.516 -31.547 -12.508 1 92.5 328 ALA B CA 1
ATOM 5316 C C . ALA B 1 328 ? -25.25 -32.312 -12.141 1 92.5 328 ALA B C 1
ATOM 5318 O O . ALA B 1 328 ? -25.312 -33.312 -11.406 1 92.5 328 ALA B O 1
ATOM 5319 N N . VAL B 1 329 ? -24.188 -31.859 -12.711 1 93.31 329 VAL B N 1
ATOM 5320 C CA . VAL B 1 329 ? -22.922 -32.5 -12.422 1 93.31 329 VAL B CA 1
ATOM 5321 C C . VAL B 1 329 ? -22.594 -32.344 -10.938 1 93.31 329 VAL B C 1
ATOM 5323 O O . VAL B 1 329 ? -22.172 -33.312 -10.281 1 93.31 329 VAL B O 1
ATOM 5326 N N . ARG B 1 330 ? -22.719 -31.172 -10.383 1 94.88 330 ARG B N 1
ATOM 5327 C CA . ARG B 1 330 ? -22.484 -30.922 -8.969 1 94.88 330 ARG B CA 1
ATOM 5328 C C . ARG B 1 330 ? -23.328 -31.828 -8.094 1 94.88 330 ARG B C 1
ATOM 5330 O O . ARG B 1 330 ? -22.844 -32.406 -7.133 1 94.88 330 ARG B O 1
ATOM 5337 N N . ASP B 1 331 ? -24.594 -31.953 -8.453 1 94.88 331 ASP B N 1
ATOM 5338 C CA . ASP B 1 331 ? -25.516 -32.812 -7.711 1 94.88 331 ASP B CA 1
ATOM 5339 C C . ASP B 1 331 ? -25.062 -34.25 -7.758 1 94.88 331 ASP B C 1
ATOM 5341 O O . ASP B 1 331 ? -25.141 -34.969 -6.754 1 94.88 331 ASP B O 1
ATOM 5345 N N . HIS B 1 332 ? -24.688 -34.625 -8.938 1 93.88 332 HIS B N 1
ATOM 5346 C CA . HIS B 1 332 ? -24.203 -36 -9.094 1 93.88 332 HIS B CA 1
ATOM 5347 C C . HIS B 1 332 ? -23 -36.25 -8.188 1 93.88 332 HIS B C 1
ATOM 5349 O O . HIS B 1 332 ? -22.938 -37.281 -7.512 1 93.88 332 HIS B O 1
ATOM 5355 N N . ILE B 1 333 ? -22.109 -35.344 -8.203 1 94.31 333 ILE B N 1
ATOM 5356 C CA . ILE B 1 333 ? -20.906 -35.469 -7.367 1 94.31 333 ILE B CA 1
ATOM 5357 C C . ILE B 1 333 ? -21.312 -35.531 -5.895 1 94.31 333 ILE B C 1
ATOM 5359 O O . ILE B 1 333 ? -20.859 -36.406 -5.148 1 94.31 333 ILE B O 1
ATOM 5363 N N . SER B 1 334 ? -22.125 -34.625 -5.5 1 95.31 334 SER B N 1
ATOM 5364 C CA . SER B 1 334 ? -22.578 -34.5 -4.117 1 95.31 334 SER B CA 1
ATOM 5365 C C . SER B 1 334 ? -23.25 -35.812 -3.646 1 95.31 334 SER B C 1
ATOM 5367 O O . SER B 1 334 ? -22.922 -36.312 -2.572 1 95.31 334 SER B O 1
ATOM 5369 N N . THR B 1 335 ? -24.109 -36.375 -4.449 1 95.12 335 THR B N 1
ATOM 5370 C CA . THR B 1 335 ? -24.875 -37.562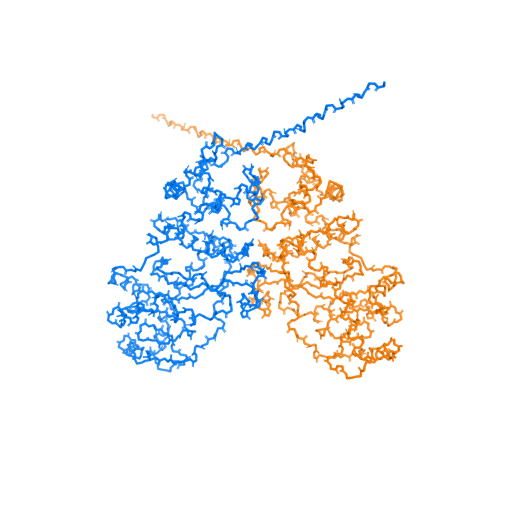 -4.07 1 95.12 335 THR B CA 1
ATOM 5371 C C . THR B 1 335 ? -24.016 -38.812 -4.121 1 95.12 335 THR B C 1
ATOM 5373 O O . THR B 1 335 ? -24.203 -39.719 -3.326 1 95.12 335 THR B O 1
ATOM 5376 N N . THR B 1 336 ? -23.125 -38.844 -5.008 1 94 336 THR B N 1
ATOM 5377 C CA . THR B 1 336 ? -22.312 -40.031 -5.223 1 94 336 THR B CA 1
ATOM 5378 C C . THR B 1 336 ? -21.188 -40.125 -4.191 1 94 336 THR B C 1
ATOM 5380 O O . THR B 1 336 ? -20.906 -41.188 -3.656 1 94 336 THR B O 1
ATOM 5383 N N . PHE B 1 337 ? -20.625 -39 -3.863 1 94.38 337 PHE B N 1
ATOM 5384 C CA . PHE B 1 337 ? -19.391 -39.062 -3.1 1 94.38 337 PHE B CA 1
ATOM 5385 C C . PHE B 1 337 ? -19.594 -38.531 -1.686 1 94.38 337 PHE B C 1
ATOM 5387 O O . PHE B 1 337 ? -18.781 -38.781 -0.798 1 94.38 337 PHE B O 1
ATOM 5394 N N . PHE B 1 338 ? -20.75 -37.844 -1.406 1 93.31 338 PHE B N 1
ATOM 5395 C CA . PHE B 1 338 ? -20.859 -37.219 -0.105 1 93.31 338 PHE B CA 1
ATOM 5396 C C . PHE B 1 338 ? -22.156 -37.625 0.586 1 93.31 338 PHE B C 1
ATOM 5398 O O . PHE B 1 338 ? -22.625 -36.938 1.509 1 93.31 338 PHE B O 1
ATOM 5405 N N . ASN B 1 339 ? -22.859 -38.562 0.16 1 87.62 339 ASN B N 1
ATOM 5406 C CA . ASN B 1 339 ? -24.109 -39.031 0.764 1 87.62 339 ASN B CA 1
ATOM 5407 C C . ASN B 1 339 ? -23.844 -40 1.908 1 87.62 339 ASN B C 1
ATOM 5409 O O . ASN B 1 339 ? -24.766 -40.438 2.588 1 87.62 339 ASN B O 1
ATOM 5413 N N . HIS B 1 340 ? -22.641 -40.281 2.377 1 77.31 340 HIS B N 1
ATOM 5414 C CA . HIS B 1 340 ? -22.422 -41.219 3.473 1 77.31 340 HIS B CA 1
ATOM 5415 C C . HIS B 1 340 ? -22.031 -40.5 4.754 1 77.31 340 HIS B C 1
ATOM 5417 O O . HIS B 1 340 ? -21.453 -39.406 4.699 1 77.31 340 HIS B O 1
#

Nearest PDB structures (foldseek):
  4dqs-assembly1_A  TM=4.393E-01  e=1.560E+00  Geobacillus kaustophilus HTA426
  2y1j-assembly1_A  TM=4.618E-01  e=5.028E+00  Geobacillus stearothermophilus
  4dqs-assembly1_A  TM=4.394E-01  e=1.965E+00  Geobacillus kaustophilus HTA426
  2y1j-assembly1_A  TM=4.704E-01  e=7.109E+00  Geobacillus stearothermophilus